Protein AF-0000000075743832 (afdb_homodimer)

Sequence (558 aa):
MLRVHLIQYASRLGDPEYNIDRLRNYAKANCRGDGNDVLITPELYIPGYMSRDLLLQIAEPLDGKSIGELTEIAREGKCTIITGIAERDKDTGVVYNSAVAIGENGLMALYRKRHLPSYGVFDESRYFGVGRGDAPVFSMNGTKAGLAICYDAFYPEVSRSLMLKGARVQVYISAAPDMSRPHFETFIRARAMENVSFVIYVNTIGQYDGLGFFGGSFIVDPLGEVVAKAKYYEEDTVVAEIDPGLVDNYRSIRPILKDYTWDDVRYLLKNYRSGYRVYMLRVHLIQYASRLGDPEYNIDRLRNYAKANCRGDGNDVLITPELYIPGYMSRDLLLQIAEPLDGKSIGELTEIAREGKCTIITGIAERDKDTGVVYNSAVAIGENGLMALYRKRHLPSYGVFDESRYFGVGRGDAPVFSMNGTKAGLAICYDAFYPEVSRSLMLKGARVQVYISAAPDMSRPHFETFIRARAMENVSFVIYVNTIGQYDGLGFFGGSFIVDPLGEVVAKAKYYEEDTVVAEIDPGLVDNYRSIRPILKDYTWDDVRYLLKNYRSGYRVY

Structure (mmCIF, N/CA/C/O backbone):
data_AF-0000000075743832-model_v1
#
loop_
_entity.id
_entity.type
_entity.pdbx_description
1 polymer 'Nitrilase/cyanide hydratase and apolipoprotein N-acyltransferase'
#
loop_
_atom_site.group_PDB
_atom_site.id
_atom_site.type_symbol
_atom_site.label_atom_id
_atom_site.label_alt_id
_atom_site.label_comp_id
_atom_site.label_asym_id
_atom_site.label_entity_id
_atom_site.label_seq_id
_atom_site.pdbx_PDB_ins_code
_atom_site.Cartn_x
_atom_site.Cartn_y
_atom_site.Cartn_z
_atom_site.occupancy
_atom_site.B_iso_or_equiv
_atom_site.auth_seq_id
_atom_site.auth_comp_id
_atom_site.auth_asym_id
_atom_site.auth_atom_id
_atom_site.pdbx_PDB_model_num
ATOM 1 N N . MET A 1 1 ? 20.484 -12.367 -14.125 1 94 1 MET A N 1
ATOM 2 C CA . MET A 1 1 ? 19.312 -11.906 -14.852 1 94 1 MET A CA 1
ATOM 3 C C . MET A 1 1 ? 18.234 -12.984 -14.891 1 94 1 MET A C 1
ATOM 5 O O . MET A 1 1 ? 18.547 -14.164 -15.07 1 94 1 MET A O 1
ATOM 9 N N . LEU A 1 2 ? 17.047 -12.602 -14.68 1 97.69 2 LEU A N 1
ATOM 10 C CA . LEU A 1 2 ? 15.906 -13.492 -14.828 1 97.69 2 LEU A CA 1
ATOM 11 C C . LEU A 1 2 ? 15.125 -13.156 -16.094 1 97.69 2 LEU A C 1
ATOM 13 O O . LEU A 1 2 ? 14.906 -11.984 -16.406 1 97.69 2 LEU A O 1
ATOM 17 N N . ARG A 1 3 ? 14.891 -14.125 -16.844 1 98.44 3 ARG A N 1
ATOM 18 C CA . ARG A 1 3 ? 13.984 -13.984 -17.984 1 98.44 3 ARG A CA 1
ATOM 19 C C . ARG A 1 3 ? 12.578 -14.453 -17.625 1 98.44 3 ARG A C 1
ATOM 21 O O . ARG A 1 3 ? 12.312 -15.656 -17.594 1 98.44 3 ARG A O 1
ATOM 28 N N . VAL A 1 4 ? 11.68 -13.539 -17.438 1 98.75 4 VAL A N 1
ATOM 29 C CA . VAL A 1 4 ? 10.352 -13.812 -16.906 1 98.75 4 VAL A CA 1
ATOM 30 C C . VAL A 1 4 ? 9.336 -13.883 -18.031 1 98.75 4 VAL A C 1
ATOM 32 O O . VAL A 1 4 ? 9.25 -12.969 -18.859 1 98.75 4 VAL A O 1
ATOM 35 N N . HIS A 1 5 ? 8.688 -14.984 -18.062 1 98.88 5 HIS A N 1
ATOM 36 C CA . HIS A 1 5 ? 7.602 -15.164 -19.031 1 98.88 5 HIS A CA 1
ATOM 37 C C . HIS A 1 5 ? 6.242 -14.961 -18.359 1 98.88 5 HIS A C 1
ATOM 39 O O . HIS A 1 5 ? 5.828 -15.766 -17.531 1 98.88 5 HIS A O 1
ATOM 45 N N . LEU A 1 6 ? 5.586 -13.852 -18.719 1 98.88 6 LEU A N 1
ATOM 46 C CA . LEU A 1 6 ? 4.195 -13.672 -18.328 1 98.88 6 LEU A CA 1
ATOM 47 C C . LEU A 1 6 ? 3.262 -14.453 -19.234 1 98.88 6 LEU A C 1
ATOM 49 O O . LEU A 1 6 ? 2.961 -14.016 -20.344 1 98.88 6 LEU A O 1
ATOM 53 N N . ILE A 1 7 ? 2.826 -15.562 -18.75 1 98.88 7 ILE A N 1
ATOM 54 C CA . ILE A 1 7 ? 1.963 -16.422 -19.547 1 98.88 7 ILE A CA 1
ATOM 55 C C . ILE A 1 7 ? 0.501 -16.156 -19.203 1 98.88 7 ILE A C 1
ATOM 57 O O . ILE A 1 7 ? -0.095 -16.891 -18.406 1 98.88 7 ILE A O 1
ATOM 61 N N . GLN A 1 8 ? -0.035 -15.133 -19.844 1 98.81 8 GLN A N 1
ATOM 62 C CA . GLN A 1 8 ? -1.424 -14.742 -19.625 1 98.81 8 GLN A CA 1
ATOM 63 C C . GLN A 1 8 ? -2.371 -15.594 -20.469 1 98.81 8 GLN A C 1
ATOM 65 O O . GLN A 1 8 ? -2.869 -15.156 -21.5 1 98.81 8 GLN A O 1
ATOM 70 N N . TYR A 1 9 ? -2.68 -16.828 -19.984 1 97.69 9 TYR A N 1
ATOM 71 C CA . TYR A 1 9 ? -3.516 -17.812 -20.672 1 97.69 9 TYR A CA 1
ATOM 72 C C . TYR A 1 9 ? -4.844 -18 -19.953 1 97.69 9 TYR A C 1
ATOM 74 O O . TYR A 1 9 ? -4.902 -17.922 -18.719 1 97.69 9 TYR A O 1
ATOM 82 N N . ALA A 1 10 ? -5.84 -18.219 -20.734 1 96.69 10 ALA A N 1
ATOM 83 C CA . ALA A 1 10 ? -7.07 -18.766 -20.172 1 96.69 10 ALA A CA 1
ATOM 84 C C . ALA A 1 10 ? -6.969 -20.281 -19.969 1 96.69 10 ALA A C 1
ATOM 86 O O . ALA A 1 10 ? -6.398 -20.984 -20.812 1 96.69 10 ALA A O 1
ATOM 87 N N . SER A 1 11 ? -7.457 -20.719 -18.906 1 96.31 11 SER A N 1
ATOM 88 C CA . SER A 1 11 ? -7.461 -22.156 -18.672 1 96.31 11 SER A CA 1
ATOM 89 C C . SER A 1 11 ? -8.688 -22.828 -19.297 1 96.31 11 SER A C 1
ATOM 91 O O . SER A 1 11 ? -9.742 -22.203 -19.422 1 96.31 11 SER A O 1
ATOM 93 N N . ARG A 1 12 ? -8.43 -24.062 -19.719 1 97.25 12 ARG A N 1
ATOM 94 C CA . ARG A 1 12 ? -9.586 -24.938 -19.906 1 97.25 12 ARG A CA 1
ATOM 95 C C . ARG A 1 12 ? -10.086 -25.469 -18.562 1 97.25 12 ARG A C 1
ATOM 97 O O . ARG A 1 12 ? -9.344 -26.109 -17.828 1 97.25 12 ARG A O 1
ATOM 104 N N . LEU A 1 13 ? -11.352 -25.219 -18.281 1 96.81 13 LEU A N 1
ATOM 105 C CA . LEU A 1 13 ? -11.906 -25.516 -16.969 1 96.81 13 LEU A CA 1
ATOM 106 C C . LEU A 1 13 ? -11.953 -27.016 -16.719 1 96.81 13 LEU A C 1
ATOM 108 O O . LEU A 1 13 ? -12.414 -27.766 -17.578 1 96.81 13 LEU A O 1
ATOM 112 N N . GLY A 1 14 ? -11.422 -27.375 -15.633 1 97.25 14 GLY A N 1
ATOM 113 C CA . GLY A 1 14 ? -11.516 -28.75 -15.188 1 97.25 14 GLY A CA 1
ATOM 114 C C . GLY A 1 14 ? -10.633 -29.703 -15.977 1 97.25 14 GLY A C 1
ATOM 115 O O . GLY A 1 14 ? -10.859 -30.906 -15.977 1 97.25 14 GLY A O 1
ATOM 116 N N . ASP A 1 15 ? -9.688 -29.156 -16.625 1 97.81 15 ASP A N 1
ATOM 117 C CA . ASP A 1 15 ? -8.859 -29.984 -17.5 1 97.81 15 ASP A CA 1
ATOM 118 C C . ASP A 1 15 ? -7.375 -29.719 -17.25 1 97.81 15 ASP A C 1
ATOM 120 O O . ASP A 1 15 ? -6.684 -29.188 -18.125 1 97.81 15 ASP A O 1
ATOM 124 N N . PRO A 1 16 ? -6.836 -30.188 -16.094 1 98.31 16 PRO A N 1
ATOM 125 C CA . PRO A 1 16 ? -5.43 -29.969 -15.758 1 98.31 16 PRO A CA 1
ATOM 126 C C . PRO A 1 16 ? -4.48 -30.484 -16.844 1 98.31 16 PRO A C 1
ATOM 128 O O . PRO A 1 16 ? -3.473 -29.828 -17.141 1 98.31 16 PRO A O 1
ATOM 131 N N . GLU A 1 17 ? -4.789 -31.594 -17.422 1 98.06 17 GLU A N 1
ATOM 132 C CA . GLU A 1 17 ? -3.918 -32.188 -18.438 1 98.06 17 GLU A CA 1
ATOM 133 C C . GLU A 1 17 ? -3.748 -31.25 -19.625 1 98.06 17 GLU A C 1
ATOM 135 O O . GLU A 1 17 ? -2.629 -31.031 -20.109 1 98.06 17 GLU A O 1
ATOM 140 N N . TYR A 1 18 ? -4.863 -30.734 -20.078 1 98.62 18 TYR A N 1
ATOM 141 C CA . TYR A 1 18 ? -4.816 -29.797 -21.203 1 98.62 18 TYR A CA 1
ATOM 142 C C . TYR A 1 18 ? -3.973 -28.578 -20.859 1 98.62 18 TYR A C 1
ATOM 144 O O . TYR A 1 18 ? -3.135 -28.156 -21.656 1 98.62 18 TYR A O 1
ATOM 152 N N . ASN A 1 19 ? -4.207 -27.984 -19.734 1 98.75 19 ASN A N 1
ATOM 153 C CA . ASN A 1 19 ? -3.516 -26.766 -19.344 1 98.75 19 ASN A CA 1
ATOM 154 C C . ASN A 1 19 ? -2.023 -27.016 -19.125 1 98.75 19 ASN A C 1
ATOM 156 O O . ASN A 1 19 ? -1.198 -26.172 -19.484 1 98.75 19 ASN A O 1
ATOM 160 N N . ILE A 1 20 ? -1.644 -28.172 -18.594 1 98.81 20 ILE A N 1
ATOM 161 C CA . ILE A 1 20 ? -0.244 -28.531 -18.406 1 98.81 20 ILE A CA 1
ATOM 162 C C . ILE A 1 20 ? 0.425 -28.75 -19.766 1 98.81 20 ILE A C 1
ATOM 164 O O . ILE A 1 20 ? 1.571 -28.328 -19.969 1 98.81 20 ILE A O 1
ATOM 168 N N . ASP A 1 21 ? -0.287 -29.359 -20.672 1 98.69 21 ASP A N 1
ATOM 169 C CA . ASP A 1 21 ? 0.27 -29.594 -22 1 98.69 21 ASP A CA 1
ATOM 170 C C . ASP A 1 21 ? 0.566 -28.281 -22.719 1 98.69 21 ASP A C 1
ATOM 172 O O . ASP A 1 21 ? 1.551 -28.188 -23.453 1 98.69 21 ASP A O 1
ATOM 176 N N . ARG A 1 22 ? -0.272 -27.328 -22.547 1 98.56 22 ARG A N 1
ATOM 177 C CA . ARG A 1 22 ? -0.006 -26.016 -23.125 1 98.56 22 ARG A CA 1
ATOM 178 C C . ARG A 1 22 ? 1.294 -25.438 -22.578 1 98.56 22 ARG A C 1
ATOM 180 O O . ARG A 1 22 ? 2.07 -24.828 -23.312 1 98.56 22 ARG A O 1
ATOM 187 N N . LEU A 1 23 ? 1.475 -25.609 -21.297 1 98.44 23 LEU A N 1
ATOM 188 C CA . LEU A 1 23 ? 2.699 -25.125 -20.672 1 98.44 23 LEU A CA 1
ATOM 189 C C . LEU A 1 23 ? 3.912 -25.906 -21.172 1 98.44 23 LEU A C 1
ATOM 191 O O . LEU A 1 23 ? 4.977 -25.328 -21.391 1 98.44 23 LEU A O 1
ATOM 195 N N . ARG A 1 24 ? 3.734 -27.188 -21.328 1 98.69 24 ARG A N 1
ATOM 196 C CA . ARG A 1 24 ? 4.793 -28.047 -21.875 1 98.69 24 ARG A CA 1
ATOM 197 C C . ARG A 1 24 ? 5.238 -27.562 -23.25 1 98.69 24 ARG A C 1
ATOM 199 O O . ARG A 1 24 ? 6.434 -27.391 -23.5 1 98.69 24 ARG A O 1
ATOM 206 N N . ASN A 1 25 ? 4.242 -27.391 -24.078 1 98.69 25 ASN A N 1
ATOM 207 C CA . ASN A 1 25 ? 4.539 -26.922 -25.438 1 98.69 25 ASN A CA 1
ATOM 208 C C . ASN A 1 25 ? 5.203 -25.547 -25.422 1 98.69 25 ASN A C 1
ATOM 210 O O . ASN A 1 25 ? 6.117 -25.297 -26.219 1 98.69 25 ASN A O 1
ATOM 214 N N . TYR A 1 26 ? 4.734 -24.672 -24.562 1 98.75 26 TYR A N 1
ATOM 215 C CA . TYR A 1 26 ? 5.324 -23.344 -24.469 1 98.75 26 TYR A CA 1
ATOM 216 C C . TYR A 1 26 ? 6.781 -23.422 -24.031 1 98.75 26 TYR A C 1
ATOM 218 O O . TYR A 1 26 ? 7.648 -22.766 -24.609 1 98.75 26 TYR A O 1
ATOM 226 N N . ALA A 1 27 ? 7.023 -24.156 -22.969 1 98.69 27 ALA A N 1
ATOM 227 C CA . ALA A 1 27 ? 8.375 -24.297 -22.438 1 98.69 27 ALA A CA 1
ATOM 228 C C . ALA A 1 27 ? 9.328 -24.828 -23.5 1 98.69 27 ALA A C 1
ATOM 230 O O . ALA A 1 27 ? 10.43 -24.297 -23.672 1 98.69 27 ALA A O 1
ATOM 231 N N . LYS A 1 28 ? 8.898 -25.844 -24.203 1 98.31 28 LYS A N 1
ATOM 232 C CA . LYS A 1 28 ? 9.711 -26.453 -25.25 1 98.31 28 LYS A CA 1
ATOM 233 C C . LYS A 1 28 ? 10.094 -25.438 -26.312 1 98.31 28 LYS A C 1
ATOM 235 O O . LYS A 1 28 ? 11.227 -25.438 -26.812 1 98.31 28 LYS A O 1
ATOM 240 N N . ALA A 1 29 ? 9.188 -24.609 -26.578 1 98.5 29 ALA A N 1
ATOM 241 C CA . ALA A 1 29 ? 9.367 -23.672 -27.688 1 98.5 29 ALA A CA 1
ATOM 242 C C . ALA A 1 29 ? 10.148 -22.438 -27.234 1 98.5 29 ALA A C 1
ATOM 244 O O . ALA A 1 29 ? 10.789 -21.781 -28.047 1 98.5 29 ALA A O 1
ATOM 245 N N . ASN A 1 30 ? 10.133 -22.094 -25.938 1 98.44 30 ASN A N 1
ATOM 246 C CA . ASN A 1 30 ? 10.547 -20.75 -25.594 1 98.44 30 ASN A CA 1
ATOM 247 C C . ASN A 1 30 ? 11.664 -20.75 -24.562 1 98.44 30 ASN A C 1
ATOM 249 O O . ASN A 1 30 ? 12.367 -19.75 -24.406 1 98.44 30 ASN A O 1
ATOM 253 N N . CYS A 1 31 ? 11.805 -21.797 -23.734 1 98.19 31 CYS A N 1
ATOM 254 C CA . CYS A 1 31 ? 12.875 -21.812 -22.734 1 98.19 31 CYS A CA 1
ATOM 255 C C . CYS A 1 31 ? 14.234 -21.953 -23.406 1 98.19 31 CYS A C 1
ATOM 257 O O . CYS A 1 31 ? 14.398 -22.719 -24.344 1 98.19 31 CYS A O 1
ATOM 259 N N . ARG A 1 32 ? 15.25 -21.281 -22.938 1 97.31 32 ARG A N 1
ATOM 260 C CA . ARG A 1 32 ? 16.578 -21.25 -23.562 1 97.31 32 ARG A CA 1
ATOM 261 C C . ARG A 1 32 ? 17.469 -22.359 -23.016 1 97.31 32 ARG A C 1
ATOM 263 O O . ARG A 1 32 ? 18.516 -22.656 -23.578 1 97.31 32 ARG A O 1
ATOM 270 N N . GLY A 1 33 ? 17.109 -22.875 -21.891 1 95.88 33 GLY A N 1
ATOM 271 C CA . GLY A 1 33 ? 17.844 -24.016 -21.359 1 95.88 33 GLY A CA 1
ATOM 272 C C . GLY A 1 33 ? 19.047 -23.594 -20.516 1 95.88 33 GLY A C 1
ATOM 273 O O . GLY A 1 33 ? 19.938 -24.406 -20.266 1 95.88 33 GLY A O 1
ATOM 274 N N . ASP A 1 34 ? 19.109 -22.328 -20.094 1 95.44 34 ASP A N 1
ATOM 275 C CA . ASP A 1 34 ? 20.25 -21.859 -19.312 1 95.44 34 ASP A CA 1
ATOM 276 C C . ASP A 1 34 ? 19.875 -21.656 -17.844 1 95.44 34 ASP A C 1
ATOM 278 O O . ASP A 1 34 ? 20.688 -21.172 -17.062 1 95.44 34 ASP A O 1
ATOM 282 N N . GLY A 1 35 ? 18.688 -21.984 -17.531 1 95.19 35 GLY A N 1
ATOM 283 C CA . GLY A 1 35 ? 18.25 -21.938 -16.141 1 95.19 35 GLY A CA 1
ATOM 284 C C . GLY A 1 35 ? 17.703 -20.594 -15.734 1 95.19 35 GLY A C 1
ATOM 285 O O . GLY A 1 35 ? 17.234 -20.422 -14.609 1 95.19 35 GLY A O 1
ATOM 286 N N . ASN A 1 36 ? 17.672 -19.641 -16.641 1 96.81 36 ASN A N 1
ATOM 287 C CA . ASN A 1 36 ? 17.312 -18.266 -16.281 1 96.81 36 ASN A CA 1
ATOM 288 C C . ASN A 1 36 ? 15.844 -17.969 -16.594 1 96.81 36 ASN A C 1
ATOM 290 O O . ASN A 1 36 ? 15.336 -16.906 -16.25 1 96.81 36 ASN A O 1
ATOM 294 N N . ASP A 1 37 ? 15.125 -18.922 -17.234 1 98.5 37 ASP A N 1
ATOM 295 C CA . ASP A 1 37 ? 13.734 -18.703 -17.625 1 98.5 37 ASP A CA 1
ATOM 296 C C . ASP A 1 37 ? 12.789 -19.016 -16.469 1 98.5 37 ASP A C 1
ATOM 298 O O . ASP A 1 37 ? 12.945 -20.047 -15.789 1 98.5 37 ASP A O 1
ATOM 302 N N . VAL A 1 38 ? 11.883 -18.109 -16.172 1 98.81 38 VAL A N 1
ATOM 303 C CA . VAL A 1 38 ? 10.82 -18.297 -15.18 1 98.81 38 VAL A CA 1
ATOM 304 C C . VAL A 1 38 ? 9.453 -18.156 -15.859 1 98.81 38 VAL A C 1
ATOM 306 O O . VAL A 1 38 ? 9.094 -17.062 -16.312 1 98.81 38 VAL A O 1
ATOM 309 N N . LEU A 1 39 ? 8.742 -19.234 -15.961 1 98.88 39 LEU A N 1
ATOM 310 C CA . LEU A 1 39 ? 7.41 -19.25 -16.547 1 98.88 39 LEU A CA 1
ATOM 311 C C . LEU A 1 39 ? 6.34 -19.078 -15.477 1 98.88 39 LEU A C 1
ATOM 313 O O . LEU A 1 39 ? 6.285 -19.828 -14.508 1 98.88 39 LEU A O 1
ATOM 317 N N . ILE A 1 40 ? 5.523 -18.078 -15.617 1 98.94 40 ILE A N 1
ATOM 318 C CA . ILE A 1 40 ? 4.527 -17.781 -14.594 1 98.94 40 ILE A CA 1
ATOM 319 C C . ILE A 1 40 ? 3.133 -17.766 -15.211 1 98.94 40 ILE A C 1
ATOM 321 O O . ILE A 1 40 ? 2.898 -17.094 -16.219 1 98.94 40 ILE A O 1
ATOM 325 N N . THR A 1 41 ? 2.24 -18.531 -14.68 1 98.94 41 THR A N 1
ATOM 326 C CA . THR A 1 41 ? 0.853 -18.562 -15.125 1 98.94 41 THR A CA 1
ATOM 327 C C . THR A 1 41 ? -0.07 -17.953 -14.086 1 98.94 41 THR A C 1
ATOM 329 O O . THR A 1 41 ? 0.366 -17.625 -12.977 1 98.94 41 THR A O 1
ATOM 332 N N . PRO A 1 42 ? -1.359 -17.766 -14.406 1 98.88 42 PRO A N 1
ATOM 333 C CA . PRO A 1 42 ? -2.314 -17.156 -13.484 1 98.88 42 PRO A CA 1
ATOM 334 C C . PRO A 1 42 ? -2.697 -18.078 -12.328 1 98.88 42 PRO A C 1
ATOM 336 O O . PRO A 1 42 ? -2.238 -19.219 -12.266 1 98.88 42 PRO A O 1
ATOM 339 N N . GLU A 1 43 ? -3.502 -17.469 -11.422 1 98.88 43 GLU A N 1
ATOM 340 C CA . GLU A 1 43 ? -4.09 -18.172 -10.289 1 98.88 43 GLU A CA 1
ATOM 341 C C . GLU A 1 43 ? -4.949 -19.344 -10.75 1 98.88 43 GLU A C 1
ATOM 343 O O . GLU A 1 43 ? -5.773 -19.203 -11.656 1 98.88 43 GLU A O 1
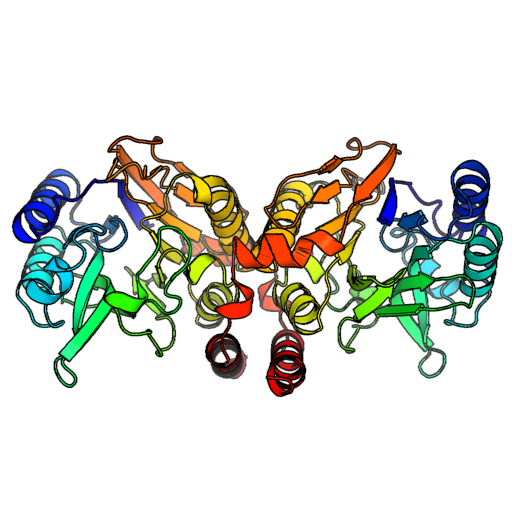ATOM 348 N N . LEU A 1 44 ? -4.66 -20.5 -10.156 1 98.62 44 LEU A N 1
ATOM 349 C CA . LEU A 1 44 ? -5.414 -21.719 -10.438 1 98.62 44 LEU A CA 1
ATOM 350 C C . LEU A 1 44 ? -5.441 -22 -11.938 1 98.62 44 LEU A C 1
ATOM 352 O O . LEU A 1 44 ? -6.457 -22.453 -12.469 1 98.62 44 LEU A O 1
ATOM 356 N N . TYR A 1 45 ? -4.387 -21.719 -12.539 1 98.75 45 TYR A N 1
ATOM 357 C CA . TYR A 1 45 ? -4.316 -21.969 -13.977 1 98.75 45 TYR A CA 1
ATOM 358 C C . TYR A 1 45 ? -4.5 -23.453 -14.281 1 98.75 45 TYR A C 1
ATOM 360 O O . TYR A 1 45 ? -5.223 -23.812 -15.219 1 98.75 45 TYR A O 1
ATOM 368 N N . ILE A 1 46 ? -3.906 -24.344 -13.555 1 98.75 46 ILE A N 1
ATOM 369 C CA . ILE A 1 46 ? -3.875 -25.781 -13.859 1 98.75 46 ILE A CA 1
ATOM 370 C C . ILE A 1 46 ? -5.289 -26.344 -13.812 1 98.75 46 ILE A C 1
ATOM 372 O O . ILE A 1 46 ? -5.746 -26.984 -14.766 1 98.75 46 ILE A O 1
ATOM 376 N N . PRO A 1 47 ? -6.059 -26.125 -12.758 1 98.19 47 PRO A N 1
ATOM 377 C CA . PRO A 1 47 ? -7.41 -26.688 -12.727 1 98.19 47 PRO A CA 1
ATOM 378 C C . PRO A 1 47 ? -8.438 -25.781 -13.414 1 98.19 47 PRO A C 1
ATOM 380 O O . PRO A 1 47 ? -9.555 -26.219 -13.688 1 98.19 47 PRO A O 1
ATOM 383 N N . GLY A 1 48 ? -8.078 -24.516 -13.625 1 97.38 48 GLY A N 1
ATOM 384 C CA . GLY A 1 48 ? -9.055 -23.531 -14.055 1 97.38 48 GLY A CA 1
ATOM 385 C C . GLY A 1 48 ? -9.75 -22.844 -12.898 1 97.38 48 GLY A C 1
ATOM 386 O O . GLY A 1 48 ? -10.508 -23.484 -12.156 1 97.38 48 GLY A O 1
ATOM 387 N N . TYR A 1 49 ? -9.641 -21.594 -12.773 1 95.75 49 TYR A N 1
ATOM 388 C CA . TYR A 1 49 ? -10.148 -20.828 -11.641 1 95.75 49 TYR A CA 1
ATOM 389 C C . TYR A 1 49 ? -11.656 -20.984 -11.508 1 95.75 49 TYR A C 1
ATOM 391 O O . TYR A 1 49 ? -12.18 -21.125 -10.406 1 95.75 49 TYR A O 1
ATOM 399 N N . MET A 1 50 ? -12.359 -21.031 -12.57 1 94 50 MET A N 1
ATOM 400 C CA . MET A 1 50 ? -13.82 -21.016 -12.555 1 94 50 MET A CA 1
ATOM 401 C C . MET A 1 50 ? -14.383 -22.438 -12.617 1 94 50 MET A C 1
ATOM 403 O O . MET A 1 50 ? -15.523 -22.625 -13.039 1 94 50 MET A O 1
ATOM 407 N N . SER A 1 51 ? -13.609 -23.375 -12.242 1 94.69 51 SER A N 1
ATOM 408 C CA . SER A 1 51 ? -14.062 -24.766 -12.289 1 94.69 51 SER A CA 1
ATOM 409 C C . SER A 1 51 ? -15.023 -25.078 -11.141 1 94.69 51 SER A C 1
ATOM 411 O O . SER A 1 51 ? -15.75 -26.062 -11.18 1 94.69 51 SER A O 1
ATOM 413 N N . ARG A 1 52 ? -15.016 -24.266 -10.117 1 92.25 52 ARG A N 1
ATOM 414 C CA . ARG A 1 52 ? -15.953 -24.344 -9 1 92.25 52 ARG A CA 1
ATOM 415 C C . ARG A 1 52 ? -15.93 -25.734 -8.367 1 92.25 52 ARG A C 1
ATOM 417 O O . ARG A 1 52 ? -14.875 -26.234 -7.977 1 92.25 52 ARG A O 1
ATOM 424 N N . ASP A 1 53 ? -17.047 -26.469 -8.367 1 92.62 53 ASP A N 1
ATOM 425 C CA . ASP A 1 53 ? -17.141 -27.734 -7.66 1 92.62 53 ASP A CA 1
ATOM 426 C C . ASP A 1 53 ? -16.188 -28.766 -8.25 1 92.62 53 ASP A C 1
ATOM 428 O O . ASP A 1 53 ? -15.727 -29.672 -7.539 1 92.62 53 ASP A O 1
ATOM 432 N N . LEU A 1 54 ? -15.852 -28.641 -9.445 1 94.44 54 LEU A N 1
ATOM 433 C CA . LEU A 1 54 ? -14.906 -29.562 -10.078 1 94.44 54 LEU A CA 1
ATOM 434 C C . LEU A 1 54 ? -13.555 -29.5 -9.383 1 94.44 54 LEU A C 1
ATOM 436 O O . LEU A 1 54 ? -12.789 -30.469 -9.43 1 94.44 54 LEU A O 1
ATOM 440 N N . LEU A 1 55 ? -13.242 -28.391 -8.75 1 95.38 55 LEU A N 1
ATOM 441 C CA . LEU A 1 55 ? -11.977 -28.234 -8.039 1 95.38 55 LEU A CA 1
ATOM 442 C C . LEU A 1 55 ? -11.828 -29.312 -6.957 1 95.38 55 LEU A C 1
ATOM 444 O O . LEU A 1 55 ? -10.734 -29.828 -6.734 1 95.38 55 LEU A O 1
ATOM 448 N N . LEU A 1 56 ? -12.945 -29.641 -6.344 1 94.38 56 LEU A N 1
ATOM 449 C CA . LEU A 1 56 ? -12.93 -30.609 -5.254 1 94.38 56 LEU A CA 1
ATOM 450 C C . LEU A 1 56 ? -12.609 -32 -5.777 1 94.38 56 LEU A C 1
ATOM 452 O O . LEU A 1 56 ? -12.062 -32.844 -5.047 1 94.38 56 LEU A O 1
ATOM 456 N N . GLN A 1 57 ? -12.914 -32.188 -7.051 1 95.19 57 GLN A N 1
ATOM 457 C CA . GLN A 1 57 ? -12.719 -33.5 -7.648 1 95.19 57 GLN A CA 1
ATOM 458 C C . GLN A 1 57 ? -11.32 -33.625 -8.25 1 95.19 57 GLN A C 1
ATOM 460 O O . GLN A 1 57 ? -10.734 -34.688 -8.25 1 95.19 57 GLN A O 1
ATOM 465 N N . ILE A 1 58 ? -10.758 -32.531 -8.664 1 96.5 58 ILE A N 1
ATOM 466 C CA . ILE A 1 58 ? -9.547 -32.656 -9.469 1 96.5 58 ILE A CA 1
ATOM 467 C C . ILE A 1 58 ? -8.336 -32.219 -8.656 1 96.5 58 ILE A C 1
ATOM 469 O O . ILE A 1 58 ? -7.195 -32.312 -9.117 1 96.5 58 ILE A O 1
ATOM 473 N N . ALA A 1 59 ? -8.57 -31.656 -7.461 1 98.19 59 ALA A N 1
ATOM 474 C CA . ALA A 1 59 ? -7.469 -31.266 -6.582 1 98.19 59 ALA A CA 1
ATOM 475 C C . ALA A 1 59 ? -6.535 -32.438 -6.316 1 98.19 59 ALA A C 1
ATOM 477 O O . ALA A 1 59 ? -6.984 -33.594 -6.184 1 98.19 59 ALA A O 1
ATOM 478 N N . GLU A 1 60 ? -5.254 -32.156 -6.258 1 98.19 60 GLU A N 1
ATOM 479 C CA . GLU A 1 60 ? -4.234 -33.188 -6.074 1 98.19 60 GLU A CA 1
ATOM 480 C C . GLU A 1 60 ? -3.307 -32.844 -4.914 1 98.19 60 GLU A C 1
ATOM 482 O O . GLU A 1 60 ? -3.109 -31.656 -4.598 1 98.19 60 GLU A O 1
ATOM 487 N N . PRO A 1 61 ? -2.775 -33.844 -4.27 1 98.19 61 PRO A N 1
ATOM 488 C CA . PRO A 1 61 ? -1.705 -33.562 -3.309 1 98.19 61 PRO A CA 1
ATOM 489 C C . PRO A 1 61 ? -0.413 -33.094 -3.98 1 98.19 61 PRO A C 1
ATOM 491 O O . PRO A 1 61 ? -0.287 -33.188 -5.207 1 98.19 61 PRO A O 1
ATOM 494 N N . LEU A 1 62 ? 0.535 -32.625 -3.213 1 97.88 62 LEU A N 1
ATOM 495 C CA . LEU A 1 62 ? 1.766 -32.031 -3.74 1 97.88 62 LEU A CA 1
ATOM 496 C C . LEU A 1 62 ? 2.643 -33.125 -4.379 1 97.88 62 LEU A C 1
ATOM 498 O O . LEU A 1 62 ? 3.576 -32.812 -5.121 1 97.88 62 LEU A O 1
ATOM 502 N N . ASP A 1 63 ? 2.402 -34.344 -4.105 1 97.12 63 ASP A N 1
ATOM 503 C CA . ASP A 1 63 ? 3.129 -35.438 -4.746 1 97.12 63 ASP A CA 1
ATOM 504 C C . ASP A 1 63 ? 2.291 -36.094 -5.848 1 97.12 63 ASP A C 1
ATOM 506 O O . ASP A 1 63 ? 2.535 -37.219 -6.23 1 97.12 63 ASP A O 1
ATOM 510 N N . GLY A 1 64 ? 1.331 -35.375 -6.266 1 97.38 64 GLY A N 1
ATOM 511 C CA . GLY A 1 64 ? 0.424 -35.906 -7.281 1 97.38 64 GLY A CA 1
ATOM 512 C C . GLY A 1 64 ? 0.954 -35.719 -8.695 1 97.38 64 GLY A C 1
ATOM 513 O O . GLY A 1 64 ? 2.104 -35.312 -8.891 1 97.38 64 GLY A O 1
ATOM 514 N N . LYS A 1 65 ? 0.105 -36.125 -9.656 1 97.62 65 LYS A N 1
ATOM 515 C CA . LYS A 1 65 ? 0.449 -36.188 -11.07 1 97.62 65 LYS A CA 1
ATOM 516 C C . LYS A 1 65 ? 0.821 -34.812 -11.617 1 97.62 65 LYS A C 1
ATOM 518 O O . LYS A 1 65 ? 1.778 -34.688 -12.383 1 97.62 65 LYS A O 1
ATOM 523 N N . SER A 1 66 ? 0.094 -33.781 -11.289 1 98.19 66 SER A N 1
ATOM 524 C CA . SER A 1 66 ? 0.318 -32.469 -11.828 1 98.19 66 SER A CA 1
ATOM 525 C C . SER A 1 66 ? 1.712 -31.953 -11.477 1 98.19 66 SER A C 1
ATOM 527 O O . SER A 1 66 ? 2.428 -31.438 -12.344 1 98.19 66 SER A O 1
ATOM 529 N N . ILE A 1 67 ? 2.09 -32.062 -10.188 1 98.5 67 ILE A N 1
ATOM 530 C CA . ILE A 1 67 ? 3.402 -31.594 -9.75 1 98.5 67 ILE A CA 1
ATOM 531 C C . ILE A 1 67 ? 4.492 -32.406 -10.461 1 98.5 67 ILE A C 1
ATOM 533 O O . ILE A 1 67 ? 5.523 -31.844 -10.852 1 98.5 67 ILE A O 1
ATOM 537 N N . GLY A 1 68 ? 4.258 -33.688 -10.562 1 98.56 68 GLY A N 1
ATOM 538 C CA . GLY A 1 68 ? 5.199 -34.5 -11.305 1 98.56 68 GLY A CA 1
ATOM 539 C C . GLY A 1 68 ? 5.402 -34.062 -12.734 1 98.56 68 GLY A C 1
ATOM 540 O O . GLY A 1 68 ? 6.535 -33.938 -13.195 1 98.56 68 GLY A O 1
ATOM 541 N N . GLU A 1 69 ? 4.332 -33.812 -13.445 1 98.75 69 GLU A N 1
ATOM 542 C CA . GLU A 1 69 ? 4.398 -33.375 -14.828 1 98.75 69 GLU A CA 1
ATOM 543 C C . GLU A 1 69 ? 5.066 -32 -14.93 1 98.75 69 GLU A C 1
ATOM 545 O O . GLU A 1 69 ? 5.875 -31.75 -15.828 1 98.75 69 GLU A O 1
ATOM 550 N N . LEU A 1 70 ? 4.738 -31.109 -14.062 1 98.81 70 LEU A N 1
ATOM 551 C CA . LEU A 1 70 ? 5.34 -29.781 -14.055 1 98.81 70 LEU A CA 1
ATOM 552 C C . LEU A 1 70 ? 6.844 -29.859 -13.797 1 98.81 70 LEU A C 1
ATOM 554 O O . LEU A 1 70 ? 7.621 -29.109 -14.375 1 98.81 70 LEU A O 1
ATOM 558 N N . THR A 1 71 ? 7.227 -30.766 -12.883 1 98.81 71 THR A N 1
ATOM 559 C CA . THR A 1 71 ? 8.641 -30.984 -12.609 1 98.81 71 THR A CA 1
ATOM 560 C C . THR A 1 71 ? 9.375 -31.438 -13.859 1 98.81 71 THR A C 1
ATOM 562 O O . THR A 1 71 ? 10.484 -30.984 -14.141 1 98.81 71 THR A O 1
ATOM 565 N N . GLU A 1 72 ? 8.742 -32.344 -14.57 1 98.75 72 GLU A N 1
ATOM 566 C CA . GLU A 1 72 ? 9.328 -32.812 -15.82 1 98.75 72 GLU A CA 1
ATOM 567 C C . GLU A 1 72 ? 9.508 -31.688 -16.812 1 98.75 72 GLU A C 1
ATOM 569 O O . GLU A 1 72 ? 10.547 -31.594 -17.484 1 98.75 72 GLU A O 1
ATOM 574 N N . ILE A 1 73 ? 8.531 -30.859 -16.969 1 98.75 73 ILE A N 1
ATOM 575 C CA . ILE A 1 73 ? 8.602 -29.703 -17.875 1 98.75 73 ILE A CA 1
ATOM 576 C C . ILE A 1 73 ? 9.75 -28.797 -17.453 1 98.75 73 ILE A C 1
ATOM 578 O O . ILE A 1 73 ? 10.539 -28.359 -18.281 1 98.75 73 ILE A O 1
ATOM 582 N N . ALA A 1 74 ? 9.82 -28.484 -16.141 1 98.75 74 ALA A N 1
ATOM 583 C CA . ALA A 1 74 ? 10.867 -27.609 -15.609 1 98.75 74 ALA A CA 1
ATOM 584 C C . ALA A 1 74 ? 12.258 -28.203 -15.875 1 98.75 74 ALA A C 1
ATOM 586 O O . ALA A 1 74 ? 13.188 -27.469 -16.219 1 98.75 74 ALA A O 1
ATOM 587 N N . ARG A 1 75 ? 12.352 -29.5 -15.672 1 98.44 75 ARG A N 1
ATOM 588 C CA . ARG A 1 75 ? 13.617 -30.203 -15.875 1 98.44 75 ARG A CA 1
ATOM 589 C C . ARG A 1 75 ? 14.039 -30.141 -17.328 1 98.44 75 ARG A C 1
ATOM 591 O O . ARG A 1 75 ? 15.188 -29.797 -17.641 1 98.44 75 ARG A O 1
ATOM 598 N N . GLU A 1 76 ? 13.141 -30.5 -18.203 1 98.19 76 GLU A N 1
ATOM 599 C CA . GLU A 1 76 ? 13.438 -30.531 -19.625 1 98.19 76 GLU A CA 1
ATOM 600 C C . GLU A 1 76 ? 13.789 -29.141 -20.141 1 98.19 76 GLU A C 1
ATOM 602 O O . GLU A 1 76 ? 14.695 -28.984 -20.969 1 98.19 76 GLU A O 1
ATOM 607 N N . GLY A 1 77 ? 13.086 -28.156 -19.719 1 97.94 77 GLY A N 1
ATOM 608 C CA . GLY A 1 77 ? 13.305 -26.781 -20.172 1 97.94 77 GLY A CA 1
ATOM 609 C C . GLY A 1 77 ? 14.391 -26.062 -19.391 1 97.94 77 GLY A C 1
ATOM 610 O O . GLY A 1 77 ? 14.789 -24.953 -19.75 1 97.94 77 GLY A O 1
ATOM 611 N N . LYS A 1 78 ? 14.859 -26.719 -18.312 1 97.88 78 LYS A N 1
ATOM 612 C CA . LYS A 1 78 ? 15.773 -26.078 -17.375 1 97.88 78 LYS A CA 1
ATOM 613 C C . LYS A 1 78 ? 15.258 -24.703 -16.953 1 97.88 78 LYS A C 1
ATOM 615 O O . LYS A 1 78 ? 15.961 -23.703 -17.094 1 97.88 78 LYS A O 1
ATOM 620 N N . CYS A 1 79 ? 14.133 -24.656 -16.406 1 98.25 79 CYS A N 1
ATOM 621 C CA . CYS A 1 79 ? 13.445 -23.422 -16.047 1 98.25 79 CYS A CA 1
ATOM 622 C C . CYS A 1 79 ? 12.695 -23.578 -14.734 1 98.25 79 CYS A C 1
ATOM 624 O O . CYS A 1 79 ? 12.711 -24.641 -14.125 1 98.25 79 CYS A O 1
ATOM 626 N N . THR A 1 80 ? 12.25 -22.469 -14.195 1 98.75 80 THR A N 1
ATOM 627 C CA . THR A 1 80 ? 11.336 -22.453 -13.055 1 98.75 80 THR A CA 1
ATOM 628 C C . THR A 1 80 ? 9.906 -22.172 -13.516 1 98.75 80 THR A C 1
ATOM 630 O O . THR A 1 80 ? 9.688 -21.312 -14.375 1 98.75 80 THR A O 1
ATOM 633 N N . ILE A 1 81 ? 8.969 -22.938 -12.992 1 98.88 81 ILE A N 1
ATOM 634 C CA . ILE A 1 81 ? 7.559 -22.719 -13.297 1 98.88 81 ILE A CA 1
ATOM 635 C C . ILE A 1 81 ? 6.828 -22.25 -12.039 1 98.88 81 ILE A C 1
ATOM 637 O O . ILE A 1 81 ? 6.906 -22.906 -10.992 1 98.88 81 ILE A O 1
ATOM 641 N N . ILE A 1 82 ? 6.211 -21.125 -12.078 1 98.94 82 ILE A N 1
ATOM 642 C CA . ILE A 1 82 ? 5.305 -20.656 -11.031 1 98.94 82 ILE A CA 1
ATOM 643 C C . ILE A 1 82 ? 3.867 -20.719 -11.539 1 98.94 82 ILE A C 1
ATOM 645 O O . ILE A 1 82 ? 3.529 -20.062 -12.539 1 98.94 82 ILE A O 1
ATOM 649 N N . THR A 1 83 ? 3.025 -21.484 -10.891 1 98.94 83 THR A N 1
ATOM 650 C CA . THR A 1 83 ? 1.664 -21.672 -11.375 1 98.94 83 THR A CA 1
ATOM 651 C C . THR A 1 83 ? 0.702 -21.891 -10.219 1 98.94 83 THR A C 1
ATOM 653 O O . THR A 1 83 ? 1.126 -22 -9.062 1 98.94 83 THR A O 1
ATOM 656 N N . GLY A 1 84 ? -0.569 -21.781 -10.523 1 98.88 84 GLY A N 1
ATOM 657 C CA . GLY A 1 84 ? -1.608 -22.016 -9.531 1 98.88 84 GLY A CA 1
ATOM 658 C C . GLY A 1 84 ? -2.217 -23.406 -9.641 1 98.88 84 GLY A C 1
ATOM 659 O O . GLY A 1 84 ? -2.49 -23.891 -10.742 1 98.88 84 GLY A O 1
ATOM 660 N N . ILE A 1 85 ? -2.43 -24.062 -8.477 1 98.75 85 ILE A N 1
ATOM 661 C CA . ILE A 1 85 ? -3.012 -25.406 -8.445 1 98.75 85 ILE A CA 1
ATOM 662 C C . ILE A 1 85 ? -4.094 -25.469 -7.371 1 98.75 85 ILE A C 1
ATOM 664 O O . ILE A 1 85 ? -4.16 -24.609 -6.496 1 98.75 85 ILE A O 1
ATOM 668 N N . ALA A 1 86 ? -4.988 -26.438 -7.523 1 98.56 86 ALA A N 1
ATOM 669 C CA . ALA A 1 86 ? -5.816 -26.891 -6.406 1 98.56 86 ALA A CA 1
ATOM 670 C C . ALA A 1 86 ? -5.125 -28 -5.625 1 98.56 86 ALA A C 1
ATOM 672 O O . ALA A 1 86 ? -4.992 -29.125 -6.117 1 98.56 86 ALA A O 1
ATOM 673 N N . GLU A 1 87 ? -4.699 -27.625 -4.465 1 98.69 87 GLU A N 1
ATOM 674 C CA . GLU A 1 87 ? -3.912 -28.547 -3.643 1 98.69 87 GLU A CA 1
ATOM 675 C C . GLU A 1 87 ? -4.793 -29.281 -2.639 1 98.69 87 GLU A C 1
ATOM 677 O O . GLU A 1 87 ? -5.535 -28.656 -1.876 1 98.69 87 GLU A O 1
ATOM 682 N N . ARG A 1 88 ? -4.738 -30.547 -2.654 1 98.25 88 ARG A N 1
ATOM 683 C CA . ARG A 1 88 ? -5.398 -31.328 -1.612 1 98.25 88 ARG A CA 1
ATOM 684 C C . ARG A 1 88 ? -4.402 -31.766 -0.543 1 98.25 88 ARG A C 1
ATOM 686 O O . ARG A 1 88 ? -3.459 -32.5 -0.832 1 98.25 88 ARG A O 1
ATOM 693 N N . ASP A 1 89 ? -4.652 -31.266 0.638 1 97.06 89 ASP A N 1
ATOM 694 C CA . ASP A 1 89 ? -3.809 -31.703 1.747 1 97.06 89 ASP A CA 1
ATOM 695 C C . ASP A 1 89 ? -3.975 -33.188 2.01 1 97.06 89 ASP A C 1
ATOM 697 O O . ASP A 1 89 ? -5.094 -33.688 2.197 1 97.06 89 ASP A O 1
ATOM 701 N N . LYS A 1 90 ? -2.912 -33.875 2.117 1 94.56 90 LYS A N 1
ATOM 702 C CA . LYS A 1 90 ? -2.957 -35.312 2.207 1 94.56 90 LYS A CA 1
ATOM 703 C C . LYS A 1 90 ? -3.484 -35.781 3.566 1 94.56 90 LYS A C 1
ATOM 705 O O . LYS A 1 90 ? -4.09 -36.844 3.68 1 94.56 90 LYS A O 1
ATOM 710 N N . ASP A 1 91 ? -3.174 -35 4.531 1 94.69 91 ASP A N 1
ATOM 711 C CA . ASP A 1 91 ? -3.52 -35.406 5.887 1 94.69 91 ASP A CA 1
ATOM 712 C C . ASP A 1 91 ? -4.969 -35.062 6.215 1 94.69 91 ASP A C 1
ATOM 714 O O . ASP A 1 91 ? -5.676 -35.844 6.84 1 94.69 91 ASP A O 1
ATOM 718 N N . THR A 1 92 ? -5.469 -33.938 5.773 1 95.19 92 THR A N 1
ATOM 719 C CA . THR A 1 92 ? -6.777 -33.438 6.203 1 95.19 92 THR A CA 1
ATOM 720 C C . THR A 1 92 ? -7.789 -33.531 5.066 1 95.19 92 THR A C 1
ATOM 722 O O . THR A 1 92 ? -9 -33.469 5.297 1 95.19 92 THR A O 1
ATOM 725 N N . GLY A 1 93 ? -7.266 -33.594 3.881 1 95.88 93 GLY A N 1
ATOM 726 C CA . GLY A 1 93 ? -8.148 -33.625 2.725 1 95.88 93 GLY A CA 1
ATOM 727 C C . GLY A 1 93 ? -8.617 -32.219 2.314 1 95.88 93 GLY A C 1
ATOM 728 O O . GLY A 1 93 ? -9.266 -32.062 1.277 1 95.88 93 GLY A O 1
ATOM 729 N N . VAL A 1 94 ? -8.289 -31.25 3.09 1 96.94 94 VAL A N 1
ATOM 730 C CA . VAL A 1 94 ? -8.68 -29.875 2.783 1 96.94 94 VAL A CA 1
ATOM 731 C C . VAL A 1 94 ? -8.055 -29.438 1.462 1 96.94 94 VAL A C 1
ATOM 733 O O . VAL A 1 94 ? -6.895 -29.766 1.182 1 96.94 94 VAL A O 1
ATOM 736 N N . VAL A 1 95 ? -8.867 -28.781 0.66 1 98.19 95 VAL A N 1
ATOM 737 C CA . VAL A 1 95 ? -8.391 -28.266 -0.616 1 98.19 95 VAL A CA 1
ATOM 738 C C . VAL A 1 95 ? -7.973 -26.797 -0.453 1 98.19 95 VAL A C 1
ATOM 740 O O . VAL A 1 95 ? -8.664 -26.016 0.198 1 98.19 95 VAL A O 1
ATOM 743 N N . TYR A 1 96 ? -6.832 -26.438 -1.014 1 98.38 96 TYR A N 1
ATOM 744 C CA . TYR A 1 96 ? -6.32 -25.078 -0.93 1 98.38 96 TYR A CA 1
ATOM 745 C C . TYR A 1 96 ? -6.113 -24.484 -2.32 1 98.38 96 TYR A C 1
ATOM 747 O O . TYR A 1 96 ? -5.793 -25.219 -3.268 1 98.38 96 TYR A O 1
ATOM 755 N N . ASN A 1 97 ? -6.426 -23.188 -2.465 1 98.5 97 ASN A N 1
ATOM 756 C CA . ASN A 1 97 ? -5.895 -22.391 -3.557 1 98.5 97 ASN A CA 1
ATOM 757 C C . ASN A 1 97 ? -4.41 -22.078 -3.359 1 98.5 97 ASN A C 1
ATOM 759 O O . ASN A 1 97 ? -4.051 -21.25 -2.527 1 98.5 97 ASN A O 1
ATOM 763 N N . SER A 1 98 ? -3.582 -22.75 -4.188 1 98.62 98 SER A N 1
ATOM 764 C CA . SER A 1 98 ? -2.154 -22.703 -3.893 1 98.62 98 SER A CA 1
ATOM 765 C C . SER A 1 98 ? -1.356 -22.234 -5.105 1 98.62 98 SER A C 1
ATOM 767 O O . SER A 1 98 ? -1.717 -22.531 -6.246 1 98.62 98 SER A O 1
ATOM 769 N N . ALA A 1 99 ? -0.349 -21.469 -4.848 1 98.75 99 ALA A N 1
ATOM 770 C CA . ALA A 1 99 ? 0.72 -21.172 -5.801 1 98.75 99 ALA A CA 1
ATOM 771 C C . ALA A 1 99 ? 1.956 -22.031 -5.512 1 98.75 99 ALA A C 1
ATOM 773 O O . ALA A 1 99 ? 2.354 -22.172 -4.355 1 98.75 99 ALA A O 1
ATOM 774 N N . VAL A 1 100 ? 2.555 -22.578 -6.559 1 98.75 100 VAL A N 1
ATOM 775 C CA . VAL A 1 100 ? 3.76 -23.375 -6.395 1 98.75 100 VAL A CA 1
ATOM 776 C C . VAL A 1 100 ? 4.863 -22.844 -7.309 1 98.75 100 VAL A C 1
ATOM 778 O O . VAL A 1 100 ? 4.582 -22.328 -8.391 1 98.75 100 VAL A O 1
ATOM 781 N N . ALA A 1 101 ? 6.062 -22.922 -6.848 1 98.81 101 ALA A N 1
ATOM 782 C CA . ALA A 1 101 ? 7.258 -22.797 -7.676 1 98.81 101 ALA A CA 1
ATOM 783 C C . ALA A 1 101 ? 7.934 -24.156 -7.867 1 98.81 101 ALA A C 1
ATOM 785 O O . ALA A 1 101 ? 8.242 -24.844 -6.895 1 98.81 101 ALA A O 1
ATOM 786 N N . ILE A 1 102 ? 8.109 -24.5 -9.125 1 98.62 102 ILE A N 1
ATOM 787 C CA . ILE A 1 102 ? 8.648 -25.812 -9.461 1 98.62 102 ILE A CA 1
ATOM 788 C C . ILE A 1 102 ? 9.93 -25.641 -10.273 1 98.62 102 ILE A C 1
ATOM 790 O O . ILE A 1 102 ? 9.969 -24.891 -11.25 1 98.62 102 ILE A O 1
ATOM 794 N N . GLY A 1 103 ? 10.969 -26.297 -9.844 1 98 103 GLY A N 1
ATOM 795 C CA . GLY A 1 103 ? 12.227 -26.344 -10.578 1 98 103 GLY A CA 1
ATOM 796 C C . GLY A 1 103 ? 12.57 -27.734 -11.078 1 98 103 GLY A C 1
ATOM 797 O O . GLY A 1 103 ? 11.719 -28.625 -11.109 1 98 103 GLY A O 1
ATOM 798 N N . GLU A 1 104 ? 13.805 -27.875 -11.477 1 96.56 104 GLU A N 1
ATOM 799 C CA . GLU A 1 104 ? 14.281 -29.125 -12.086 1 96.56 104 GLU A CA 1
ATOM 800 C C . GLU A 1 104 ? 14.203 -30.281 -11.094 1 96.56 104 GLU A C 1
ATOM 802 O O . GLU A 1 104 ? 14.031 -31.438 -11.5 1 96.56 104 GLU A O 1
ATOM 807 N N . ASN A 1 105 ? 14.297 -29.938 -9.82 1 96.44 105 ASN A N 1
ATOM 808 C CA . ASN A 1 105 ? 14.312 -30.984 -8.797 1 96.44 105 ASN A CA 1
ATOM 809 C C . ASN A 1 105 ? 12.977 -31.078 -8.062 1 96.44 105 ASN A C 1
ATOM 811 O O . ASN A 1 105 ? 12.875 -31.75 -7.039 1 96.44 105 ASN A O 1
ATOM 815 N N . GLY A 1 106 ? 12.047 -30.312 -8.57 1 97.81 106 GLY A N 1
ATOM 816 C CA . GLY A 1 106 ? 10.727 -30.422 -7.965 1 97.81 106 GLY A CA 1
ATOM 817 C C . GLY A 1 106 ? 10.289 -29.141 -7.277 1 97.81 106 GLY A C 1
ATOM 818 O O . GLY A 1 106 ? 10.625 -28.047 -7.723 1 97.81 106 GLY A O 1
ATOM 819 N N . LEU A 1 107 ? 9.484 -29.344 -6.262 1 98 107 LEU A N 1
ATOM 820 C CA . LEU A 1 107 ? 8.836 -28.234 -5.57 1 98 107 LEU A CA 1
ATOM 821 C C . LEU A 1 107 ? 9.859 -27.375 -4.844 1 98 107 LEU A C 1
ATOM 823 O O . LEU A 1 107 ? 10.641 -27.875 -4.035 1 98 107 LEU A O 1
ATOM 827 N N . MET A 1 108 ? 9.844 -26.094 -5.168 1 97.88 108 MET A N 1
ATOM 828 C CA . MET A 1 108 ? 10.75 -25.125 -4.543 1 97.88 108 MET A CA 1
ATOM 829 C C . MET A 1 108 ? 10.031 -24.344 -3.455 1 97.88 108 MET A C 1
ATOM 831 O O . MET A 1 108 ? 10.648 -23.922 -2.471 1 97.88 108 MET A O 1
ATOM 835 N N . ALA A 1 109 ? 8.773 -24.078 -3.645 1 98.12 109 ALA A N 1
ATOM 836 C CA . ALA A 1 109 ? 7.996 -23.281 -2.705 1 98.12 109 ALA A CA 1
ATOM 837 C C . ALA A 1 109 ? 6.5 -23.531 -2.867 1 98.12 109 ALA A C 1
ATOM 839 O O . ALA A 1 109 ? 6.043 -23.891 -3.955 1 98.12 109 ALA A O 1
ATOM 840 N N . LEU A 1 110 ? 5.84 -23.422 -1.84 1 98 110 LEU A N 1
ATOM 841 C CA . LEU A 1 110 ? 4.387 -23.516 -1.75 1 98 110 LEU A CA 1
ATOM 842 C C . LEU A 1 110 ? 3.805 -22.328 -0.991 1 98 110 LEU A C 1
ATOM 844 O O . LEU A 1 110 ? 4.316 -21.953 0.068 1 98 110 LEU A O 1
ATOM 848 N N . TYR A 1 111 ? 2.803 -21.75 -1.569 1 98.19 111 TYR A N 1
ATOM 849 C CA . TYR A 1 111 ? 2.014 -20.734 -0.883 1 98.19 111 TYR A CA 1
ATOM 850 C C . TYR A 1 111 ? 0.524 -21.047 -0.976 1 98.19 111 TYR A C 1
ATOM 852 O O . TYR A 1 111 ? -0.025 -21.156 -2.074 1 98.19 111 TYR A O 1
ATOM 860 N N . ARG A 1 112 ? -0.085 -21.25 0.162 1 98 112 ARG A N 1
ATOM 861 C CA . ARG A 1 112 ? -1.536 -21.375 0.239 1 98 112 ARG A CA 1
ATOM 862 C C . ARG A 1 112 ? -2.201 -20.031 0.462 1 98 112 ARG A C 1
ATOM 864 O O . ARG A 1 112 ? -1.829 -19.297 1.377 1 98 112 ARG A O 1
ATOM 871 N N . LYS A 1 113 ? -3.152 -19.75 -0.4 1 97.94 113 LYS A N 1
ATOM 872 C CA . LYS A 1 113 ? -3.807 -18.438 -0.348 1 97.94 113 LYS A CA 1
ATOM 873 C C . LYS A 1 113 ? -4.379 -18.172 1.04 1 97.94 113 LYS A C 1
ATOM 875 O O . LYS A 1 113 ? -5.074 -19.016 1.606 1 97.94 113 LYS A O 1
ATOM 880 N N . ARG A 1 114 ? -4.043 -16.969 1.474 1 95.75 114 ARG A N 1
ATOM 881 C CA . ARG A 1 114 ? -4.426 -16.609 2.836 1 95.75 114 ARG A CA 1
ATOM 882 C C . ARG A 1 114 ? -5.781 -15.906 2.855 1 95.75 114 ARG A C 1
ATOM 884 O O . ARG A 1 114 ? -6.617 -16.188 3.715 1 95.75 114 ARG A O 1
ATOM 891 N N . HIS A 1 115 ? -5.941 -14.945 2.043 1 96.62 115 HIS A N 1
ATOM 892 C CA . HIS A 1 115 ? -7.184 -14.188 1.979 1 96.62 115 HIS A CA 1
ATOM 893 C C . HIS A 1 115 ? -8.102 -14.727 0.886 1 96.62 115 HIS A C 1
ATOM 895 O O . HIS A 1 115 ? -7.812 -14.578 -0.303 1 96.62 115 HIS A O 1
ATOM 901 N N . LEU A 1 116 ? -9.219 -15.266 1.329 1 96.31 116 LEU A N 1
ATOM 902 C CA . LEU A 1 116 ? -10.188 -15.859 0.411 1 96.31 116 LEU A CA 1
ATOM 903 C C . LEU A 1 116 ? -11.375 -14.93 0.2 1 96.31 116 LEU A C 1
ATOM 905 O O . LEU A 1 116 ? -12.258 -14.836 1.056 1 96.31 116 LEU A O 1
ATOM 909 N N . PRO A 1 117 ? -11.445 -14.281 -0.878 1 92.56 117 PRO A N 1
ATOM 910 C CA . PRO A 1 117 ? -12.602 -13.406 -1.089 1 92.56 117 PRO A CA 1
ATOM 911 C C . PRO A 1 117 ? -13.922 -14.172 -1.111 1 92.56 117 PRO A C 1
ATOM 913 O O . PRO A 1 117 ? -14.055 -15.156 -1.842 1 92.56 117 PRO A O 1
ATOM 916 N N . SER A 1 118 ? -14.789 -13.758 -0.357 1 89.12 118 SER A N 1
ATOM 917 C CA . SER A 1 118 ? -16.125 -14.352 -0.247 1 89.12 118 SER A CA 1
ATOM 918 C C . SER A 1 118 ? -17.203 -13.281 -0.201 1 89.12 118 SER A C 1
ATOM 920 O O . SER A 1 118 ? -18.047 -13.281 0.695 1 89.12 118 SER A O 1
ATOM 922 N N . TYR A 1 119 ? -17.156 -12.414 -1.146 1 83.75 119 TYR A N 1
ATOM 923 C CA . TYR A 1 119 ? -18.094 -11.32 -1.319 1 83.75 119 TYR A CA 1
ATOM 924 C C . TYR A 1 119 ? -18.438 -11.117 -2.793 1 83.75 119 TYR A C 1
ATOM 926 O O . TYR A 1 119 ? -17.641 -11.461 -3.67 1 83.75 119 TYR A O 1
ATOM 934 N N . GLY A 1 120 ? -19.609 -10.547 -3.01 1 81.44 120 GLY A N 1
ATOM 935 C CA . GLY A 1 120 ? -20.031 -10.312 -4.383 1 81.44 120 GLY A CA 1
ATOM 936 C C . GLY A 1 120 ? -20.047 -11.578 -5.223 1 81.44 120 GLY A C 1
ATOM 937 O O . GLY A 1 120 ? -20.688 -12.562 -4.863 1 81.44 120 GLY A O 1
ATOM 938 N N . VAL A 1 121 ? -19.062 -11.578 -6.234 1 81.5 121 VAL A N 1
ATOM 939 C CA . VAL A 1 121 ? -19.047 -12.672 -7.199 1 81.5 121 VAL A CA 1
ATOM 940 C C . VAL A 1 121 ? -18.078 -13.758 -6.734 1 81.5 121 VAL A C 1
ATOM 942 O O . VAL A 1 121 ? -17.969 -14.812 -7.367 1 81.5 121 VAL A O 1
ATOM 945 N N . PHE A 1 122 ? -17.469 -13.5 -5.645 1 85.56 122 PHE A N 1
ATOM 946 C CA . PHE A 1 122 ? -16.422 -14.406 -5.18 1 85.56 122 PHE A CA 1
ATOM 947 C C . PHE A 1 122 ? -16.969 -15.352 -4.109 1 85.56 122 PHE A C 1
ATOM 949 O O . PHE A 1 122 ? -17.703 -14.93 -3.221 1 85.56 122 PHE A O 1
ATOM 956 N N . ASP A 1 123 ? -16.609 -16.641 -4.168 1 89.94 123 ASP A N 1
ATOM 957 C CA . ASP A 1 123 ? -17.047 -17.641 -3.199 1 89.94 123 ASP A CA 1
ATOM 958 C C . ASP A 1 123 ? -15.914 -18.609 -2.863 1 89.94 123 ASP A C 1
ATOM 960 O O . ASP A 1 123 ? -16.125 -19.828 -2.775 1 89.94 123 ASP A O 1
ATOM 964 N N . GLU A 1 124 ? -14.719 -18.094 -2.678 1 92.88 124 GLU A N 1
ATOM 965 C CA . GLU A 1 124 ? -13.555 -18.953 -2.543 1 92.88 124 GLU A CA 1
ATOM 966 C C . GLU A 1 124 ? -13.602 -19.75 -1.241 1 92.88 124 GLU A C 1
ATOM 968 O O . GLU A 1 124 ? -13.094 -20.875 -1.171 1 92.88 124 GLU A O 1
ATOM 973 N N . SER A 1 125 ? -14.266 -19.188 -0.237 1 92.12 125 SER A N 1
ATOM 974 C CA . SER A 1 125 ? -14.328 -19.875 1.045 1 92.12 125 SER A CA 1
ATOM 975 C C . SER A 1 125 ? -15.18 -21.141 0.947 1 92.12 125 SER A C 1
ATOM 977 O O . SER A 1 125 ? -15.141 -21.984 1.839 1 92.12 125 SER A O 1
ATOM 979 N N . ARG A 1 126 ? -15.922 -21.219 -0.106 1 91.31 126 ARG A N 1
ATOM 980 C CA . ARG A 1 126 ? -16.719 -22.422 -0.351 1 91.31 126 ARG A CA 1
ATOM 981 C C . ARG A 1 126 ? -15.844 -23.609 -0.723 1 91.31 126 ARG A C 1
ATOM 983 O O . ARG A 1 126 ? -16.172 -24.75 -0.406 1 91.31 126 ARG A O 1
ATOM 990 N N . TYR A 1 127 ? -14.672 -23.281 -1.318 1 93.88 127 TYR A N 1
ATOM 991 C CA . TYR A 1 127 ? -13.93 -24.359 -1.947 1 93.88 127 TYR A CA 1
ATOM 992 C C . TYR A 1 127 ? -12.594 -24.594 -1.246 1 93.88 127 TYR A C 1
ATOM 994 O O . TYR A 1 127 ? -12.031 -25.688 -1.313 1 93.88 127 TYR A O 1
ATOM 1002 N N . PHE A 1 128 ? -12.109 -23.531 -0.614 1 97.62 128 PHE A N 1
ATOM 1003 C CA . PHE A 1 128 ? -10.719 -23.609 -0.192 1 97.62 128 PHE A CA 1
ATOM 1004 C C . PHE A 1 128 ? -10.586 -23.312 1.298 1 97.62 128 PHE A C 1
ATOM 1006 O O . PHE A 1 128 ? -11.328 -22.5 1.843 1 97.62 128 PHE A O 1
ATOM 1013 N N . GLY A 1 129 ? -9.609 -24.016 1.904 1 96.38 129 GLY A N 1
ATOM 1014 C CA . GLY A 1 129 ? -9.172 -23.625 3.234 1 96.38 129 GLY A CA 1
ATOM 1015 C C . GLY A 1 129 ? -8.266 -22.406 3.229 1 96.38 129 GLY A C 1
ATOM 1016 O O . GLY A 1 129 ? -7.672 -22.062 2.203 1 96.38 129 GLY A O 1
ATOM 1017 N N . VAL A 1 130 ? -8.203 -21.75 4.383 1 96 130 VAL A N 1
ATOM 1018 C CA . VAL A 1 130 ? -7.363 -20.578 4.551 1 96 130 VAL A CA 1
ATOM 1019 C C . VAL A 1 130 ? -5.914 -21 4.77 1 96 130 VAL A C 1
ATOM 1021 O O . VAL A 1 130 ? -5.625 -21.812 5.645 1 96 130 VAL A O 1
ATOM 1024 N N . GLY A 1 131 ? -5.059 -20.5 3.898 1 95.19 131 GLY A N 1
ATOM 1025 C CA . GLY A 1 131 ? -3.645 -20.688 4.168 1 95.19 131 GLY A CA 1
ATOM 1026 C C . GLY A 1 131 ? -3.18 -19.984 5.434 1 95.19 131 GLY A C 1
ATOM 1027 O O . GLY A 1 131 ? -3.312 -18.766 5.555 1 95.19 131 GLY A O 1
ATOM 1028 N N . ARG A 1 132 ? -2.578 -20.688 6.332 1 89.94 132 ARG A N 1
ATOM 1029 C CA . ARG A 1 132 ? -2.197 -20.109 7.617 1 89.94 132 ARG A CA 1
ATOM 1030 C C . ARG A 1 132 ? -0.681 -20.078 7.777 1 89.94 132 ARG A C 1
ATOM 1032 O O . ARG A 1 132 ? -0.168 -19.656 8.82 1 89.94 132 ARG A O 1
ATOM 1039 N N . GLY A 1 133 ? -0.065 -20.531 6.797 1 85.44 133 GLY A N 1
ATOM 1040 C CA . GLY A 1 133 ? 1.388 -20.5 6.855 1 85.44 133 GLY A CA 1
ATOM 1041 C C . GLY A 1 133 ? 1.966 -19.156 6.457 1 85.44 133 GLY A C 1
ATOM 1042 O O . GLY A 1 133 ? 1.252 -18.297 5.938 1 85.44 133 GLY A O 1
ATOM 1043 N N . ASP A 1 134 ? 3.188 -18.922 6.75 1 86.44 134 ASP A N 1
ATOM 1044 C CA . ASP A 1 134 ? 3.902 -17.719 6.359 1 86.44 134 ASP A CA 1
ATOM 1045 C C . ASP A 1 134 ? 4.16 -17.688 4.855 1 86.44 134 ASP A C 1
ATOM 1047 O O . ASP A 1 134 ? 4.344 -18.734 4.234 1 86.44 134 ASP A O 1
ATOM 1051 N N . ALA A 1 135 ? 4.062 -16.516 4.238 1 88.38 135 ALA A N 1
ATOM 1052 C CA . ALA A 1 135 ? 4.398 -16.406 2.82 1 88.38 135 ALA A CA 1
ATOM 1053 C C . ALA A 1 135 ? 5.844 -16.812 2.568 1 88.38 135 ALA A C 1
ATOM 1055 O O . ALA A 1 135 ? 6.758 -16.344 3.244 1 88.38 135 ALA A O 1
ATOM 1056 N N . PRO A 1 136 ? 6.016 -17.641 1.64 1 91.56 136 PRO A N 1
ATOM 1057 C CA . PRO A 1 136 ? 7.348 -18.234 1.464 1 91.56 136 PRO A CA 1
ATOM 1058 C C . PRO A 1 136 ? 8.305 -17.297 0.734 1 91.56 136 PRO A C 1
ATOM 1060 O O . PRO A 1 136 ? 7.891 -16.531 -0.15 1 91.56 136 PRO A O 1
ATOM 1063 N N . VAL A 1 137 ? 9.539 -17.328 1.099 1 95.25 137 VAL A N 1
ATOM 1064 C CA . VAL A 1 137 ? 10.648 -16.812 0.302 1 95.25 137 VAL A CA 1
ATOM 1065 C C . VAL A 1 137 ? 11.625 -17.938 -0.028 1 95.25 137 VAL A C 1
ATOM 1067 O O . VAL A 1 137 ? 12.023 -18.703 0.855 1 95.25 137 VAL A O 1
ATOM 1070 N N . PHE A 1 138 ? 11.914 -18.109 -1.313 1 97 138 PHE A N 1
ATOM 1071 C CA . PHE A 1 138 ? 12.734 -19.219 -1.8 1 97 138 PHE A CA 1
ATOM 1072 C C . PHE A 1 138 ? 13.758 -18.719 -2.818 1 97 138 PHE A C 1
ATOM 1074 O O . PHE A 1 138 ? 13.664 -17.578 -3.289 1 97 138 PHE A O 1
ATOM 1081 N N . SER A 1 139 ? 14.711 -19.516 -3.098 1 96.38 139 SER A N 1
ATOM 1082 C CA . SER A 1 139 ? 15.742 -19.156 -4.074 1 96.38 139 SER A CA 1
ATOM 1083 C C . SER A 1 139 ? 15.312 -19.531 -5.488 1 96.38 139 SER A C 1
ATOM 1085 O O . SER A 1 139 ? 15.031 -20.703 -5.77 1 96.38 139 SER A O 1
ATOM 1087 N N . MET A 1 140 ? 15.141 -18.562 -6.309 1 94.88 140 MET A N 1
ATOM 1088 C CA . MET A 1 140 ? 14.867 -18.703 -7.738 1 94.88 140 MET A CA 1
ATOM 1089 C C . MET A 1 140 ? 16.062 -18.266 -8.57 1 94.88 140 MET A C 1
ATOM 1091 O O . MET A 1 140 ? 16.234 -17.094 -8.859 1 94.88 140 MET A O 1
ATOM 1095 N N . ASN A 1 141 ? 16.938 -19.266 -8.969 1 90.88 141 ASN A N 1
ATOM 1096 C CA . ASN A 1 141 ? 18.188 -18.969 -9.68 1 90.88 141 ASN A CA 1
ATOM 1097 C C . ASN A 1 141 ? 19.062 -18 -8.898 1 90.88 141 ASN A C 1
ATOM 1099 O O . ASN A 1 141 ? 19.484 -16.969 -9.438 1 90.88 141 ASN A O 1
ATOM 1103 N N . GLY A 1 142 ? 19.125 -18.203 -7.633 1 92.62 142 GLY A N 1
ATOM 1104 C CA . GLY A 1 142 ? 19.984 -17.391 -6.785 1 92.62 142 GLY A CA 1
ATOM 1105 C C . GLY A 1 142 ? 19.312 -16.125 -6.277 1 92.62 142 GLY A C 1
ATOM 1106 O O . GLY A 1 142 ? 19.906 -15.383 -5.492 1 92.62 142 GLY A O 1
ATOM 1107 N N . THR A 1 143 ? 18.156 -15.922 -6.73 1 96.06 143 THR A N 1
ATOM 1108 C CA . THR A 1 143 ? 17.391 -14.75 -6.32 1 96.06 143 THR A CA 1
ATOM 1109 C C . THR A 1 143 ? 16.328 -15.125 -5.293 1 96.06 143 THR A C 1
ATOM 1111 O O . THR A 1 143 ? 15.57 -16.078 -5.492 1 96.06 143 THR A O 1
ATOM 1114 N N . LYS A 1 144 ? 16.281 -14.43 -4.188 1 97.25 144 LYS A N 1
ATOM 1115 C CA . LYS A 1 144 ? 15.203 -14.641 -3.227 1 97.25 144 LYS A CA 1
ATOM 1116 C C . LYS A 1 144 ? 13.875 -14.109 -3.762 1 97.25 144 LYS A C 1
ATOM 1118 O O . LYS A 1 144 ? 13.742 -12.914 -4.035 1 97.25 144 LYS A O 1
ATOM 1123 N N . ALA A 1 145 ? 12.953 -15.008 -3.912 1 98.25 145 ALA A N 1
ATOM 1124 C CA . ALA A 1 145 ? 11.648 -14.664 -4.469 1 98.25 145 ALA A CA 1
ATOM 1125 C C . ALA A 1 145 ? 10.523 -15.094 -3.529 1 98.25 145 ALA A C 1
ATOM 1127 O O . ALA A 1 145 ? 10.664 -16.062 -2.787 1 98.25 145 ALA A O 1
ATOM 1128 N N . GLY A 1 146 ? 9.461 -14.289 -3.486 1 98.12 146 GLY A N 1
ATOM 1129 C CA . GLY A 1 146 ? 8.273 -14.625 -2.725 1 98.12 146 GLY A CA 1
ATOM 1130 C C . GLY A 1 146 ? 7.051 -14.852 -3.598 1 98.12 146 GLY A C 1
ATOM 1131 O O . GLY A 1 146 ? 7.02 -14.422 -4.754 1 98.12 146 GLY A O 1
ATOM 1132 N N . LEU A 1 147 ? 6.082 -15.57 -3.023 1 98.12 147 LEU A N 1
ATOM 1133 C CA . LEU A 1 147 ? 4.84 -15.883 -3.725 1 98.12 147 LEU A CA 1
ATOM 1134 C C . LEU A 1 147 ? 3.633 -15.383 -2.936 1 98.12 147 LEU A C 1
ATOM 1136 O O . LEU A 1 147 ? 3.604 -15.484 -1.708 1 98.12 147 LEU A O 1
ATOM 1140 N N . ALA A 1 148 ? 2.668 -14.844 -3.586 1 98.12 148 ALA A N 1
ATOM 1141 C CA . ALA A 1 148 ? 1.338 -14.562 -3.057 1 98.12 148 ALA A CA 1
ATOM 1142 C C . ALA A 1 148 ? 0.281 -14.648 -4.152 1 98.12 148 ALA A C 1
ATOM 1144 O O . ALA A 1 148 ? 0.609 -14.844 -5.324 1 98.12 148 ALA A O 1
ATOM 1145 N N . ILE A 1 149 ? -0.995 -14.617 -3.744 1 98.56 149 ILE A N 1
ATOM 1146 C CA . ILE A 1 149 ? -2.049 -14.891 -4.715 1 98.56 149 ILE A CA 1
ATOM 1147 C C . ILE A 1 149 ? -3.111 -13.797 -4.652 1 98.56 149 ILE A C 1
ATOM 1149 O O . ILE A 1 149 ? -3.742 -13.602 -3.611 1 98.56 149 ILE A O 1
ATOM 1153 N N . CYS A 1 150 ? -3.27 -13.086 -5.707 1 98.38 150 CYS A N 1
ATOM 1154 C CA . CYS A 1 150 ? -4.438 -12.281 -6.039 1 98.38 150 CYS A CA 1
ATOM 1155 C C . CYS A 1 150 ? -4.828 -11.375 -4.875 1 98.38 150 CYS A C 1
ATOM 1157 O O . CYS A 1 150 ? -4.07 -10.484 -4.496 1 98.38 150 CYS A O 1
ATOM 1159 N N . TYR A 1 151 ? -5.918 -11.688 -4.129 1 97.75 151 TYR A N 1
ATOM 1160 C CA . TYR A 1 151 ? -6.504 -10.906 -3.045 1 97.75 151 TYR A CA 1
ATOM 1161 C C . TYR A 1 151 ? -5.48 -10.656 -1.941 1 97.75 151 TYR A C 1
ATOM 1163 O O . TYR A 1 151 ? -5.574 -9.664 -1.217 1 97.75 151 TYR A O 1
ATOM 1171 N N . ASP A 1 152 ? -4.496 -11.43 -1.851 1 97.69 152 ASP A N 1
ATOM 1172 C CA . ASP A 1 152 ? -3.422 -11.234 -0.882 1 97.69 152 ASP A CA 1
ATOM 1173 C C . ASP A 1 152 ? -2.711 -9.906 -1.106 1 97.69 152 ASP A C 1
ATOM 1175 O O . ASP A 1 152 ? -2.156 -9.328 -0.171 1 97.69 152 ASP A O 1
ATOM 1179 N N . ALA A 1 153 ? -2.768 -9.391 -2.318 1 98.12 153 ALA A N 1
ATOM 1180 C CA . ALA A 1 153 ? -2.096 -8.141 -2.652 1 98.12 153 ALA A CA 1
ATOM 1181 C C . ALA A 1 153 ? -2.773 -6.953 -1.969 1 98.12 153 ALA A C 1
ATOM 1183 O O . ALA A 1 153 ? -2.197 -5.867 -1.885 1 98.12 153 ALA A O 1
ATOM 1184 N N . PHE A 1 154 ? -3.988 -7.113 -1.577 1 98 154 PHE A N 1
ATOM 1185 C CA . PHE A 1 154 ? -4.727 -6.039 -0.922 1 98 154 PHE A CA 1
ATOM 1186 C C . PHE A 1 154 ? -4.234 -5.836 0.506 1 98 154 PHE A C 1
ATOM 1188 O O . PHE A 1 154 ? -4.559 -4.832 1.144 1 98 154 PHE A O 1
ATOM 1195 N N . TYR A 1 155 ? -3.473 -6.703 1.003 1 97.31 155 TYR A N 1
ATOM 1196 C CA . TYR A 1 155 ? -2.938 -6.684 2.359 1 97.31 155 TYR A CA 1
ATOM 1197 C C . TYR A 1 155 ? -1.43 -6.465 2.35 1 97.31 155 TYR A C 1
ATOM 1199 O O . TYR A 1 155 ? -0.659 -7.418 2.215 1 97.31 155 TYR A O 1
ATOM 1207 N N . PRO A 1 156 ? -1.016 -5.195 2.564 1 97.44 156 PRO A N 1
ATOM 1208 C CA . PRO A 1 156 ? 0.408 -4.871 2.459 1 97.44 156 PRO A CA 1
ATOM 1209 C C . PRO A 1 156 ? 1.271 -5.684 3.424 1 97.44 156 PRO A C 1
ATOM 1211 O O . PRO A 1 156 ? 2.48 -5.809 3.217 1 97.44 156 PRO A O 1
ATOM 1214 N N . GLU A 1 157 ? 0.684 -6.266 4.488 1 95.5 157 GLU A N 1
ATOM 1215 C CA . GLU A 1 157 ? 1.403 -7.094 5.453 1 95.5 157 GLU A CA 1
ATOM 1216 C C . GLU A 1 157 ? 2.068 -8.281 4.77 1 95.5 157 GLU A C 1
ATOM 1218 O O . GLU A 1 157 ? 3.164 -8.695 5.156 1 95.5 157 GLU A O 1
ATOM 1223 N N . VAL A 1 158 ? 1.418 -8.812 3.746 1 96.31 158 VAL A N 1
ATOM 1224 C CA . VAL A 1 158 ? 1.958 -9.953 3.02 1 96.31 158 VAL A CA 1
ATOM 1225 C C . VAL A 1 158 ? 3.24 -9.547 2.295 1 96.31 158 VAL A C 1
ATOM 1227 O O . VAL A 1 158 ? 4.281 -10.188 2.463 1 96.31 158 VAL A O 1
ATOM 1230 N N . SER A 1 159 ? 3.162 -8.461 1.54 1 97 159 SER A N 1
ATOM 1231 C CA . SER A 1 159 ? 4.309 -7.988 0.77 1 97 159 SER A CA 1
ATOM 1232 C C . SER A 1 159 ? 5.457 -7.578 1.685 1 97 159 SER A C 1
ATOM 1234 O O . SER A 1 159 ? 6.621 -7.863 1.396 1 97 159 SER A O 1
ATOM 1236 N N . ARG A 1 160 ? 5.105 -6.836 2.738 1 96.5 160 ARG A N 1
ATOM 1237 C CA . ARG A 1 160 ? 6.121 -6.402 3.693 1 96.5 160 ARG A CA 1
ATOM 1238 C C . ARG A 1 160 ? 6.848 -7.598 4.301 1 96.5 160 ARG A C 1
ATOM 1240 O O . ARG A 1 160 ? 8.07 -7.582 4.445 1 96.5 160 ARG A O 1
ATOM 1247 N N . SER A 1 161 ? 6.082 -8.641 4.648 1 94.88 161 SER A N 1
ATOM 1248 C CA . SER A 1 161 ? 6.672 -9.852 5.207 1 94.88 161 SER A CA 1
ATOM 1249 C C . SER A 1 161 ? 7.672 -10.477 4.238 1 94.88 161 SER A C 1
ATOM 1251 O O . SER A 1 161 ? 8.742 -10.938 4.652 1 94.88 161 SER A O 1
ATOM 1253 N N . LEU A 1 162 ? 7.328 -10.516 2.992 1 96.44 162 LEU A N 1
ATOM 1254 C CA . LEU A 1 162 ? 8.227 -11.062 1.981 1 96.44 162 LEU A CA 1
ATOM 1255 C C . LEU A 1 162 ? 9.516 -10.258 1.906 1 96.44 162 LEU A C 1
ATOM 1257 O O . LEU A 1 162 ? 10.609 -10.836 1.84 1 96.44 162 LEU A O 1
ATOM 1261 N N . MET A 1 163 ? 9.398 -8.945 1.938 1 95 163 MET A N 1
ATOM 1262 C CA . MET A 1 163 ? 10.578 -8.086 1.905 1 95 163 MET A CA 1
ATOM 1263 C C . MET A 1 163 ? 11.461 -8.344 3.119 1 95 163 MET A C 1
ATOM 1265 O O . MET A 1 163 ? 12.688 -8.453 2.988 1 95 163 MET A O 1
ATOM 1269 N N . LEU A 1 164 ? 10.836 -8.414 4.301 1 93.88 164 LEU A N 1
ATOM 1270 C CA . LEU A 1 164 ? 11.578 -8.602 5.547 1 93.88 164 LEU A CA 1
ATOM 1271 C C . LEU A 1 164 ? 12.312 -9.938 5.547 1 93.88 164 LEU A C 1
ATOM 1273 O O . LEU A 1 164 ? 13.344 -10.078 6.203 1 93.88 164 LEU A O 1
ATOM 1277 N N . LYS A 1 165 ? 11.812 -10.875 4.75 1 94.12 165 LYS A N 1
ATOM 1278 C CA . LYS A 1 165 ? 12.461 -12.18 4.617 1 94.12 165 LYS A CA 1
ATOM 1279 C C . LYS A 1 165 ? 13.531 -12.148 3.527 1 94.12 165 LYS A C 1
ATOM 1281 O O . LYS A 1 165 ? 14.164 -13.172 3.244 1 94.12 165 LYS A O 1
ATOM 1286 N N . GLY A 1 166 ? 13.648 -11.016 2.848 1 94.31 166 GLY A N 1
ATOM 1287 C CA . GLY A 1 166 ? 14.758 -10.82 1.936 1 94.31 166 GLY A CA 1
ATOM 1288 C C . GLY A 1 166 ? 14.359 -10.922 0.475 1 94.31 166 GLY A C 1
ATOM 1289 O O . GLY A 1 166 ? 15.219 -10.891 -0.411 1 94.31 166 GLY A O 1
ATOM 1290 N N . ALA A 1 167 ? 13.102 -11.023 0.178 1 97.12 167 ALA A N 1
ATOM 1291 C CA . ALA A 1 167 ? 12.664 -11.18 -1.206 1 97.12 167 ALA A CA 1
ATOM 1292 C C . ALA A 1 167 ? 13.094 -9.984 -2.053 1 97.12 167 ALA A C 1
ATOM 1294 O O . ALA A 1 167 ? 12.938 -8.828 -1.638 1 97.12 167 ALA A O 1
ATOM 1295 N N . ARG A 1 168 ? 13.648 -10.281 -3.188 1 98.31 168 ARG A N 1
ATOM 1296 C CA . ARG A 1 168 ? 14.016 -9.273 -4.18 1 98.31 168 ARG A CA 1
ATOM 1297 C C . ARG A 1 168 ? 12.992 -9.227 -5.312 1 98.31 168 ARG A C 1
ATOM 1299 O O . ARG A 1 168 ? 12.922 -8.242 -6.055 1 98.31 168 ARG A O 1
ATOM 1306 N N . VAL A 1 169 ? 12.281 -10.281 -5.453 1 98.75 169 VAL A N 1
ATOM 1307 C CA . VAL A 1 169 ? 11.188 -10.422 -6.41 1 98.75 169 VAL A CA 1
ATOM 1308 C C . VAL A 1 169 ? 9.945 -10.977 -5.707 1 98.75 169 VAL A C 1
ATOM 1310 O O . VAL A 1 169 ? 10.039 -11.938 -4.945 1 98.75 169 VAL A O 1
ATOM 1313 N N . GLN A 1 170 ? 8.859 -10.328 -5.875 1 98.81 170 GLN A N 1
ATOM 1314 C CA . GLN A 1 170 ? 7.578 -10.844 -5.402 1 98.81 170 GLN A CA 1
ATOM 1315 C C . GLN A 1 170 ? 6.664 -11.195 -6.57 1 98.81 170 GLN A C 1
ATOM 1317 O O . GLN A 1 170 ? 6.488 -10.398 -7.492 1 98.81 170 GLN A O 1
ATOM 1322 N N . VAL A 1 171 ? 6.117 -12.367 -6.57 1 98.88 171 VAL A N 1
ATOM 1323 C CA . VAL A 1 171 ? 5.254 -12.828 -7.656 1 98.88 171 VAL A CA 1
ATOM 1324 C C . VAL A 1 171 ? 3.82 -12.969 -7.148 1 98.88 171 VAL A C 1
ATOM 1326 O O . VAL A 1 171 ? 3.574 -13.633 -6.137 1 98.88 171 VAL A O 1
ATOM 1329 N N . TYR A 1 172 ? 2.922 -12.32 -7.812 1 98.88 172 TYR A N 1
ATOM 1330 C CA . TYR A 1 172 ? 1.489 -12.453 -7.574 1 98.88 172 TYR A CA 1
ATOM 1331 C C . TYR A 1 172 ? 0.793 -13.094 -8.766 1 98.88 172 TYR A C 1
ATOM 1333 O O . TYR A 1 172 ? 0.766 -12.523 -9.859 1 98.88 172 TYR A O 1
ATOM 1341 N N . ILE A 1 173 ? 0.221 -14.242 -8.578 1 98.94 173 ILE A N 1
ATOM 1342 C CA . ILE A 1 173 ? -0.628 -14.82 -9.609 1 98.94 173 ILE A CA 1
ATOM 1343 C C . ILE A 1 173 ? -2.098 -14.57 -9.273 1 98.94 173 ILE A C 1
ATOM 1345 O O . ILE A 1 173 ? -2.479 -14.586 -8.102 1 98.94 173 ILE A O 1
ATOM 1349 N N . SER A 1 174 ? -2.895 -14.266 -10.32 1 98.75 174 SER A N 1
ATOM 1350 C CA . SER A 1 174 ? -4.227 -13.75 -10.016 1 98.75 174 SER A CA 1
ATOM 1351 C C . SER A 1 174 ? -5.258 -14.266 -11.016 1 98.75 174 SER A C 1
ATOM 1353 O O . SER A 1 174 ? -4.914 -14.625 -12.141 1 98.75 174 SER A O 1
ATOM 1355 N N . ALA A 1 175 ? -6.449 -14.391 -10.578 1 97.94 175 ALA A N 1
ATOM 1356 C CA . ALA A 1 175 ? -7.676 -14.422 -11.375 1 97.94 175 ALA A CA 1
ATOM 1357 C C . ALA A 1 175 ? -8.617 -13.289 -10.969 1 97.94 175 ALA A C 1
ATOM 1359 O O . ALA A 1 175 ? -9.656 -13.523 -10.359 1 97.94 175 ALA A O 1
ATOM 1360 N N . ALA A 1 176 ? -8.258 -12.133 -11.375 1 97.62 176 ALA A N 1
ATOM 1361 C CA . ALA A 1 176 ? -8.977 -10.922 -10.977 1 97.62 176 ALA A CA 1
ATOM 1362 C C . ALA A 1 176 ? -9.891 -10.43 -12.094 1 97.62 176 ALA A C 1
ATOM 1364 O O . ALA A 1 176 ? -9.453 -10.289 -13.242 1 97.62 176 ALA A O 1
ATOM 1365 N N . PRO A 1 177 ? -11.078 -10.188 -11.797 1 96.88 177 PRO A N 1
ATOM 1366 C CA . PRO A 1 177 ? -12.008 -9.688 -12.812 1 96.88 177 PRO A CA 1
ATOM 1367 C C . PRO A 1 177 ? -11.875 -8.188 -13.055 1 96.88 177 PRO A C 1
ATOM 1369 O O . PRO A 1 177 ? -11.125 -7.512 -12.352 1 96.88 177 PRO A O 1
ATOM 1372 N N . ASP A 1 178 ? -12.633 -7.672 -13.961 1 95.94 178 ASP A N 1
ATOM 1373 C CA . ASP A 1 178 ? -12.562 -6.305 -14.461 1 95.94 178 ASP A CA 1
ATOM 1374 C C . ASP A 1 178 ? -12.766 -5.293 -13.336 1 95.94 178 ASP A C 1
ATOM 1376 O O . ASP A 1 178 ? -12.078 -4.266 -13.289 1 95.94 178 ASP A O 1
ATOM 1380 N N . MET A 1 179 ? -13.68 -5.52 -12.523 1 92.81 179 MET A N 1
ATOM 1381 C CA . MET A 1 179 ? -14.039 -4.562 -11.484 1 92.81 179 MET A CA 1
ATOM 1382 C C . MET A 1 179 ? -12.875 -4.344 -10.516 1 92.81 179 MET A C 1
ATOM 1384 O O . MET A 1 179 ? -12.867 -3.381 -9.75 1 92.81 179 MET A O 1
ATOM 1388 N N . SER A 1 180 ? -11.852 -5.23 -10.602 1 95.75 180 SER A N 1
ATOM 1389 C CA . SER A 1 180 ? -10.727 -5.133 -9.68 1 95.75 180 SER A CA 1
ATOM 1390 C C . SER A 1 180 ? -9.492 -4.555 -10.375 1 95.75 180 SER A C 1
ATOM 1392 O O . SER A 1 180 ? -8.445 -4.387 -9.75 1 95.75 180 SER A O 1
ATOM 1394 N N . ARG A 1 181 ? -9.609 -4.207 -11.633 1 97.38 181 ARG A N 1
ATOM 1395 C CA . ARG A 1 181 ? -8.461 -3.773 -12.422 1 97.38 181 ARG A CA 1
ATOM 1396 C C . ARG A 1 181 ? -7.789 -2.559 -11.789 1 97.38 181 ARG A C 1
ATOM 1398 O O . ARG A 1 181 ? -6.578 -2.562 -11.562 1 97.38 181 ARG A O 1
ATOM 1405 N N . PRO A 1 182 ? -8.523 -1.475 -11.383 1 96.75 182 PRO A N 1
ATOM 1406 C CA . PRO A 1 182 ? -7.848 -0.327 -10.773 1 96.75 182 PRO A CA 1
ATOM 1407 C C . PRO A 1 182 ? -7.133 -0.686 -9.477 1 96.75 182 PRO A C 1
ATOM 1409 O O . PRO A 1 182 ? -6.09 -0.113 -9.156 1 96.75 182 PRO A O 1
ATOM 1412 N N . HIS A 1 183 ? -7.652 -1.603 -8.734 1 97.62 183 HIS A N 1
ATOM 1413 C CA . HIS A 1 183 ? -7.043 -2.035 -7.484 1 97.62 183 HIS A CA 1
ATOM 1414 C C . HIS A 1 183 ? -5.699 -2.709 -7.73 1 97.62 183 HIS A C 1
ATOM 1416 O O . HIS A 1 183 ? -4.684 -2.301 -7.164 1 97.62 183 HIS A O 1
ATOM 1422 N N . PHE A 1 184 ? -5.711 -3.652 -8.609 1 98.38 184 PHE A N 1
ATOM 1423 C CA . PHE A 1 184 ? -4.484 -4.414 -8.82 1 98.38 184 PHE A CA 1
ATOM 1424 C C . PHE A 1 184 ? -3.41 -3.547 -9.469 1 98.38 184 PHE A C 1
ATOM 1426 O O . PHE A 1 184 ? -2.234 -3.641 -9.109 1 98.38 184 PHE A O 1
ATOM 1433 N N . GLU A 1 185 ? -3.785 -2.713 -10.375 1 97.94 185 GLU A N 1
ATOM 1434 C CA . GLU A 1 185 ? -2.801 -1.836 -11 1 97.94 185 GLU A CA 1
ATOM 1435 C C . GLU A 1 185 ? -2.172 -0.893 -9.977 1 97.94 185 GLU A C 1
ATOM 1437 O O . GLU A 1 185 ? -0.983 -0.578 -10.062 1 97.94 185 GLU A O 1
ATOM 1442 N N . THR A 1 186 ? -2.93 -0.47 -9.039 1 98.56 186 THR A N 1
ATOM 1443 C CA . THR A 1 186 ? -2.426 0.408 -7.992 1 98.56 186 THR A CA 1
ATOM 1444 C C . THR A 1 186 ? -1.627 -0.384 -6.961 1 98.56 186 THR A C 1
ATOM 1446 O O . THR A 1 186 ? -0.5 -0.014 -6.625 1 98.56 186 THR A O 1
ATOM 1449 N N . PHE A 1 187 ? -2.148 -1.484 -6.5 1 98.81 187 PHE A N 1
ATOM 1450 C CA . PHE A 1 187 ? -1.55 -2.229 -5.398 1 98.81 187 PHE A CA 1
ATOM 1451 C C . PHE A 1 187 ? -0.221 -2.844 -5.82 1 98.81 187 PHE A C 1
ATOM 1453 O O . PHE A 1 187 ? 0.745 -2.834 -5.055 1 98.81 187 PHE A O 1
ATOM 1460 N N . ILE A 1 188 ? -0.15 -3.41 -6.988 1 98.81 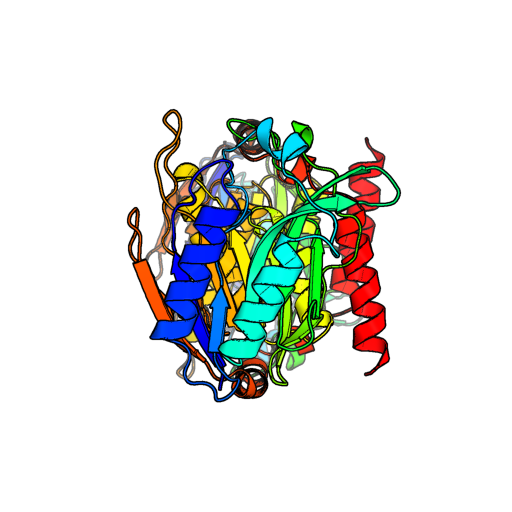188 ILE A N 1
ATOM 1461 C CA . ILE A 1 188 ? 1.084 -4.059 -7.422 1 98.81 188 ILE A CA 1
ATOM 1462 C C . ILE A 1 188 ? 2.209 -3.027 -7.492 1 98.81 188 ILE A C 1
ATOM 1464 O O . ILE A 1 188 ? 3.334 -3.299 -7.07 1 98.81 188 ILE A O 1
ATOM 1468 N N . ARG A 1 189 ? 1.888 -1.872 -8.023 1 98.75 189 ARG A N 1
ATOM 1469 C CA . ARG A 1 189 ? 2.879 -0.801 -8.055 1 98.75 189 ARG A CA 1
ATOM 1470 C C . ARG A 1 189 ? 3.262 -0.371 -6.645 1 98.75 189 ARG A C 1
ATOM 1472 O O . ARG A 1 189 ? 4.441 -0.165 -6.352 1 98.75 189 ARG A O 1
ATOM 1479 N N . ALA A 1 190 ? 2.287 -0.197 -5.809 1 98.81 190 ALA A N 1
ATOM 1480 C CA . ALA A 1 190 ? 2.543 0.192 -4.426 1 98.81 190 ALA A CA 1
ATOM 1481 C C . ALA A 1 190 ? 3.418 -0.839 -3.717 1 98.81 190 ALA A C 1
ATOM 1483 O O . ALA A 1 190 ? 4.355 -0.479 -3 1 98.81 190 ALA A O 1
ATOM 1484 N N . ARG A 1 191 ? 3.061 -2.16 -3.941 1 98.81 191 ARG A N 1
ATOM 1485 C CA . ARG A 1 191 ? 3.844 -3.223 -3.316 1 98.81 191 ARG A CA 1
ATOM 1486 C C . ARG A 1 191 ? 5.297 -3.17 -3.771 1 98.81 191 ARG A C 1
ATOM 1488 O O . ARG A 1 191 ? 6.211 -3.379 -2.973 1 98.81 191 ARG A O 1
ATOM 1495 N N . ALA A 1 192 ? 5.504 -2.885 -5.004 1 98.81 192 ALA A N 1
ATOM 1496 C CA . ALA A 1 192 ? 6.867 -2.783 -5.516 1 98.81 192 ALA A CA 1
ATOM 1497 C C . ALA A 1 192 ? 7.609 -1.618 -4.863 1 98.81 192 ALA A C 1
ATOM 1499 O O . ALA A 1 192 ? 8.719 -1.788 -4.355 1 98.81 192 ALA A O 1
ATOM 1500 N N . MET A 1 193 ? 6.988 -0.494 -4.824 1 98.56 193 MET A N 1
ATOM 1501 C CA . MET A 1 193 ? 7.633 0.743 -4.391 1 98.56 193 MET A CA 1
ATOM 1502 C C . MET A 1 193 ? 7.887 0.728 -2.889 1 98.56 193 MET A C 1
ATOM 1504 O O . MET A 1 193 ? 8.961 1.112 -2.432 1 98.56 193 MET A O 1
ATOM 1508 N N . GLU A 1 194 ? 6.918 0.272 -2.107 1 98 194 GLU A N 1
ATOM 1509 C CA . GLU A 1 194 ? 7.047 0.373 -0.656 1 98 194 GLU A CA 1
ATOM 1510 C C . GLU A 1 194 ? 7.969 -0.713 -0.109 1 98 194 GLU A C 1
ATOM 1512 O O . GLU A 1 194 ? 8.422 -0.633 1.035 1 98 194 GLU A O 1
ATOM 1517 N N . ASN A 1 195 ? 8.219 -1.732 -0.895 1 98 195 ASN A N 1
ATOM 1518 C CA . ASN A 1 195 ? 9.141 -2.785 -0.485 1 98 195 ASN A CA 1
ATOM 1519 C C . ASN A 1 195 ? 10.438 -2.734 -1.285 1 98 195 ASN A C 1
ATOM 1521 O O . ASN A 1 195 ? 11.352 -3.527 -1.047 1 98 195 ASN A O 1
ATOM 1525 N N . VAL A 1 196 ? 10.523 -1.836 -2.23 1 97.75 196 VAL A N 1
ATOM 1526 C CA . VAL A 1 196 ? 11.664 -1.658 -3.125 1 97.75 196 VAL A CA 1
ATOM 1527 C C . VAL A 1 196 ? 12.109 -3.014 -3.666 1 97.75 196 VAL A C 1
ATOM 1529 O O . VAL A 1 196 ? 13.266 -3.412 -3.484 1 97.75 196 VAL A O 1
ATOM 1532 N N . SER A 1 197 ? 11.266 -3.68 -4.359 1 98.44 197 SER A N 1
ATOM 1533 C CA . SER A 1 197 ? 11.484 -4.973 -4.996 1 98.44 197 SER A CA 1
ATOM 1534 C C . SER A 1 197 ? 10.766 -5.055 -6.34 1 98.44 197 SER A C 1
ATOM 1536 O O . SER A 1 197 ? 9.891 -4.238 -6.629 1 98.44 197 SER A O 1
ATOM 1538 N N . PHE A 1 198 ? 11.227 -5.934 -7.184 1 98.81 198 PHE A N 1
ATOM 1539 C CA . PHE A 1 198 ? 10.438 -6.238 -8.367 1 98.81 198 PHE A CA 1
ATOM 1540 C C . PHE A 1 198 ? 9.141 -6.945 -7.984 1 98.81 198 PHE A C 1
ATOM 1542 O O . PHE A 1 198 ? 9.125 -7.781 -7.078 1 98.81 198 PHE A O 1
ATOM 1549 N N . VAL A 1 199 ? 8.109 -6.59 -8.633 1 98.88 199 VAL A N 1
ATOM 1550 C CA . VAL A 1 199 ? 6.855 -7.305 -8.445 1 98.88 199 VAL A CA 1
ATOM 1551 C C . VAL A 1 199 ? 6.312 -7.754 -9.797 1 98.88 199 VAL A C 1
ATOM 1553 O O . VAL A 1 199 ? 6.238 -6.961 -10.742 1 98.88 199 VAL A O 1
ATOM 1556 N N . ILE A 1 200 ? 6.039 -9.016 -9.898 1 98.94 200 ILE A N 1
ATOM 1557 C CA . ILE A 1 200 ? 5.496 -9.633 -11.102 1 98.94 200 ILE A CA 1
ATOM 1558 C C . ILE A 1 200 ? 4.043 -10.039 -10.867 1 98.94 200 ILE A C 1
ATOM 1560 O O . ILE A 1 200 ? 3.73 -10.711 -9.891 1 98.94 200 ILE A O 1
ATOM 1564 N N . TYR A 1 201 ? 3.225 -9.547 -11.703 1 98.94 201 TYR A N 1
ATOM 1565 C CA . TYR A 1 201 ? 1.794 -9.812 -11.617 1 98.94 201 TYR A CA 1
ATOM 1566 C C . TYR A 1 201 ? 1.299 -10.539 -12.867 1 98.94 201 TYR A C 1
ATOM 1568 O O . TYR A 1 201 ? 1.442 -10.039 -13.984 1 98.94 201 TYR A O 1
ATOM 1576 N N . VAL A 1 202 ? 0.743 -11.719 -12.727 1 98.94 202 VAL A N 1
ATOM 1577 C CA . VAL A 1 202 ? 0.186 -12.461 -13.852 1 98.94 202 VAL A CA 1
ATOM 1578 C C . VAL A 1 202 ? -1.286 -12.766 -13.586 1 98.94 202 VAL A C 1
ATOM 1580 O O . VAL A 1 202 ? -1.619 -13.469 -12.633 1 98.94 202 VAL A O 1
ATOM 1583 N N . ASN A 1 203 ? -2.148 -12.258 -14.398 1 98.88 203 ASN A N 1
ATOM 1584 C CA . ASN A 1 203 ? -3.596 -12.383 -14.273 1 98.88 203 ASN A CA 1
ATOM 1585 C C . ASN A 1 203 ? -4.195 -13.188 -15.414 1 98.88 203 ASN A C 1
ATOM 1587 O O . ASN A 1 203 ? -3.635 -13.227 -16.516 1 98.88 203 ASN A O 1
ATOM 1591 N N . THR A 1 204 ? -5.289 -13.82 -15.133 1 98.44 204 THR A N 1
ATOM 1592 C CA . THR A 1 204 ? -5.945 -14.625 -16.156 1 98.44 204 THR A CA 1
ATOM 1593 C C . THR A 1 204 ? -6.793 -13.742 -17.078 1 98.44 204 THR A C 1
ATOM 1595 O O . THR A 1 204 ? -6.891 -12.531 -16.859 1 98.44 204 THR A O 1
ATOM 1598 N N . ILE A 1 205 ? -7.285 -14.336 -18.109 1 97.75 205 ILE A N 1
ATOM 1599 C CA . ILE A 1 205 ? -8.203 -13.695 -19.047 1 97.75 205 ILE A CA 1
ATOM 1600 C C . ILE A 1 205 ? -9.414 -14.602 -19.281 1 97.75 205 ILE A C 1
ATOM 1602 O O . ILE A 1 205 ? -9.445 -15.734 -18.797 1 97.75 205 ILE A O 1
ATOM 1606 N N . GLY A 1 206 ? -10.359 -13.977 -19.984 1 94.94 206 GLY A N 1
ATOM 1607 C CA . GLY A 1 206 ? -11.531 -14.766 -20.328 1 94.94 206 GLY A CA 1
ATOM 1608 C C . GLY A 1 206 ? -12.828 -14.18 -19.797 1 94.94 206 GLY A C 1
ATOM 1609 O O . GLY A 1 206 ? -12.805 -13.195 -19.047 1 94.94 206 GLY A O 1
ATOM 1610 N N . GLN A 1 207 ? -13.906 -14.766 -20.25 1 93.06 207 GLN A N 1
ATOM 1611 C CA . GLN A 1 207 ? -15.258 -14.422 -19.828 1 93.06 207 GLN A CA 1
ATOM 1612 C C . GLN A 1 207 ? -16.016 -15.656 -19.344 1 93.06 207 GLN A C 1
ATOM 1614 O O . GLN A 1 207 ? -16.125 -16.641 -20.078 1 93.06 207 GLN A O 1
ATOM 1619 N N . TYR A 1 208 ? -16.438 -15.562 -18.109 1 87.75 208 TYR A N 1
ATOM 1620 C CA . TYR A 1 208 ? -17.188 -16.672 -17.531 1 87.75 208 TYR A CA 1
ATOM 1621 C C . TYR A 1 208 ? -18.438 -16.172 -16.828 1 87.75 208 TYR A C 1
ATOM 1623 O O . TYR A 1 208 ? -18.359 -15.391 -15.883 1 87.75 208 TYR A O 1
ATOM 1631 N N . ASP A 1 209 ? -19.609 -16.641 -17.219 1 86.38 209 ASP A N 1
ATOM 1632 C CA . ASP A 1 209 ? -20.875 -16.312 -16.594 1 86.38 209 ASP A CA 1
ATOM 1633 C C . ASP A 1 209 ? -21.016 -14.805 -16.375 1 86.38 209 ASP A C 1
ATOM 1635 O O . ASP A 1 209 ? -21.297 -14.359 -15.258 1 86.38 209 ASP A O 1
ATOM 1639 N N . GLY A 1 210 ? -20.625 -14.023 -17.297 1 88 210 GLY A N 1
ATOM 1640 C CA . GLY A 1 210 ? -20.797 -12.578 -17.219 1 88 210 GLY A CA 1
ATOM 1641 C C . GLY A 1 210 ? -19.656 -11.883 -16.5 1 88 210 GLY A C 1
ATOM 1642 O O . GLY A 1 210 ? -19.641 -10.656 -16.391 1 88 210 GLY A O 1
ATOM 1643 N N . LEU A 1 211 ? -18.781 -12.68 -16.016 1 90.81 211 LEU A N 1
ATOM 1644 C CA . LEU A 1 211 ? -17.609 -12.141 -15.328 1 90.81 211 LEU A CA 1
ATOM 1645 C C . LEU A 1 211 ? -16.391 -12.156 -16.25 1 90.81 211 LEU A C 1
ATOM 1647 O O . LEU A 1 211 ? -16 -13.211 -16.75 1 90.81 211 LEU A O 1
ATOM 1651 N N . GLY A 1 212 ? -15.875 -10.961 -16.531 1 96 212 GLY A N 1
ATOM 1652 C CA . GLY A 1 212 ? -14.695 -10.859 -17.391 1 96 212 GLY A CA 1
ATOM 1653 C C . GLY A 1 212 ? -13.414 -10.648 -16.594 1 96 212 GLY A C 1
ATOM 1654 O O . GLY A 1 212 ? -13.398 -9.914 -15.609 1 96 212 GLY A O 1
ATOM 1655 N N . PHE A 1 213 ? -12.414 -11.352 -17.016 1 97.88 213 PHE A N 1
ATOM 1656 C CA . PHE A 1 213 ? -11.078 -11.203 -16.438 1 97.88 213 PHE A CA 1
ATOM 1657 C C . PHE A 1 213 ? -10.18 -10.383 -17.359 1 97.88 213 PHE A C 1
ATOM 1659 O O . PHE A 1 213 ? -10.102 -10.656 -18.562 1 97.88 213 PHE A O 1
ATOM 1666 N N . PHE A 1 214 ? -9.406 -9.422 -16.781 1 98.31 214 PHE A N 1
ATOM 1667 C CA . PHE A 1 214 ? -8.891 -8.344 -17.609 1 98.31 214 PHE A CA 1
ATOM 1668 C C . PHE A 1 214 ? -7.473 -8.656 -18.078 1 98.31 214 PHE A C 1
ATOM 1670 O O . PHE A 1 214 ? -6.945 -7.98 -18.969 1 98.31 214 PHE A O 1
ATOM 1677 N N . GLY A 1 215 ? -6.863 -9.766 -17.641 1 98.69 215 GLY A N 1
ATOM 1678 C CA . GLY A 1 215 ? -5.453 -9.945 -17.938 1 98.69 215 GLY A CA 1
ATOM 1679 C C . GLY A 1 215 ? -4.594 -8.766 -17.516 1 98.69 215 GLY A C 1
ATOM 1680 O O . GLY A 1 215 ? -4.641 -8.336 -16.359 1 98.69 215 GLY A O 1
ATOM 1681 N N . GLY A 1 216 ? -3.932 -8.234 -18.516 1 98.69 216 GLY A N 1
ATOM 1682 C CA . GLY A 1 216 ? -3.1 -7.082 -18.203 1 98.69 216 GLY A CA 1
ATOM 1683 C C . GLY A 1 216 ? -1.949 -7.41 -17.266 1 98.69 216 GLY A C 1
ATOM 1684 O O . GLY A 1 216 ? -1.605 -6.613 -16.391 1 98.69 216 GLY A O 1
ATOM 1685 N N . SER A 1 217 ? -1.353 -8.609 -17.359 1 98.94 217 SER A N 1
ATOM 1686 C CA . SER A 1 217 ? -0.192 -9.008 -16.578 1 98.94 217 SER A CA 1
ATOM 1687 C C . SER A 1 217 ? 0.969 -8.039 -16.766 1 98.94 217 SER A C 1
ATOM 1689 O O . SER A 1 217 ? 1.156 -7.5 -17.859 1 98.94 217 SER A O 1
ATOM 1691 N N . PHE A 1 218 ? 1.73 -7.781 -15.664 1 98.88 218 PHE A N 1
ATOM 1692 C CA . PHE A 1 218 ? 2.807 -6.816 -15.844 1 98.88 218 PHE A CA 1
ATOM 1693 C C . PHE A 1 218 ? 3.871 -6.984 -14.766 1 98.88 218 PHE A C 1
ATOM 1695 O O . PHE A 1 218 ? 3.67 -7.719 -13.797 1 98.88 218 PHE A O 1
ATOM 1702 N N . ILE A 1 219 ? 5.016 -6.402 -15.039 1 98.88 219 ILE A N 1
ATOM 1703 C CA . ILE A 1 219 ? 6.148 -6.363 -14.117 1 98.88 219 ILE A CA 1
ATOM 1704 C C . ILE A 1 219 ? 6.449 -4.918 -13.727 1 98.88 219 ILE A C 1
ATOM 1706 O O . ILE A 1 219 ? 6.461 -4.027 -14.586 1 98.88 219 ILE A O 1
ATOM 1710 N N . VAL A 1 220 ? 6.617 -4.703 -12.461 1 98.75 220 VAL A N 1
ATOM 1711 C CA . VAL A 1 220 ? 6.965 -3.385 -11.938 1 98.75 220 VAL A CA 1
ATOM 1712 C C . VAL A 1 220 ? 8.359 -3.422 -11.32 1 98.75 220 VAL A C 1
ATOM 1714 O O . VAL A 1 220 ? 8.703 -4.355 -10.594 1 98.75 220 VAL A O 1
ATOM 1717 N N . ASP A 1 221 ? 9.18 -2.439 -11.648 1 98.56 221 ASP A N 1
ATOM 1718 C CA . ASP A 1 221 ? 10.492 -2.377 -11.023 1 98.56 221 ASP A CA 1
ATOM 1719 C C . ASP A 1 221 ? 10.414 -1.742 -9.633 1 98.56 221 ASP A C 1
ATOM 1721 O O . ASP A 1 221 ? 9.344 -1.304 -9.211 1 98.56 221 ASP A O 1
ATOM 1725 N N . PRO A 1 222 ? 11.5 -1.725 -8.906 1 98.12 222 PRO A N 1
ATOM 1726 C CA . PRO A 1 222 ? 11.453 -1.315 -7.5 1 98.12 222 PRO A CA 1
ATOM 1727 C C . PRO A 1 222 ? 11.086 0.157 -7.328 1 98.12 222 PRO A C 1
ATOM 1729 O O . PRO A 1 222 ? 10.789 0.596 -6.215 1 98.12 222 PRO A O 1
ATOM 1732 N N . LEU A 1 223 ? 11.094 0.932 -8.359 1 96.75 223 LEU A N 1
ATOM 1733 C CA . LEU A 1 223 ? 10.742 2.344 -8.242 1 96.75 223 LEU A CA 1
ATOM 1734 C C . LEU A 1 223 ? 9.359 2.607 -8.828 1 96.75 223 LEU A C 1
ATOM 1736 O O . LEU A 1 223 ? 8.914 3.756 -8.891 1 96.75 223 LEU A O 1
ATOM 1740 N N . GLY A 1 224 ? 8.719 1.549 -9.297 1 97.38 224 GLY A N 1
ATOM 1741 C CA . GLY A 1 224 ? 7.32 1.687 -9.664 1 97.38 224 GLY A CA 1
ATOM 1742 C C . GLY A 1 224 ? 7.102 1.756 -11.164 1 97.38 224 GLY A C 1
ATOM 1743 O O . GLY A 1 224 ? 5.973 1.927 -11.633 1 97.38 224 GLY A O 1
ATOM 1744 N N . GLU A 1 225 ? 8.086 1.631 -11.922 1 97.31 225 GLU A N 1
ATOM 1745 C CA . GLU A 1 225 ? 7.949 1.674 -13.375 1 97.31 225 GLU A CA 1
ATOM 1746 C C . GLU A 1 225 ? 7.508 0.322 -13.922 1 97.31 225 GLU A C 1
ATOM 1748 O O . GLU A 1 225 ? 8.062 -0.716 -13.555 1 97.31 225 GLU A O 1
ATOM 1753 N N . VAL A 1 226 ? 6.484 0.335 -14.805 1 98.31 226 VAL A N 1
ATOM 1754 C CA . VAL A 1 226 ? 6.07 -0.881 -15.5 1 98.31 226 VAL A CA 1
ATOM 1755 C C . VAL A 1 226 ? 7.074 -1.217 -16.594 1 98.31 226 VAL A C 1
ATOM 1757 O O . VAL A 1 226 ? 7.23 -0.456 -17.562 1 98.31 226 VAL A O 1
ATOM 1760 N N . VAL A 1 227 ? 7.719 -2.318 -16.469 1 97.75 227 VAL A N 1
ATOM 1761 C CA . VAL A 1 227 ? 8.805 -2.592 -17.406 1 97.75 227 VAL A CA 1
ATOM 1762 C C . VAL A 1 227 ? 8.336 -3.572 -18.469 1 97.75 227 VAL A C 1
ATOM 1764 O O . VAL A 1 227 ? 8.992 -3.742 -19.5 1 97.75 227 VAL A O 1
ATOM 1767 N N . ALA A 1 228 ? 7.262 -4.27 -18.328 1 98.56 228 ALA A N 1
ATOM 1768 C CA . ALA A 1 228 ? 6.598 -5.152 -19.281 1 98.56 228 ALA A CA 1
ATOM 1769 C C . ALA A 1 228 ? 5.113 -5.285 -18.969 1 98.56 228 ALA A C 1
ATOM 1771 O O . ALA A 1 228 ? 4.715 -5.305 -17.812 1 98.56 228 ALA A O 1
ATOM 1772 N N . LYS A 1 229 ? 4.305 -5.359 -19.953 1 98.69 229 LYS A N 1
ATOM 1773 C CA . LYS A 1 229 ? 2.863 -5.465 -19.766 1 98.69 229 LYS A CA 1
ATOM 1774 C C . LYS A 1 229 ? 2.207 -6.246 -20.891 1 98.69 229 LYS A C 1
ATOM 1776 O O . LYS A 1 229 ? 2.473 -5.988 -22.062 1 98.69 229 LYS A O 1
ATOM 1781 N N . ALA A 1 230 ? 1.409 -7.184 -20.516 1 98.88 230 ALA A N 1
ATOM 1782 C CA . ALA A 1 230 ? 0.606 -7.934 -21.469 1 98.88 230 ALA A CA 1
ATOM 1783 C C . ALA A 1 230 ? -0.664 -7.172 -21.844 1 98.88 230 ALA A C 1
ATOM 1785 O O . ALA A 1 230 ? -1.072 -6.254 -21.125 1 98.88 230 ALA A O 1
ATOM 1786 N N . LYS A 1 231 ? -1.27 -7.531 -22.969 1 98.56 231 LYS A N 1
ATOM 1787 C CA . LYS A 1 231 ? -2.494 -6.895 -23.453 1 98.56 231 LYS A CA 1
ATOM 1788 C C . LYS A 1 231 ? -3.676 -7.223 -22.547 1 98.56 231 LYS A C 1
ATOM 1790 O O . LYS A 1 231 ? -3.691 -8.266 -21.891 1 98.56 231 LYS A O 1
ATOM 1795 N N . TYR A 1 232 ? -4.621 -6.301 -22.594 1 98.31 232 TYR A N 1
ATOM 1796 C CA . TYR A 1 232 ? -5.859 -6.578 -21.875 1 98.31 232 TYR A CA 1
ATOM 1797 C C . TYR A 1 232 ? -6.762 -7.508 -22.672 1 98.31 232 TYR A C 1
ATOM 1799 O O . TYR A 1 232 ? -6.781 -7.445 -23.906 1 98.31 232 TYR A O 1
ATOM 1807 N N . TYR A 1 233 ? -7.43 -8.438 -22.016 1 96.88 233 TYR A N 1
ATOM 1808 C CA . TYR A 1 233 ? -8.625 -9.156 -22.438 1 96.88 233 TYR A CA 1
ATOM 1809 C C . TYR A 1 233 ? -8.297 -10.172 -23.531 1 96.88 233 TYR A C 1
ATOM 1811 O O . TYR A 1 233 ? -9.195 -10.648 -24.234 1 96.88 233 TYR A O 1
ATOM 1819 N N . GLU A 1 234 ? -7.059 -10.461 -23.719 1 97.12 234 GLU A N 1
ATOM 1820 C CA . GLU A 1 234 ? -6.691 -11.508 -24.672 1 97.12 234 GLU A CA 1
ATOM 1821 C C . GLU A 1 234 ? -5.492 -12.312 -24.172 1 97.12 234 GLU A C 1
ATOM 1823 O O . GLU A 1 234 ? -4.719 -11.828 -23.344 1 97.12 234 GLU A O 1
ATOM 1828 N N . GLU A 1 235 ? -5.387 -13.508 -24.641 1 98.12 235 GLU A N 1
ATOM 1829 C CA . GLU A 1 235 ? -4.176 -14.266 -24.344 1 98.12 235 GLU A CA 1
ATOM 1830 C C . GLU A 1 235 ? -2.936 -13.562 -24.875 1 98.12 235 GLU A C 1
ATOM 1832 O O . GLU A 1 235 ? -2.967 -12.984 -25.969 1 98.12 235 GLU A O 1
ATOM 1837 N N . ASP A 1 236 ? -2.035 -13.484 -24.125 1 98.5 236 ASP A N 1
ATOM 1838 C CA . ASP A 1 236 ? -0.777 -12.828 -24.469 1 98.5 236 ASP A CA 1
ATOM 1839 C C . ASP A 1 236 ? 0.382 -13.406 -23.656 1 98.5 236 ASP A C 1
ATOM 1841 O O . ASP A 1 236 ? 0.18 -13.922 -22.547 1 98.5 236 ASP A O 1
ATOM 1845 N N . THR A 1 237 ? 1.557 -13.57 -24.25 1 98.56 237 THR A N 1
ATOM 1846 C CA . THR A 1 237 ? 2.791 -13.922 -23.547 1 98.56 237 THR A CA 1
ATOM 1847 C C . THR A 1 237 ? 3.836 -12.82 -23.719 1 98.56 237 THR A C 1
ATOM 1849 O O . THR A 1 237 ? 4.129 -12.398 -24.844 1 98.56 237 THR A O 1
ATOM 1852 N N . VAL A 1 238 ? 4.309 -12.273 -22.672 1 98.56 238 VAL A N 1
ATOM 1853 C CA . VAL A 1 238 ? 5.324 -11.234 -22.672 1 98.56 238 VAL A CA 1
ATOM 1854 C C . VAL A 1 238 ? 6.574 -11.727 -21.953 1 98.56 238 VAL A C 1
ATOM 1856 O O . VAL A 1 238 ? 6.484 -12.297 -20.859 1 98.56 238 VAL A O 1
ATOM 1859 N N . VAL A 1 239 ? 7.711 -11.578 -22.578 1 98.5 239 VAL A N 1
ATOM 1860 C CA . VAL A 1 239 ? 8.984 -11.961 -21.984 1 98.5 239 VAL A CA 1
ATOM 1861 C C . VAL A 1 239 ? 9.789 -10.711 -21.641 1 98.5 239 VAL A C 1
ATOM 1863 O O . VAL A 1 239 ? 9.914 -9.797 -22.453 1 98.5 239 VAL A O 1
ATOM 1866 N N . ALA A 1 240 ? 10.266 -10.633 -20.438 1 98.25 240 ALA A N 1
ATOM 1867 C CA . ALA A 1 240 ? 11.086 -9.508 -19.984 1 98.25 240 ALA A CA 1
ATOM 1868 C C . ALA A 1 240 ? 12.281 -9.984 -19.172 1 98.25 240 ALA A C 1
ATOM 1870 O O . ALA A 1 240 ? 12.188 -10.977 -18.438 1 98.25 240 ALA A O 1
ATOM 1871 N N . GLU A 1 241 ? 13.344 -9.289 -19.312 1 98 241 GLU A N 1
ATOM 1872 C CA . GLU A 1 241 ? 14.516 -9.547 -18.484 1 98 241 GLU A CA 1
ATOM 1873 C C . GLU A 1 241 ? 14.609 -8.562 -17.328 1 98 241 GLU A C 1
ATOM 1875 O O . GLU A 1 241 ? 14.461 -7.352 -17.531 1 98 241 GLU A O 1
ATOM 1880 N N . ILE A 1 242 ? 14.742 -9.125 -16.125 1 97.81 242 ILE A N 1
ATOM 1881 C CA . ILE A 1 242 ? 14.953 -8.25 -14.977 1 97.81 242 ILE A CA 1
ATOM 1882 C C . ILE A 1 242 ? 16.234 -8.641 -14.258 1 97.81 242 ILE A C 1
ATOM 1884 O O . ILE A 1 242 ? 16.672 -9.797 -14.336 1 97.81 242 ILE A O 1
ATOM 1888 N N . ASP A 1 243 ? 16.859 -7.672 -13.586 1 97.75 243 ASP A N 1
ATOM 1889 C CA . ASP A 1 243 ? 18.078 -7.891 -12.82 1 97.75 243 ASP A CA 1
ATOM 1890 C C . ASP A 1 243 ? 17.844 -7.652 -11.336 1 97.75 243 ASP A C 1
ATOM 1892 O O . ASP A 1 243 ? 18.094 -6.555 -10.828 1 97.75 243 ASP A O 1
ATOM 1896 N N . PRO A 1 244 ? 17.516 -8.773 -10.656 1 96.62 244 PRO A N 1
ATOM 1897 C CA . PRO A 1 244 ? 17.266 -8.625 -9.219 1 96.62 244 PRO A CA 1
ATOM 1898 C C . PRO A 1 244 ? 18.5 -8.156 -8.453 1 96.62 244 PRO A C 1
ATOM 1900 O O . PRO A 1 244 ? 18.391 -7.703 -7.309 1 96.62 244 PRO A O 1
ATOM 1903 N N . GLY A 1 245 ? 19.625 -8.25 -9.031 1 94.81 245 GLY A N 1
ATOM 1904 C CA . GLY A 1 245 ? 20.844 -7.77 -8.406 1 94.81 245 GLY A CA 1
ATOM 1905 C C . GLY A 1 245 ? 20.859 -6.262 -8.227 1 94.81 245 GLY A C 1
ATOM 1906 O O . GLY A 1 245 ? 21.641 -5.742 -7.426 1 94.81 245 GLY A O 1
ATOM 1907 N N . LEU A 1 246 ? 20 -5.59 -8.891 1 95.31 246 LEU A N 1
ATOM 1908 C CA . LEU A 1 246 ? 19.969 -4.133 -8.836 1 95.31 246 LEU A CA 1
ATOM 1909 C C . LEU A 1 246 ? 19.141 -3.65 -7.648 1 95.31 246 LEU A C 1
ATOM 1911 O O . LEU A 1 246 ? 19.125 -2.457 -7.34 1 95.31 246 LEU A O 1
ATOM 1915 N N . VAL A 1 247 ? 18.516 -4.535 -6.945 1 97.19 247 VAL A N 1
ATOM 1916 C CA . VAL A 1 247 ? 17.625 -4.164 -5.859 1 97.19 247 VAL A CA 1
ATOM 1917 C C . VAL A 1 247 ? 18.406 -3.41 -4.781 1 97.19 247 VAL A C 1
ATOM 1919 O O . VAL A 1 247 ? 17.891 -2.459 -4.188 1 97.19 247 VAL A O 1
ATOM 1922 N N . ASP A 1 248 ? 19.656 -3.795 -4.52 1 95.62 248 ASP A N 1
ATOM 1923 C CA . ASP A 1 248 ? 20.469 -3.088 -3.535 1 95.62 248 ASP A CA 1
ATOM 1924 C C . ASP A 1 248 ? 20.641 -1.62 -3.918 1 95.62 248 ASP A C 1
ATOM 1926 O O . ASP A 1 248 ? 20.594 -0.738 -3.059 1 95.62 248 ASP A O 1
ATOM 1930 N N . ASN A 1 249 ? 20.859 -1.438 -5.188 1 96.06 249 ASN A N 1
ATOM 1931 C CA . ASN A 1 249 ? 20.984 -0.07 -5.68 1 96.06 249 ASN A CA 1
ATOM 1932 C C . ASN A 1 249 ? 19.688 0.715 -5.484 1 96.06 249 ASN A C 1
ATOM 1934 O O . ASN A 1 249 ? 19.719 1.866 -5.043 1 96.06 249 ASN A O 1
ATOM 1938 N N . TYR A 1 250 ? 18.609 0.105 -5.789 1 95.19 250 TYR A N 1
ATOM 1939 C CA . TYR A 1 250 ? 17.328 0.755 -5.621 1 95.19 250 TYR A CA 1
ATOM 1940 C C . TYR A 1 250 ? 17.062 1.089 -4.156 1 95.19 250 TYR A C 1
ATOM 1942 O O . TYR A 1 250 ? 16.547 2.162 -3.838 1 95.19 250 TYR A O 1
ATOM 1950 N N . ARG A 1 251 ? 17.438 0.151 -3.266 1 94.5 251 ARG A N 1
ATOM 1951 C CA . ARG A 1 251 ? 17.203 0.329 -1.836 1 94.5 251 ARG A CA 1
ATOM 1952 C C . ARG A 1 251 ? 18.094 1.432 -1.269 1 94.5 251 ARG A C 1
ATOM 1954 O O . ARG A 1 251 ? 17.781 2.01 -0.225 1 94.5 251 ARG A O 1
ATOM 1961 N N . SER A 1 252 ? 19.172 1.749 -1.951 1 92.38 252 SER A N 1
ATOM 1962 C CA . SER A 1 252 ? 20 2.881 -1.555 1 92.38 252 SER A CA 1
ATOM 1963 C C . SER A 1 252 ? 19.359 4.203 -1.954 1 92.38 252 SER A C 1
ATOM 1965 O O . SER A 1 252 ? 19.562 5.227 -1.299 1 92.38 252 SER A O 1
ATOM 1967 N N . ILE A 1 253 ? 18.594 4.137 -3.012 1 90.81 253 ILE A N 1
ATOM 1968 C CA . ILE A 1 253 ? 17.906 5.32 -3.508 1 90.81 253 ILE A CA 1
ATOM 1969 C C . ILE A 1 253 ? 16.688 5.609 -2.633 1 90.81 253 ILE A C 1
ATOM 1971 O O . ILE A 1 253 ? 16.438 6.762 -2.262 1 90.81 253 ILE A O 1
ATOM 1975 N N . ARG A 1 254 ? 15.945 4.645 -2.346 1 92.75 254 ARG A N 1
ATOM 1976 C CA . ARG A 1 254 ? 14.781 4.707 -1.464 1 92.75 254 ARG A CA 1
ATOM 1977 C C . ARG A 1 254 ? 14.93 3.734 -0.298 1 92.75 254 ARG A C 1
ATOM 1979 O O . ARG A 1 254 ? 14.383 2.629 -0.333 1 92.75 254 ARG A O 1
ATOM 1986 N N . PRO A 1 255 ? 15.5 4.258 0.808 1 93.94 255 PRO A N 1
ATOM 1987 C CA . PRO A 1 255 ? 15.875 3.334 1.879 1 93.94 255 PRO A CA 1
ATOM 1988 C C . PRO A 1 255 ? 14.727 3.041 2.842 1 93.94 255 PRO A C 1
ATOM 1990 O O . PRO A 1 255 ? 14.891 3.174 4.059 1 93.94 255 PRO A O 1
ATOM 1993 N N . ILE A 1 256 ? 13.672 2.557 2.348 1 93.62 256 ILE A N 1
ATOM 1994 C CA . ILE A 1 256 ? 12.453 2.291 3.111 1 93.62 256 ILE A CA 1
ATOM 1995 C C . ILE A 1 256 ? 12.719 1.197 4.145 1 93.62 256 ILE A C 1
ATOM 1997 O O . ILE A 1 256 ? 12.328 1.323 5.305 1 93.62 256 ILE A O 1
ATOM 2001 N N . LEU A 1 257 ? 13.414 0.154 3.68 1 91.38 257 LEU A N 1
ATOM 2002 C CA . LEU A 1 257 ? 13.734 -0.94 4.594 1 91.38 257 LEU A CA 1
ATOM 2003 C C . LEU A 1 257 ? 14.594 -0.45 5.75 1 91.38 257 LEU A C 1
ATOM 2005 O O . LEU A 1 257 ? 14.367 -0.828 6.902 1 91.38 257 LEU A O 1
ATOM 2009 N N . LYS A 1 258 ? 15.57 0.378 5.453 1 89.56 258 LYS A N 1
ATOM 2010 C CA . LYS A 1 258 ? 16.469 0.929 6.473 1 89.56 258 LYS A CA 1
ATOM 2011 C C . LYS A 1 258 ? 15.68 1.738 7.504 1 89.56 258 LYS A C 1
ATOM 2013 O O . LYS A 1 258 ? 16.016 1.732 8.688 1 89.56 258 LYS A O 1
ATOM 2018 N N . ASP A 1 259 ? 14.656 2.406 7.078 1 92.12 259 ASP A N 1
ATOM 2019 C CA . ASP A 1 259 ? 13.914 3.332 7.93 1 92.12 259 ASP A CA 1
ATOM 2020 C C . ASP A 1 259 ? 12.734 2.637 8.602 1 92.12 259 ASP A C 1
ATOM 2022 O O . ASP A 1 259 ? 12.008 3.252 9.383 1 92.12 259 ASP A O 1
ATOM 2026 N N . TYR A 1 260 ? 12.508 1.362 8.227 1 91.75 260 TYR A N 1
ATOM 2027 C CA . TYR A 1 260 ? 11.477 0.562 8.867 1 91.75 260 TYR A CA 1
ATOM 2028 C C . TYR A 1 260 ? 11.891 0.157 10.273 1 91.75 260 TYR A C 1
ATOM 2030 O O . TYR A 1 260 ? 13.031 -0.263 10.5 1 91.75 260 TYR A O 1
ATOM 2038 N N . THR A 1 261 ? 10.969 0.349 11.25 1 87.94 261 THR A N 1
ATOM 2039 C CA . THR A 1 261 ? 11.359 0.111 12.641 1 87.94 261 THR A CA 1
ATOM 2040 C C . THR A 1 261 ? 10.367 -0.831 13.32 1 87.94 261 THR A C 1
ATOM 2042 O O . THR A 1 261 ? 9.281 -1.085 12.797 1 87.94 261 THR A O 1
ATOM 2045 N N . TRP A 1 262 ? 10.766 -1.268 14.438 1 86.94 262 TRP A N 1
ATOM 2046 C CA . TRP A 1 262 ? 9.945 -2.133 15.281 1 86.94 262 TRP A CA 1
ATOM 2047 C C . TRP A 1 262 ? 8.625 -1.45 15.641 1 86.94 262 TRP A C 1
ATOM 2049 O O . TRP A 1 262 ? 7.594 -2.111 15.773 1 86.94 262 TRP A O 1
ATOM 2059 N N . ASP A 1 263 ? 8.648 -0.2 15.773 1 88.38 263 ASP A N 1
ATOM 2060 C CA . ASP A 1 263 ? 7.465 0.556 16.172 1 88.38 263 ASP A CA 1
ATOM 2061 C C . ASP A 1 263 ? 6.363 0.444 15.117 1 88.38 263 ASP A C 1
ATOM 2063 O O . ASP A 1 263 ? 5.176 0.478 15.445 1 88.38 263 ASP A O 1
ATOM 2067 N N . ASP A 1 264 ? 6.746 0.266 13.891 1 90.19 264 ASP A N 1
ATOM 2068 C CA . ASP A 1 264 ? 5.766 0.098 12.82 1 90.19 264 ASP A CA 1
ATOM 2069 C C . ASP A 1 264 ? 4.918 -1.151 13.047 1 90.19 264 ASP A C 1
ATOM 2071 O O . ASP A 1 264 ? 3.691 -1.108 12.914 1 90.19 264 ASP A O 1
ATOM 2075 N N . VAL A 1 265 ? 5.52 -2.23 13.508 1 89.25 265 VAL A N 1
ATOM 2076 C CA . VAL A 1 265 ? 4.828 -3.496 13.734 1 89.25 265 VAL A CA 1
ATOM 2077 C C . VAL A 1 265 ? 4.129 -3.463 15.094 1 89.25 265 VAL A C 1
ATOM 2079 O O . VAL A 1 265 ? 3 -3.941 15.227 1 89.25 265 VAL A O 1
ATOM 2082 N N . ARG A 1 266 ? 4.82 -2.885 16.016 1 86.69 266 ARG A N 1
ATOM 2083 C CA . ARG A 1 266 ? 4.297 -2.828 17.375 1 86.69 266 ARG A CA 1
ATOM 2084 C C . ARG A 1 266 ? 2.969 -2.082 17.422 1 86.69 266 ARG A C 1
ATOM 2086 O O . ARG A 1 266 ? 2.02 -2.533 18.062 1 86.69 266 ARG A O 1
ATOM 2093 N N . TYR A 1 267 ? 2.908 -1.029 16.75 1 86.38 267 TYR A N 1
ATOM 2094 C CA . TYR A 1 267 ? 1.688 -0.23 16.781 1 86.38 267 TYR A CA 1
ATOM 2095 C C . TYR A 1 267 ? 0.567 -0.917 16 1 86.38 267 TYR A C 1
ATOM 2097 O O . TYR A 1 267 ? -0.605 -0.809 16.375 1 86.38 267 TYR A O 1
ATOM 2105 N N . LEU A 1 268 ? 0.933 -1.544 14.969 1 88.31 268 LEU A N 1
ATOM 2106 C CA . LEU A 1 268 ? -0.064 -2.32 14.242 1 88.31 268 LEU A CA 1
ATOM 2107 C C . LEU A 1 268 ? -0.649 -3.418 15.125 1 88.31 268 LEU A C 1
ATOM 2109 O O . LEU A 1 268 ? -1.866 -3.611 15.156 1 88.31 268 LEU A O 1
ATOM 2113 N N . LEU A 1 269 ? 0.213 -4.082 15.852 1 86.81 269 LEU A N 1
ATOM 2114 C CA . LEU A 1 269 ? -0.212 -5.133 16.766 1 86.81 269 LEU A CA 1
ATOM 2115 C C . LEU A 1 269 ? -1.104 -4.566 17.875 1 86.81 269 LEU A C 1
ATOM 2117 O O . LEU A 1 269 ? -2.152 -5.141 18.172 1 86.81 269 LEU A O 1
ATOM 2121 N N . LYS A 1 270 ? -0.688 -3.471 18.406 1 84.38 270 LYS A N 1
ATOM 2122 C CA . LYS A 1 270 ? -1.449 -2.812 19.469 1 84.38 270 LYS A CA 1
ATOM 2123 C C . LYS A 1 270 ? -2.846 -2.434 18.984 1 84.38 270 LYS A C 1
ATOM 2125 O O . LYS A 1 270 ? -3.836 -2.682 19.672 1 84.38 270 LYS A O 1
ATOM 2130 N N . ASN A 1 271 ? -2.943 -1.924 17.922 1 85.88 271 ASN A N 1
ATOM 2131 C CA . ASN A 1 271 ? -4.215 -1.41 17.422 1 85.88 271 ASN A CA 1
ATOM 2132 C C . ASN A 1 271 ? -5.121 -2.537 16.938 1 85.88 271 ASN A C 1
ATOM 2134 O O . ASN A 1 271 ? -6.348 -2.408 16.953 1 85.88 271 ASN A O 1
ATOM 2138 N N . TYR A 1 272 ? -4.516 -3.582 16.406 1 82.75 272 TYR A N 1
ATOM 2139 C CA . TYR A 1 272 ? -5.332 -4.75 16.094 1 82.75 272 TYR A CA 1
ATOM 2140 C C . TYR A 1 272 ? -6.008 -5.293 17.344 1 82.75 272 TYR A C 1
ATOM 2142 O O . TYR A 1 272 ? -7.199 -5.609 17.328 1 82.75 272 TYR A O 1
ATOM 2150 N N . ARG A 1 273 ? -5.234 -5.379 18.375 1 79.69 273 ARG A N 1
ATOM 2151 C CA . ARG A 1 273 ? -5.738 -5.945 19.625 1 79.69 273 ARG A CA 1
ATOM 2152 C C . ARG A 1 273 ? -6.805 -5.047 20.234 1 79.69 273 ARG A C 1
ATOM 2154 O O . ARG A 1 273 ? -7.785 -5.535 20.797 1 79.69 273 ARG A O 1
ATOM 2161 N N . SER A 1 274 ? -6.594 -3.715 20.109 1 70.25 274 SER A N 1
ATOM 2162 C CA . SER A 1 274 ? -7.527 -2.762 20.703 1 70.25 274 SER A CA 1
ATOM 2163 C C . SER A 1 274 ? -8.812 -2.678 19.891 1 70.25 274 SER A C 1
ATOM 2165 O O . SER A 1 274 ? -9.891 -2.447 20.453 1 70.25 274 SER A O 1
ATOM 2167 N N . GLY A 1 275 ? -8.68 -2.625 18.594 1 61.25 275 GLY A N 1
ATOM 2168 C CA . GLY A 1 275 ? -9.852 -2.58 17.734 1 61.25 275 GLY A CA 1
ATOM 2169 C C . GLY A 1 275 ? -10.688 -3.844 17.797 1 61.25 275 GLY A C 1
ATOM 2170 O O . GLY A 1 275 ? -11.922 -3.781 17.766 1 61.25 275 GLY A O 1
ATOM 2171 N N . TYR A 1 276 ? -10.086 -5.082 17.516 1 55.22 276 TYR A N 1
ATOM 2172 C CA . TYR A 1 276 ? -10.82 -6.34 17.516 1 55.22 276 TYR A CA 1
ATOM 2173 C C . TYR A 1 276 ? -11.203 -6.75 18.938 1 55.22 276 TYR A C 1
ATOM 2175 O O . TYR A 1 276 ? -11.953 -7.707 19.125 1 55.22 276 TYR A O 1
ATOM 2183 N N . ARG A 1 277 ? -10.562 -6.23 20.016 1 45.31 277 ARG A N 1
ATOM 2184 C CA . ARG A 1 277 ? -11.195 -6.555 21.281 1 45.31 277 ARG A CA 1
ATOM 2185 C C . ARG A 1 277 ? -12.664 -6.125 21.297 1 45.31 277 ARG A C 1
ATOM 2187 O O . ARG A 1 277 ? -13.414 -6.473 22.219 1 45.31 277 ARG A O 1
ATOM 2194 N N . VAL A 1 278 ? -13.039 -5.23 20.484 1 33.56 278 VAL A N 1
ATOM 2195 C CA . VAL A 1 278 ? -14.477 -4.973 20.594 1 33.56 278 VAL A CA 1
ATOM 2196 C C . VAL A 1 278 ? -15.242 -6.078 19.875 1 33.56 278 VAL A C 1
ATOM 2198 O O . VAL A 1 278 ? -16.484 -6.121 19.922 1 33.56 278 VAL A O 1
ATOM 2201 N N . TYR A 1 279 ? -14.664 -6.75 18.703 1 29.12 279 TYR A N 1
ATOM 2202 C CA . TYR A 1 279 ? -15.602 -7.738 18.172 1 29.12 279 TYR A CA 1
ATOM 2203 C C . TYR A 1 279 ? -15.375 -9.102 18.812 1 29.12 279 TYR A C 1
ATOM 2205 O O . TYR A 1 279 ? -14.234 -9.484 19.094 1 29.12 279 TYR A O 1
ATOM 2213 N N . MET B 1 1 ? -21.484 15.68 6.074 1 94 1 MET B N 1
ATOM 2214 C CA . MET B 1 1 ? -20.625 16.078 4.957 1 94 1 MET B CA 1
ATOM 2215 C C . MET B 1 1 ? -19.484 16.953 5.438 1 94 1 MET B C 1
ATOM 2217 O O . MET B 1 1 ? -19.672 17.812 6.293 1 94 1 MET B O 1
ATOM 2221 N N . LEU B 1 2 ? -18.328 16.703 4.965 1 97.69 2 LEU B N 1
ATOM 2222 C CA . LEU B 1 2 ? -17.172 17.562 5.219 1 97.69 2 LEU B CA 1
ATOM 2223 C C . LEU B 1 2 ? -16.828 18.375 3.986 1 97.69 2 LEU B C 1
ATOM 2225 O O . LEU B 1 2 ? -16.859 17.875 2.865 1 97.69 2 LEU B O 1
ATOM 2229 N N . ARG B 1 3 ? -16.688 19.594 4.184 1 98.44 3 ARG B N 1
ATOM 2230 C CA . ARG B 1 3 ? -16.156 20.469 3.139 1 98.44 3 ARG B CA 1
ATOM 2231 C C . ARG B 1 3 ? -14.664 20.688 3.312 1 98.44 3 ARG B C 1
ATOM 2233 O O . ARG B 1 3 ? -14.242 21.469 4.156 1 98.44 3 ARG B O 1
ATOM 2240 N N . VAL B 1 4 ? -13.875 20.062 2.492 1 98.75 4 VAL B N 1
ATOM 2241 C CA . VAL B 1 4 ? -12.422 20 2.656 1 98.75 4 VAL B CA 1
ATOM 2242 C C . VAL B 1 4 ? -11.758 21.016 1.734 1 98.75 4 VAL B C 1
ATOM 2244 O O . VAL B 1 4 ? -12.016 21.031 0.529 1 98.75 4 VAL B O 1
ATOM 2247 N N . HIS B 1 5 ? -11.008 21.859 2.357 1 98.88 5 HIS B N 1
ATOM 2248 C CA . HIS B 1 5 ? -10.219 22.828 1.605 1 98.88 5 HIS B CA 1
ATOM 2249 C C . HIS B 1 5 ? -8.766 22.375 1.478 1 98.88 5 HIS B C 1
ATOM 2251 O O . HIS B 1 5 ? -8.039 22.344 2.469 1 98.88 5 HIS B O 1
ATOM 2257 N N . LEU B 1 6 ? -8.383 22 0.254 1 98.88 6 LEU B N 1
ATOM 2258 C CA . LEU B 1 6 ? -6.973 21.766 -0.026 1 98.88 6 LEU B CA 1
ATOM 2259 C C . LEU B 1 6 ? -6.238 23.078 -0.26 1 98.88 6 LEU B C 1
ATOM 2261 O O . LEU B 1 6 ? -6.316 23.656 -1.35 1 98.88 6 LEU B O 1
ATOM 2265 N N . ILE B 1 7 ? -5.547 23.5 0.756 1 98.88 7 ILE B N 1
ATOM 2266 C CA . ILE B 1 7 ? -4.844 24.766 0.658 1 98.88 7 ILE B CA 1
ATOM 2267 C C . ILE B 1 7 ? -3.385 24.516 0.272 1 98.88 7 ILE B C 1
ATOM 2269 O O . ILE B 1 7 ? -2.502 24.5 1.134 1 98.88 7 ILE B O 1
ATOM 2273 N N . GLN B 1 8 ? -3.188 24.391 -1.028 1 98.81 8 GLN B N 1
ATOM 2274 C CA . GLN B 1 8 ? -1.857 24.156 -1.581 1 98.81 8 GLN B CA 1
ATOM 2275 C C . GLN B 1 8 ? -1.077 25.453 -1.712 1 98.81 8 GLN B C 1
ATOM 2277 O O . GLN B 1 8 ? -0.947 26 -2.811 1 98.81 8 GLN B O 1
ATOM 2282 N N . TYR B 1 9 ? -0.498 25.953 -0.583 1 97.69 9 TYR B N 1
ATOM 2283 C CA . TYR B 1 9 ? 0.232 27.219 -0.507 1 97.69 9 TYR B CA 1
ATOM 2284 C C . TYR B 1 9 ? 1.722 26.969 -0.299 1 97.69 9 TYR B C 1
ATOM 2286 O O . TYR B 1 9 ? 2.113 26.016 0.369 1 97.69 9 TYR B O 1
ATOM 2294 N N . ALA B 1 10 ? 2.492 27.828 -0.89 1 96.75 10 ALA B N 1
ATOM 2295 C CA . ALA B 1 10 ? 3.893 27.922 -0.481 1 96.75 10 ALA B CA 1
ATOM 2296 C C . ALA B 1 10 ? 4.039 28.75 0.788 1 96.75 10 ALA B C 1
ATOM 2298 O O . ALA B 1 10 ? 3.35 29.766 0.958 1 96.75 10 ALA B O 1
ATOM 2299 N N . SER B 1 11 ? 4.863 28.328 1.615 1 96.44 11 SER B N 1
ATOM 2300 C CA . SER B 1 11 ? 5.121 29.094 2.832 1 96.44 11 SER B CA 1
ATOM 2301 C C . SER B 1 11 ? 6.191 30.156 2.607 1 96.44 11 SER B C 1
ATOM 2303 O O . SER B 1 11 ? 7.078 29.984 1.768 1 96.44 11 SER B O 1
ATOM 2305 N N . ARG B 1 12 ? 5.992 31.25 3.34 1 97.25 12 ARG B N 1
ATOM 2306 C CA . ARG B 1 12 ? 7.156 32.094 3.555 1 97.25 12 ARG B CA 1
ATOM 2307 C C . ARG B 1 12 ? 8.07 31.516 4.625 1 97.25 12 ARG B C 1
ATOM 2309 O O . ARG B 1 12 ? 7.652 31.297 5.762 1 97.25 12 ARG B O 1
ATOM 2316 N N . LEU B 1 13 ? 9.312 31.312 4.262 1 96.88 13 LEU B N 1
ATOM 2317 C CA . LEU B 1 13 ? 10.25 30.609 5.125 1 96.88 13 LEU B CA 1
ATOM 2318 C C . LEU B 1 13 ? 10.555 31.406 6.383 1 96.88 13 LEU B C 1
ATOM 2320 O O . LEU B 1 13 ? 10.859 32.594 6.297 1 96.88 13 LEU B O 1
ATOM 2324 N N . GLY B 1 14 ? 10.398 30.781 7.465 1 97.25 14 GLY B N 1
ATOM 2325 C CA . GLY B 1 14 ? 10.789 31.359 8.742 1 97.25 14 GLY B CA 1
ATOM 2326 C C . GLY B 1 14 ? 9.852 32.438 9.211 1 97.25 14 GLY B C 1
ATOM 2327 O O . GLY B 1 14 ? 10.219 33.281 10.047 1 97.25 14 GLY B O 1
ATOM 2328 N N . ASP B 1 15 ? 8.703 32.469 8.664 1 97.81 15 ASP B N 1
ATOM 2329 C CA . ASP B 1 15 ? 7.773 33.562 8.992 1 97.81 15 ASP B CA 1
ATOM 2330 C C . ASP B 1 15 ? 6.395 33 9.344 1 97.81 15 ASP B C 1
ATOM 2332 O O . ASP B 1 15 ? 5.426 33.219 8.617 1 97.81 15 ASP B O 1
ATOM 2336 N N . PRO B 1 16 ? 6.27 32.375 10.547 1 98.31 16 PRO B N 1
ATOM 2337 C CA . PRO B 1 16 ? 4.992 31.797 10.977 1 98.31 16 PRO B CA 1
ATOM 2338 C C . PRO B 1 16 ? 3.852 32.812 10.961 1 98.31 16 PRO B C 1
ATOM 2340 O O . PRO B 1 16 ? 2.727 32.469 10.578 1 98.31 16 PRO B O 1
ATOM 2343 N N . GLU B 1 17 ? 4.129 34.031 11.352 1 98.06 17 GLU B N 1
ATOM 2344 C CA . GLU B 1 17 ? 3.092 35.031 11.414 1 98.06 17 GLU B CA 1
ATOM 2345 C C . GLU B 1 17 ? 2.477 35.281 10.039 1 98.06 17 GLU B C 1
ATOM 2347 O O . GLU B 1 17 ? 1.253 35.375 9.906 1 98.06 17 GLU B O 1
ATOM 2352 N N . TYR B 1 18 ? 3.35 35.438 9.07 1 98.56 18 TYR B N 1
ATOM 2353 C CA . TYR B 1 18 ? 2.875 35.656 7.707 1 98.56 18 TYR B CA 1
ATOM 2354 C C . TYR B 1 18 ? 2.01 34.5 7.246 1 98.56 18 TYR B C 1
ATOM 2356 O O . TYR B 1 18 ? 0.936 34.688 6.672 1 98.56 18 TYR B O 1
ATOM 2364 N N . ASN B 1 19 ? 2.463 33.281 7.418 1 98.75 19 ASN B N 1
ATOM 2365 C CA . ASN B 1 19 ? 1.76 32.094 6.949 1 98.75 19 ASN B CA 1
ATOM 2366 C C . ASN B 1 19 ? 0.427 31.922 7.672 1 98.75 19 ASN B C 1
ATOM 2368 O O . ASN B 1 19 ? -0.564 31.516 7.059 1 98.75 19 ASN B O 1
ATOM 2372 N N . ILE B 1 20 ? 0.366 32.219 8.961 1 98.81 20 ILE B N 1
ATOM 2373 C CA . ILE B 1 20 ? -0.867 32.156 9.734 1 98.81 20 ILE B CA 1
ATOM 2374 C C . ILE B 1 20 ? -1.853 33.219 9.25 1 98.81 20 ILE B C 1
ATOM 2376 O O . ILE B 1 20 ? -3.053 32.938 9.141 1 98.81 20 ILE B O 1
ATOM 2380 N N . ASP B 1 21 ? -1.35 34.375 8.961 1 98.69 21 ASP B N 1
ATOM 2381 C CA . ASP B 1 21 ? -2.217 35.469 8.492 1 98.69 21 ASP B CA 1
ATOM 2382 C C . ASP B 1 21 ? -2.867 35.094 7.156 1 98.69 21 ASP B C 1
ATOM 2384 O O . ASP B 1 21 ? -4.023 35.438 6.91 1 98.69 21 ASP B O 1
ATOM 2388 N N . ARG B 1 22 ? -2.143 34.469 6.316 1 98.56 22 ARG B N 1
ATOM 2389 C CA . ARG B 1 22 ? -2.721 33.969 5.062 1 98.56 22 ARG B CA 1
ATOM 2390 C C . ARG B 1 22 ? -3.877 33.031 5.324 1 98.56 22 ARG B C 1
ATOM 2392 O O . ARG B 1 22 ? -4.898 33.062 4.637 1 98.56 22 ARG B O 1
ATOM 2399 N N . LEU B 1 23 ? -3.668 32.156 6.285 1 98.5 23 LEU B N 1
ATOM 2400 C CA . LEU B 1 23 ? -4.719 31.219 6.641 1 98.5 23 LEU B CA 1
ATOM 2401 C C . LEU B 1 23 ? -5.918 31.953 7.246 1 98.5 23 LEU B C 1
ATOM 2403 O O . LEU B 1 23 ? -7.066 31.594 6.98 1 98.5 23 LEU B O 1
ATOM 2407 N N . ARG B 1 24 ? -5.629 32.938 8.07 1 98.69 24 ARG B N 1
ATOM 2408 C CA . ARG B 1 24 ? -6.68 33.75 8.672 1 98.69 24 ARG B CA 1
ATOM 2409 C C . ARG B 1 24 ? -7.547 34.406 7.598 1 98.69 24 ARG B C 1
ATOM 2411 O O . ARG B 1 24 ? -8.773 34.312 7.652 1 98.69 24 ARG B O 1
ATOM 2418 N N . ASN B 1 25 ? -6.863 35.031 6.684 1 98.69 25 ASN B N 1
ATOM 2419 C CA . ASN B 1 25 ? -7.578 35.719 5.605 1 98.69 25 ASN B CA 1
ATOM 2420 C C . ASN B 1 25 ? -8.383 34.719 4.766 1 98.69 25 ASN B C 1
ATOM 2422 O O . ASN B 1 25 ? -9.508 35 4.352 1 98.69 25 ASN B O 1
ATOM 2426 N N . TYR B 1 26 ? -7.809 33.562 4.516 1 98.75 26 TYR B N 1
ATOM 2427 C CA . TYR B 1 26 ? -8.516 32.531 3.742 1 98.75 26 TYR B CA 1
ATOM 2428 C C . TYR B 1 26 ? -9.766 32.062 4.473 1 98.75 26 TYR B C 1
ATOM 2430 O O . TYR B 1 26 ? -10.836 31.953 3.873 1 98.75 26 TYR B O 1
ATOM 2438 N N . ALA B 1 27 ? -9.609 31.734 5.734 1 98.69 27 ALA B N 1
ATOM 2439 C CA . ALA B 1 27 ? -10.734 31.25 6.527 1 98.69 27 ALA B CA 1
ATOM 2440 C C . ALA B 1 27 ? -11.867 32.281 6.543 1 98.69 27 ALA B C 1
ATOM 2442 O O . ALA B 1 27 ? -13.031 31.906 6.352 1 98.69 27 ALA B O 1
ATOM 2443 N N . LYS B 1 28 ? -11.516 33.531 6.754 1 98.25 28 LYS B N 1
ATOM 2444 C CA . LYS B 1 28 ? -12.508 34.594 6.797 1 98.25 28 LYS B CA 1
ATOM 2445 C C . LYS B 1 28 ? -13.297 34.656 5.496 1 98.25 28 LYS B C 1
ATOM 2447 O O . LYS B 1 28 ? -14.516 34.906 5.512 1 98.25 28 LYS B O 1
ATOM 2452 N N . ALA B 1 29 ? -12.609 34.438 4.465 1 98.5 29 ALA B N 1
ATOM 2453 C CA . ALA B 1 29 ? -13.211 34.625 3.145 1 98.5 29 ALA B CA 1
ATOM 2454 C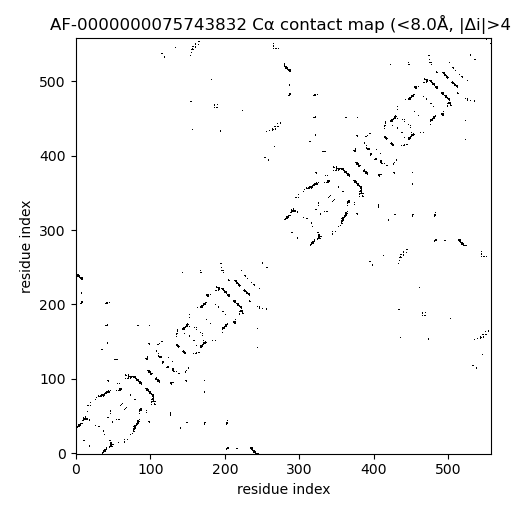 C . ALA B 1 29 ? -13.984 33.375 2.717 1 98.5 29 ALA B C 1
ATOM 2456 O O . ALA B 1 29 ? -14.914 33.469 1.91 1 98.5 29 ALA B O 1
ATOM 2457 N N . ASN B 1 30 ? -13.656 32.188 3.246 1 98.44 30 ASN B N 1
ATOM 2458 C CA . ASN B 1 30 ? -14.125 30.984 2.561 1 98.44 30 ASN B CA 1
ATOM 2459 C C . ASN B 1 30 ? -14.898 30.062 3.5 1 98.44 30 ASN B C 1
ATOM 2461 O O . ASN B 1 30 ? -15.656 29.203 3.049 1 98.44 30 ASN B O 1
ATOM 2465 N N . CYS B 1 31 ? -14.68 30.141 4.82 1 98.19 31 CYS B N 1
ATOM 2466 C CA . CYS B 1 31 ? -15.422 29.281 5.738 1 98.19 31 CYS B CA 1
ATOM 2467 C C . CYS B 1 31 ? -16.891 29.688 5.812 1 98.19 31 CYS B C 1
ATOM 2469 O O . CYS B 1 31 ? -17.203 30.875 5.855 1 98.19 31 CYS B O 1
ATOM 2471 N N . ARG B 1 32 ? -17.797 28.781 5.891 1 97.31 32 ARG B N 1
ATOM 2472 C CA . ARG B 1 32 ? -19.234 29.047 5.855 1 97.31 32 ARG B CA 1
ATOM 2473 C C . ARG B 1 32 ? -19.781 29.266 7.262 1 97.31 32 ARG B C 1
ATOM 2475 O O . ARG B 1 32 ? -20.906 29.766 7.43 1 97.31 32 ARG B O 1
ATOM 2482 N N . GLY B 1 33 ? -19.078 28.812 8.234 1 95.88 33 GLY B N 1
ATOM 2483 C CA . GLY B 1 33 ? -19.484 29.062 9.609 1 95.88 33 GLY B CA 1
ATOM 2484 C C . GLY B 1 33 ? -20.438 28.016 10.148 1 95.88 33 GLY B C 1
ATOM 2485 O O . GLY B 1 33 ? -21.109 28.25 11.156 1 95.88 33 GLY B O 1
ATOM 2486 N N . ASP B 1 34 ? -20.547 26.859 9.492 1 95.44 34 ASP B N 1
ATOM 2487 C CA . ASP B 1 34 ? -21.484 25.828 9.93 1 95.44 34 ASP B CA 1
ATOM 2488 C C . ASP B 1 34 ? -20.734 24.656 10.57 1 95.44 34 ASP B C 1
ATOM 2490 O O . ASP B 1 34 ? -21.344 23.641 10.906 1 95.44 34 ASP B O 1
ATOM 2494 N N . GLY B 1 35 ? -19.469 24.781 10.672 1 95.19 35 GLY B N 1
ATOM 2495 C CA . GLY B 1 35 ? -18.672 23.781 11.359 1 95.19 35 GLY B CA 1
ATOM 2496 C C . GLY B 1 35 ? -18.219 22.656 10.445 1 95.19 35 GLY B C 1
ATOM 2497 O O . GLY B 1 35 ? -17.469 21.766 10.867 1 95.19 35 GLY B O 1
ATOM 2498 N N . ASN B 1 36 ? -18.562 22.703 9.18 1 96.75 36 ASN B N 1
ATOM 2499 C CA . ASN B 1 36 ? -18.297 21.594 8.281 1 96.75 36 ASN B CA 1
ATOM 2500 C C . ASN B 1 36 ? -17.031 21.812 7.461 1 96.75 36 ASN B C 1
ATOM 2502 O O . ASN B 1 36 ? -16.594 20.922 6.738 1 96.75 36 ASN B O 1
ATOM 2506 N N . ASP B 1 37 ? -16.406 23 7.57 1 98.5 37 ASP B N 1
ATOM 2507 C CA . ASP B 1 37 ? -15.211 23.328 6.793 1 98.5 37 ASP B CA 1
ATOM 2508 C C . ASP B 1 37 ? -13.953 22.781 7.469 1 98.5 37 ASP B C 1
ATOM 2510 O O . ASP B 1 37 ? -13.781 22.938 8.68 1 98.5 37 ASP B O 1
ATOM 2514 N N . VAL B 1 38 ? -13.125 22.078 6.727 1 98.81 38 VAL B N 1
ATOM 2515 C CA . VAL B 1 38 ? -11.812 21.609 7.164 1 98.81 38 VAL B CA 1
ATOM 2516 C C . VAL B 1 38 ? -10.727 22.188 6.27 1 98.81 38 VAL B C 1
ATOM 2518 O O . VAL B 1 38 ? -10.648 21.859 5.082 1 98.81 38 VAL B O 1
ATOM 2521 N N . LEU B 1 39 ? -9.938 23.078 6.82 1 98.88 39 LEU B N 1
ATOM 2522 C CA . LEU B 1 39 ? -8.828 23.688 6.105 1 98.88 39 LEU B CA 1
ATOM 2523 C C . LEU B 1 39 ? -7.531 22.922 6.324 1 98.88 39 LEU B C 1
ATOM 2525 O O . LEU B 1 39 ? -7.117 22.703 7.465 1 98.88 39 LEU B O 1
ATOM 2529 N N . ILE B 1 40 ? -6.922 22.469 5.266 1 98.94 40 ILE B N 1
ATOM 2530 C CA . ILE B 1 40 ? -5.73 21.641 5.395 1 98.94 40 ILE B CA 1
ATOM 2531 C C . ILE B 1 40 ? -4.574 22.281 4.621 1 98.94 40 ILE B C 1
ATOM 2533 O O . ILE B 1 40 ? -4.719 22.609 3.443 1 98.94 40 ILE B O 1
ATOM 2537 N N . THR B 1 41 ? -3.48 22.5 5.262 1 98.94 41 THR B N 1
ATOM 2538 C CA . THR B 1 41 ? -2.279 23.047 4.633 1 98.94 41 THR B CA 1
ATOM 2539 C C . THR B 1 41 ? -1.191 21.984 4.547 1 98.94 41 THR B C 1
ATOM 2541 O O . THR B 1 41 ? -1.342 20.875 5.094 1 98.94 41 THR B O 1
ATOM 2544 N N . PRO B 1 42 ? -0.081 22.266 3.867 1 98.88 42 PRO B N 1
ATOM 2545 C CA . PRO B 1 42 ? 1.006 21.297 3.701 1 98.88 42 PRO B CA 1
ATOM 2546 C C . PRO B 1 42 ? 1.808 21.094 4.984 1 98.88 42 PRO B C 1
ATOM 2548 O O . PRO B 1 42 ? 1.535 21.734 6 1 98.88 42 PRO B O 1
ATOM 2551 N N . GLU B 1 43 ? 2.744 20.109 4.859 1 98.88 43 GLU B N 1
ATOM 2552 C CA . GLU B 1 43 ? 3.711 19.812 5.91 1 98.88 43 GLU B CA 1
ATOM 2553 C C . GLU B 1 43 ? 4.551 21.031 6.262 1 98.88 43 GLU B C 1
ATOM 2555 O O . GLU B 1 43 ? 5.062 21.719 5.371 1 98.88 43 GLU B O 1
ATOM 2560 N N . LEU B 1 44 ? 4.59 21.328 7.566 1 98.62 44 LEU B N 1
ATOM 2561 C CA . LEU B 1 44 ? 5.383 22.422 8.086 1 98.62 44 LEU B CA 1
ATOM 2562 C C . LEU B 1 44 ? 5.027 23.734 7.371 1 98.62 44 LEU B C 1
ATOM 2564 O O . LEU B 1 44 ? 5.906 24.547 7.102 1 98.62 44 LEU B O 1
ATOM 2568 N N . TYR B 1 45 ? 3.828 23.859 7.094 1 98.75 45 TYR B N 1
ATOM 2569 C CA . TYR B 1 45 ? 3.391 25.078 6.426 1 98.75 45 TYR B CA 1
ATOM 2570 C C . TYR B 1 45 ? 3.676 26.297 7.289 1 98.75 45 TYR B C 1
ATOM 2572 O O . TYR B 1 45 ? 4.145 27.328 6.789 1 98.75 45 TYR B O 1
ATOM 2580 N N . ILE B 1 46 ? 3.43 26.266 8.57 1 98.75 46 ILE B N 1
ATOM 2581 C CA . ILE B 1 46 ? 3.5 27.422 9.453 1 98.75 46 ILE B CA 1
ATOM 2582 C C . ILE B 1 46 ? 4.934 27.938 9.516 1 98.75 46 ILE B C 1
ATOM 2584 O O . ILE B 1 46 ? 5.184 29.125 9.281 1 98.75 46 ILE B O 1
ATOM 2588 N N . PRO B 1 47 ? 5.926 27.109 9.781 1 98.19 47 PRO B N 1
ATOM 2589 C CA . PRO B 1 47 ? 7.293 27.641 9.844 1 98.19 47 PRO B CA 1
ATOM 2590 C C . PRO B 1 47 ? 7.969 27.672 8.477 1 98.19 47 PRO B C 1
ATOM 2592 O O . PRO B 1 47 ? 9.016 28.312 8.32 1 98.19 47 PRO B O 1
ATOM 2595 N N . GLY B 1 48 ? 7.406 26.984 7.504 1 97.44 48 GLY B N 1
ATOM 2596 C CA . GLY B 1 48 ? 8.086 26.766 6.234 1 97.44 48 GLY B CA 1
ATOM 2597 C C . GLY B 1 48 ? 8.984 25.547 6.234 1 97.44 48 GLY B C 1
ATOM 2598 O O . GLY B 1 48 ? 9.992 25.516 6.945 1 97.44 48 GLY B O 1
ATOM 2599 N N . TYR B 1 49 ? 8.75 24.609 5.398 1 95.81 49 TYR B N 1
ATOM 2600 C CA . TYR B 1 49 ? 9.453 23.328 5.375 1 95.81 49 TYR B CA 1
ATOM 2601 C C . TYR B 1 49 ? 10.945 23.531 5.145 1 95.81 49 TYR B C 1
ATOM 2603 O O . TYR B 1 49 ? 11.766 22.859 5.777 1 95.81 49 TYR B O 1
ATOM 2611 N N . MET B 1 50 ? 11.32 24.438 4.355 1 94.06 50 MET B N 1
ATOM 2612 C CA . MET B 1 50 ? 12.719 24.609 3.945 1 94.06 50 MET B CA 1
ATOM 2613 C C . MET B 1 50 ? 13.414 25.656 4.805 1 94.06 50 MET B C 1
ATOM 2615 O O . MET B 1 50 ? 14.406 26.25 4.379 1 94.06 50 MET B O 1
ATOM 2619 N N . SER B 1 51 ? 12.898 25.906 5.961 1 94.81 51 SER B N 1
ATOM 2620 C CA . SER B 1 51 ? 13.5 26.906 6.832 1 94.81 51 SER B CA 1
ATOM 2621 C C . SER B 1 51 ? 14.766 26.375 7.492 1 94.81 51 SER B C 1
ATOM 2623 O O . SER B 1 51 ? 15.578 27.141 8.008 1 94.81 51 SER B O 1
ATOM 2625 N N . ARG B 1 52 ? 14.953 25.078 7.5 1 92.19 52 ARG B N 1
ATOM 2626 C CA . ARG B 1 52 ? 16.172 24.438 7.969 1 92.19 52 ARG B CA 1
ATOM 2627 C C . ARG B 1 52 ? 16.5 24.859 9.398 1 9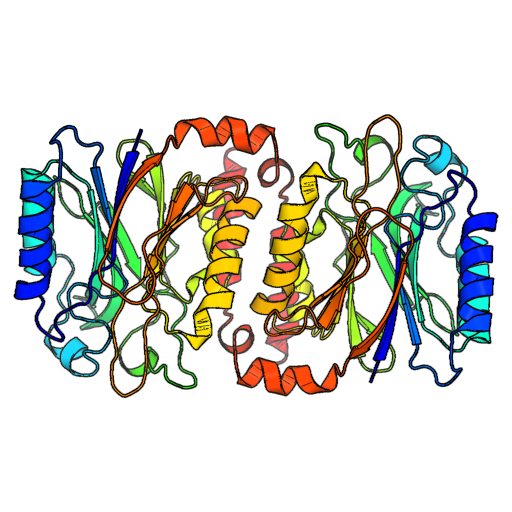2.19 52 ARG B C 1
ATOM 2629 O O . ARG B 1 52 ? 15.664 24.75 10.297 1 92.19 52 ARG B O 1
ATOM 2636 N N . ASP B 1 53 ? 17.656 25.484 9.641 1 92.62 53 ASP B N 1
ATOM 2637 C CA . ASP B 1 53 ? 18.109 25.797 10.984 1 92.62 53 ASP B CA 1
ATOM 2638 C C . ASP B 1 53 ? 17.172 26.781 11.672 1 92.62 53 ASP B C 1
ATOM 2640 O O . ASP B 1 53 ? 17.047 26.797 12.898 1 92.62 53 ASP B O 1
ATOM 2644 N N . LEU B 1 54 ? 16.5 27.547 10.945 1 94.44 54 LEU B N 1
ATOM 2645 C CA . LEU B 1 54 ? 15.547 28.5 11.516 1 94.44 54 LEU B CA 1
ATOM 2646 C C . LEU B 1 54 ? 14.438 27.781 12.273 1 94.44 54 LEU B C 1
ATOM 2648 O O . LEU B 1 54 ? 13.828 28.344 13.18 1 94.44 54 LEU B O 1
ATOM 2652 N N . LEU B 1 55 ? 14.18 26.531 11.906 1 95.44 55 LEU B N 1
ATOM 2653 C CA . LEU B 1 55 ? 13.156 25.75 12.578 1 95.44 55 LEU B CA 1
ATOM 2654 C C . LEU B 1 55 ? 13.453 25.625 14.07 1 95.44 55 LEU B C 1
ATOM 2656 O O . LEU B 1 55 ? 12.539 25.656 14.898 1 95.44 55 LEU B O 1
ATOM 2660 N N . LEU B 1 56 ? 14.727 25.516 14.383 1 94.44 56 LEU B N 1
ATOM 2661 C CA . LEU B 1 56 ? 15.141 25.344 15.773 1 94.44 56 LEU B CA 1
ATOM 2662 C C . LEU B 1 56 ? 14.875 26.609 16.578 1 94.44 56 LEU B C 1
ATOM 2664 O O . LEU B 1 56 ? 14.664 26.547 17.797 1 94.44 56 LEU B O 1
ATOM 2668 N N . GLN B 1 57 ? 14.836 27.703 15.844 1 95.19 57 GLN B N 1
ATOM 2669 C CA . GLN B 1 57 ? 14.648 28.984 16.516 1 95.19 57 GLN B CA 1
ATOM 2670 C C . GLN B 1 57 ? 13.164 29.344 16.625 1 95.19 57 GLN B C 1
ATOM 2672 O O . GLN B 1 57 ? 12.75 29.984 17.594 1 95.19 57 GLN B O 1
ATOM 2677 N N . ILE B 1 58 ? 12.375 28.891 15.734 1 96.5 58 ILE B N 1
ATOM 2678 C CA . ILE B 1 58 ? 11.016 29.422 15.68 1 96.5 58 ILE B CA 1
ATOM 2679 C C . ILE B 1 58 ? 10.031 28.359 16.156 1 96.5 58 ILE B C 1
ATOM 2681 O O . ILE B 1 58 ? 8.828 28.625 16.266 1 96.5 58 ILE B O 1
ATOM 2685 N N . ALA B 1 59 ? 10.516 27.125 16.406 1 98.19 59 ALA B N 1
ATOM 2686 C CA . ALA B 1 59 ? 9.656 26.078 16.953 1 98.19 59 ALA B CA 1
ATOM 2687 C C . ALA B 1 59 ? 8.984 26.547 18.25 1 98.19 59 ALA B C 1
ATOM 2689 O O . ALA B 1 59 ? 9.602 27.25 19.062 1 98.19 59 ALA B O 1
ATOM 2690 N N . GLU B 1 60 ? 7.75 26.141 18.422 1 98.19 60 GLU B N 1
ATOM 2691 C CA . GLU B 1 60 ? 6.961 26.547 19.594 1 98.19 60 GLU B CA 1
ATOM 2692 C C . GLU B 1 60 ? 6.352 25.344 20.297 1 98.19 60 GLU B C 1
ATOM 2694 O O . GLU B 1 60 ? 6.105 24.312 19.672 1 98.19 60 GLU B O 1
ATOM 2699 N N . PRO B 1 61 ? 6.148 25.469 21.578 1 98.19 61 PRO B N 1
ATOM 2700 C CA . PRO B 1 61 ? 5.363 24.438 22.25 1 98.19 61 PRO B CA 1
ATOM 2701 C C . PRO B 1 61 ? 3.887 24.469 21.859 1 98.19 61 PRO B C 1
ATOM 2703 O O . PRO B 1 61 ? 3.438 25.406 21.203 1 98.19 61 PRO B O 1
ATOM 2706 N N . LEU B 1 62 ? 3.143 23.438 22.234 1 97.88 62 LEU B N 1
ATOM 2707 C CA . LEU B 1 62 ? 1.751 23.297 21.828 1 97.88 62 LEU B CA 1
ATOM 2708 C C . LEU B 1 62 ? 0.875 24.359 22.484 1 97.88 62 LEU B C 1
ATOM 2710 O O . LEU B 1 62 ? -0.26 24.578 22.047 1 97.88 62 LEU B O 1
ATOM 2714 N N . ASP B 1 63 ? 1.339 25 23.484 1 97 63 ASP B N 1
ATOM 2715 C CA . ASP B 1 63 ? 0.61 26.109 24.109 1 97 63 ASP B CA 1
ATOM 2716 C C . ASP B 1 63 ? 1.188 27.453 23.688 1 97 63 ASP B C 1
ATOM 2718 O O . ASP B 1 63 ? 0.999 28.453 24.375 1 97 63 ASP B O 1
ATOM 2722 N N . GLY B 1 64 ? 1.904 27.438 22.641 1 97.31 64 GLY B N 1
ATOM 2723 C CA . GLY B 1 64 ? 2.549 28.641 22.156 1 97.31 64 GLY B CA 1
ATOM 2724 C C . GLY B 1 64 ? 1.629 29.516 21.312 1 97.31 64 GLY B C 1
ATOM 2725 O O . GLY B 1 64 ? 0.431 29.234 21.219 1 97.31 64 GLY B O 1
ATOM 2726 N N . LYS B 1 65 ? 2.213 30.594 20.781 1 97.56 65 LYS B N 1
ATOM 2727 C CA . LYS B 1 65 ? 1.497 31.641 20.078 1 97.56 65 LYS B CA 1
ATOM 2728 C C . LYS B 1 65 ? 0.811 31.094 18.828 1 97.56 65 LYS B C 1
ATOM 2730 O O . LYS B 1 65 ? -0.331 31.453 18.531 1 97.56 65 LYS B O 1
ATOM 2735 N N . SER B 1 66 ? 1.462 30.281 18.062 1 98.12 66 SER B N 1
ATOM 2736 C CA . SER B 1 66 ? 0.926 29.766 16.797 1 98.12 66 SER B CA 1
ATOM 2737 C C . SER B 1 66 ? -0.368 28.984 17.031 1 98.12 66 SER B C 1
ATOM 2739 O O . SER B 1 66 ? -1.356 29.203 16.328 1 98.12 66 SER B O 1
ATOM 2741 N N . ILE B 1 67 ? -0.356 28.062 18.016 1 98.44 67 ILE B N 1
ATOM 2742 C CA . ILE B 1 67 ? -1.544 27.266 18.297 1 98.44 67 ILE B CA 1
ATOM 2743 C C . ILE B 1 67 ? -2.68 28.172 18.75 1 98.44 67 ILE B C 1
ATOM 2745 O O . ILE B 1 67 ? -3.838 27.969 18.391 1 98.44 67 ILE B O 1
ATOM 2749 N N . GLY B 1 68 ? -2.307 29.141 19.594 1 98.5 68 GLY B N 1
ATOM 2750 C CA . GLY B 1 68 ? -3.309 30.109 20.016 1 98.5 68 GLY B CA 1
ATOM 2751 C C . GLY B 1 68 ? -3.957 30.828 18.859 1 98.5 68 GLY B C 1
ATOM 2752 O O . GLY B 1 68 ? -5.184 30.953 18.797 1 98.5 68 GLY B O 1
ATOM 2753 N N . GLU B 1 69 ? -3.164 31.344 17.953 1 98.75 69 GLU B N 1
ATOM 2754 C CA . GLU B 1 69 ? -3.67 32.062 16.797 1 98.75 69 GLU B CA 1
ATOM 2755 C C . GLU B 1 69 ? -4.512 31.156 15.898 1 98.75 69 GLU B C 1
ATOM 2757 O O . GLU B 1 69 ? -5.562 31.562 15.406 1 98.75 69 GLU B O 1
ATOM 2762 N N . LEU B 1 70 ? -4.074 29.969 15.68 1 98.81 70 LEU B N 1
ATOM 2763 C CA . LEU B 1 70 ? -4.816 29.016 14.859 1 98.81 70 LEU B CA 1
ATOM 2764 C C . LEU B 1 70 ? -6.164 28.688 15.5 1 98.81 70 LEU B C 1
ATOM 2766 O O . LEU B 1 70 ? -7.16 28.516 14.797 1 98.81 70 LEU B O 1
ATOM 2770 N N . THR B 1 71 ? -6.156 28.547 16.828 1 98.81 71 THR B N 1
ATOM 2771 C CA . THR B 1 71 ? -7.398 28.297 17.562 1 98.81 71 THR B CA 1
ATOM 2772 C C . THR B 1 71 ? -8.391 29.438 17.344 1 98.81 71 THR B C 1
ATOM 2774 O O . THR B 1 71 ? -9.578 29.203 17.125 1 98.81 71 THR B O 1
ATOM 2777 N N . GLU B 1 72 ? -7.867 30.656 17.391 1 98.69 72 GLU B N 1
ATOM 2778 C CA . GLU B 1 72 ? -8.711 31.812 17.156 1 98.69 72 GLU B CA 1
ATOM 2779 C C . GLU B 1 72 ? -9.305 31.781 15.75 1 98.69 72 GLU B C 1
ATOM 2781 O O . GLU B 1 72 ? -10.484 32.094 15.562 1 98.69 72 GLU B O 1
ATOM 2786 N N . ILE B 1 73 ? -8.516 31.484 14.766 1 98.75 73 ILE B N 1
ATOM 2787 C CA . ILE B 1 73 ? -8.977 31.391 13.383 1 98.75 73 ILE B CA 1
ATOM 2788 C C . ILE B 1 73 ? -10.07 30.328 13.281 1 98.75 73 ILE B C 1
ATOM 2790 O O . ILE B 1 73 ? -11.117 30.562 12.672 1 98.75 73 ILE B O 1
ATOM 2794 N N . ALA B 1 74 ? -9.82 29.141 13.875 1 98.75 74 ALA B N 1
ATOM 2795 C CA . ALA B 1 74 ? -10.781 28.031 13.836 1 98.75 74 ALA B CA 1
ATOM 2796 C C . ALA B 1 74 ? -12.102 28.438 14.5 1 98.75 74 ALA B C 1
ATOM 2798 O O . ALA B 1 74 ? -13.18 28.094 14.008 1 98.75 74 ALA B O 1
ATOM 2799 N N . ARG B 1 75 ? -11.969 29.125 15.609 1 98.38 75 ARG B N 1
ATOM 2800 C CA . ARG B 1 75 ? -13.141 29.578 16.359 1 98.38 75 ARG B CA 1
ATOM 2801 C C . ARG B 1 75 ? -13.961 30.578 15.547 1 98.38 75 ARG B C 1
ATOM 2803 O O . ARG B 1 75 ? -15.172 30.438 15.422 1 98.38 75 ARG B O 1
ATOM 2810 N N . GLU B 1 76 ? -13.297 31.578 15.031 1 98.19 76 GLU B N 1
ATOM 2811 C CA . GLU B 1 76 ? -13.961 32.625 14.266 1 98.19 76 GLU B CA 1
ATOM 2812 C C . GLU B 1 76 ? -14.625 32.062 13.016 1 98.19 76 GLU B C 1
ATOM 2814 O O . GLU B 1 76 ? -15.734 32.469 12.656 1 98.19 76 GLU B O 1
ATOM 2819 N N . GLY B 1 77 ? -13.961 31.172 12.352 1 97.94 77 GLY B N 1
ATOM 2820 C CA . GLY B 1 77 ? -14.477 30.578 11.117 1 97.94 77 GLY B CA 1
ATOM 2821 C C . GLY B 1 77 ? -15.383 29.391 11.359 1 97.94 77 GLY B C 1
ATOM 2822 O O . GLY B 1 77 ? -16 28.875 10.422 1 97.94 77 GLY B O 1
ATOM 2823 N N . LYS B 1 78 ? -15.445 28.953 12.625 1 97.88 78 LYS B N 1
ATOM 2824 C CA . LYS B 1 78 ? -16.141 27.719 12.977 1 97.88 78 LYS B CA 1
ATOM 2825 C C . LYS B 1 78 ? -15.711 26.578 12.07 1 97.88 78 LYS B C 1
ATOM 2827 O O . LYS B 1 78 ? -16.547 25.938 11.43 1 97.88 78 LYS B O 1
ATOM 2832 N N . CYS B 1 79 ? -14.492 26.281 12.062 1 98.31 79 CYS B N 1
ATOM 2833 C CA . CYS B 1 79 ? -13.906 25.281 11.164 1 98.31 79 CYS B CA 1
ATOM 2834 C C . CYS B 1 79 ? -12.805 24.516 11.875 1 98.31 79 CYS B C 1
ATOM 2836 O O . CYS B 1 79 ? -12.508 24.766 13.039 1 98.31 79 CYS B O 1
ATOM 2838 N N . THR B 1 80 ? -12.367 23.438 11.273 1 98.75 80 THR B N 1
ATOM 2839 C CA . THR B 1 80 ? -11.188 22.688 11.695 1 98.75 80 THR B CA 1
ATOM 2840 C C . THR B 1 80 ? -9.992 23.031 10.812 1 98.75 80 THR B C 1
ATOM 2842 O O . THR B 1 80 ? -10.133 23.141 9.586 1 98.75 80 THR B O 1
ATOM 2845 N N . ILE B 1 81 ? -8.859 23.266 11.422 1 98.88 81 ILE B N 1
ATOM 2846 C CA . ILE B 1 81 ? -7.621 23.531 10.695 1 98.88 81 ILE B CA 1
ATOM 2847 C C . ILE B 1 81 ? -6.637 22.391 10.914 1 98.88 81 ILE B C 1
ATOM 2849 O O . ILE B 1 81 ? -6.336 22.031 12.055 1 98.88 81 ILE B O 1
ATOM 2853 N N . ILE B 1 82 ? -6.207 21.75 9.883 1 98.94 82 ILE B N 1
ATOM 2854 C CA . ILE B 1 82 ? -5.113 20.781 9.914 1 98.94 82 ILE B CA 1
ATOM 2855 C C . ILE B 1 82 ? -3.879 21.375 9.242 1 98.94 82 ILE B C 1
ATOM 2857 O O . ILE B 1 82 ? -3.914 21.734 8.062 1 98.94 82 ILE B O 1
ATOM 2861 N N . THR B 1 83 ? -2.795 21.516 9.984 1 98.94 83 THR B N 1
ATOM 2862 C CA . THR B 1 83 ? -1.608 22.188 9.461 1 98.94 83 THR B CA 1
ATOM 2863 C C . THR B 1 83 ? -0.341 21.594 10.07 1 98.94 83 THR B C 1
ATOM 2865 O O . THR B 1 83 ? -0.411 20.75 10.961 1 98.94 83 THR B O 1
ATOM 2868 N N . GLY B 1 84 ? 0.771 21.891 9.438 1 98.88 84 GLY B N 1
ATOM 2869 C CA . GLY B 1 84 ? 2.066 21.453 9.93 1 98.88 84 GLY B CA 1
ATOM 2870 C C . GLY B 1 84 ? 2.791 22.531 10.727 1 98.88 84 GLY B C 1
ATOM 2871 O O . GLY B 1 84 ? 2.799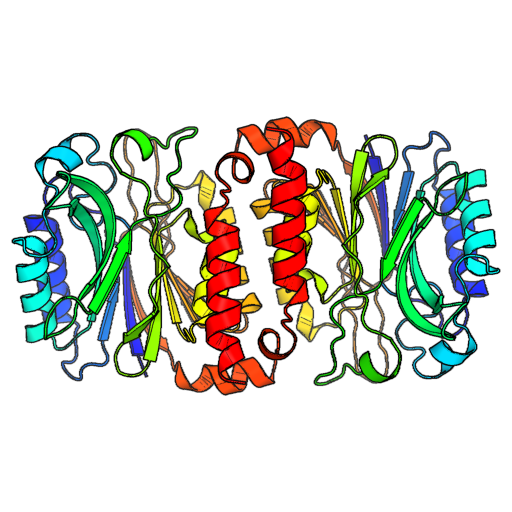 23.703 10.344 1 98.88 84 GLY B O 1
ATOM 2872 N N . ILE B 1 85 ? 3.4 22.125 11.859 1 98.75 85 ILE B N 1
ATOM 2873 C CA . ILE B 1 85 ? 4.137 23.062 12.711 1 98.75 85 ILE B CA 1
ATOM 2874 C C . ILE B 1 85 ? 5.473 22.438 13.109 1 98.75 85 ILE B C 1
ATOM 2876 O O . ILE B 1 85 ? 5.672 21.234 12.977 1 98.75 85 ILE B O 1
ATOM 2880 N N . ALA B 1 86 ? 6.402 23.297 13.484 1 98.56 86 ALA B N 1
ATOM 2881 C CA . ALA B 1 86 ? 7.559 22.859 14.266 1 98.56 86 ALA B CA 1
ATOM 2882 C C . ALA B 1 86 ? 7.262 22.922 15.766 1 98.56 86 ALA B C 1
ATOM 2884 O O . ALA B 1 86 ? 7.145 24.016 16.344 1 98.56 86 ALA B O 1
ATOM 2885 N N . GLU B 1 87 ? 7.137 21.766 16.312 1 98.69 87 GLU B N 1
ATOM 2886 C CA . GLU B 1 87 ? 6.734 21.656 17.719 1 98.69 87 GLU B CA 1
ATOM 2887 C C . GLU B 1 87 ? 7.945 21.5 18.625 1 98.69 87 GLU B C 1
ATOM 2889 O O . GLU B 1 87 ? 8.781 20.625 18.422 1 98.69 87 GLU B O 1
ATOM 2894 N N . ARG B 1 88 ? 8.047 22.328 19.578 1 98.25 88 ARG B N 1
ATOM 2895 C CA . ARG B 1 88 ? 9.062 22.156 20.609 1 98.25 88 ARG B CA 1
ATOM 2896 C C . ARG B 1 88 ? 8.469 21.531 21.859 1 98.25 88 ARG B C 1
ATOM 2898 O O . ARG B 1 88 ? 7.586 22.109 22.5 1 98.25 88 ARG B O 1
ATOM 2905 N N . ASP B 1 89 ? 8.969 20.344 22.125 1 97 89 ASP B N 1
ATOM 2906 C CA . ASP B 1 89 ? 8.531 19.703 23.359 1 97 89 ASP B CA 1
ATOM 2907 C C . ASP B 1 89 ? 8.953 20.516 24.594 1 97 89 ASP B C 1
ATOM 2909 O O . ASP B 1 89 ? 10.133 20.828 24.75 1 97 89 ASP B O 1
ATOM 2913 N N . LYS B 1 90 ? 8.055 20.734 25.453 1 94.62 90 LYS B N 1
ATOM 2914 C CA . LYS B 1 90 ? 8.312 21.625 26.578 1 94.62 90 LYS B CA 1
ATOM 2915 C C . LYS B 1 90 ? 9.25 20.969 27.594 1 94.62 90 LYS B C 1
ATOM 2917 O O . LYS B 1 90 ? 9.992 21.672 28.297 1 94.62 90 LYS B O 1
ATOM 2922 N N . ASP B 1 91 ? 9.117 19.703 27.688 1 94.69 91 ASP B N 1
ATOM 2923 C CA . ASP B 1 91 ? 9.875 19.016 28.719 1 94.69 91 ASP B CA 1
ATOM 2924 C C . ASP B 1 91 ? 11.305 18.734 28.266 1 94.69 91 ASP B C 1
ATOM 2926 O O . ASP B 1 91 ? 12.258 18.875 29.031 1 94.69 91 ASP B O 1
ATOM 2930 N N . THR B 1 92 ? 11.508 18.375 27.016 1 95.06 92 THR B N 1
ATOM 2931 C CA . THR B 1 92 ? 12.805 17.906 26.562 1 95.06 92 THR B CA 1
ATOM 2932 C C . THR B 1 92 ? 13.469 18.953 25.656 1 95.06 92 THR B C 1
ATOM 2934 O O . THR B 1 92 ? 14.68 18.891 25.422 1 95.06 92 THR B O 1
ATOM 2937 N N . GLY B 1 93 ? 12.648 19.797 25.141 1 95.88 93 GLY B N 1
ATOM 2938 C CA . GLY B 1 93 ? 13.172 20.797 24.203 1 95.88 93 GLY B CA 1
ATOM 2939 C C . GLY B 1 93 ? 13.336 20.25 22.797 1 95.88 93 GLY B C 1
ATOM 2940 O O . GLY B 1 93 ? 13.641 21 21.859 1 95.88 93 GLY B O 1
ATOM 2941 N N . VAL B 1 94 ? 13.102 19 22.625 1 96.88 94 VAL B N 1
ATOM 2942 C CA . VAL B 1 94 ? 13.227 18.375 21.297 1 96.88 94 VAL B CA 1
ATOM 2943 C C . VAL B 1 94 ? 12.203 18.984 20.344 1 96.88 94 VAL B C 1
ATOM 2945 O O . VAL B 1 94 ? 11.062 19.266 20.734 1 96.88 94 VAL B O 1
ATOM 2948 N N . VAL B 1 95 ? 12.672 19.25 19.141 1 98.19 95 VAL B N 1
ATOM 2949 C CA . VAL B 1 95 ? 11.797 19.797 18.109 1 98.19 95 VAL B CA 1
ATOM 2950 C C . VAL B 1 95 ? 11.258 18.656 17.25 1 98.19 95 VAL B C 1
ATOM 2952 O O . VAL B 1 95 ? 12 17.75 16.875 1 98.19 95 VAL B O 1
ATOM 2955 N N . TYR B 1 96 ? 9.969 18.703 16.953 1 98.38 96 TYR B N 1
ATOM 2956 C CA . TYR B 1 96 ? 9.336 17.672 16.125 1 98.38 96 TYR B CA 1
ATOM 2957 C C . TYR B 1 96 ? 8.672 18.297 14.898 1 98.38 96 TYR B C 1
ATOM 2959 O O . TYR B 1 96 ? 8.195 19.422 14.953 1 98.38 96 TYR B O 1
ATOM 2967 N N . ASN B 1 97 ? 8.773 17.594 13.758 1 98.5 97 ASN B N 1
ATOM 2968 C CA . ASN B 1 97 ? 7.855 17.797 12.641 1 98.5 97 ASN B CA 1
ATOM 2969 C C . ASN B 1 97 ? 6.461 17.266 12.945 1 98.5 97 ASN B C 1
ATOM 2971 O O . ASN B 1 97 ? 6.242 16.047 12.938 1 98.5 97 ASN B O 1
ATOM 2975 N N . SER B 1 98 ? 5.523 18.219 13.172 1 98.62 98 SER B N 1
ATOM 2976 C CA . SER B 1 98 ? 4.238 17.781 13.711 1 98.62 98 SER B CA 1
ATOM 2977 C C . SER B 1 98 ? 3.082 18.281 12.852 1 98.62 98 SER B C 1
ATOM 2979 O O . SER B 1 98 ? 3.15 19.359 12.273 1 98.62 98 SER B O 1
ATOM 2981 N N . ALA B 1 99 ? 2.092 17.438 12.719 1 98.75 99 ALA B N 1
ATOM 2982 C CA . ALA B 1 99 ? 0.773 17.828 12.219 1 98.75 99 ALA B CA 1
ATOM 2983 C C . ALA B 1 99 ? -0.215 18 13.367 1 98.75 99 ALA B C 1
ATOM 2985 O O . ALA B 1 99 ? -0.247 17.203 14.297 1 98.75 99 ALA B O 1
ATOM 2986 N N . VAL B 1 100 ? -1 19.078 13.305 1 98.75 100 VAL B N 1
ATOM 2987 C CA . VAL B 1 100 ? -2 19.328 14.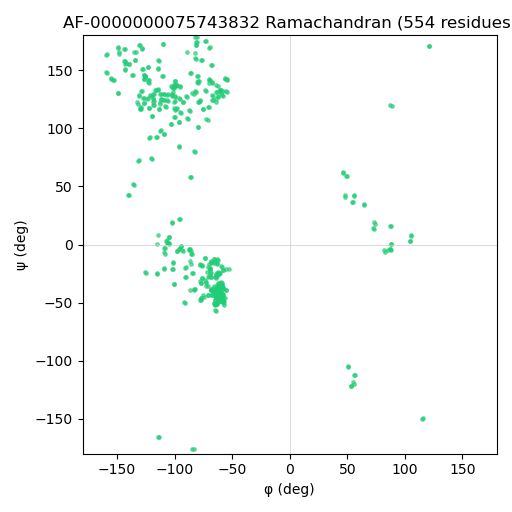336 1 98.75 100 VAL B CA 1
ATOM 2988 C C . VAL B 1 100 ? -3.371 19.516 13.688 1 98.75 100 VAL B C 1
ATOM 2990 O O . VAL B 1 100 ? -3.473 20.016 12.57 1 98.75 100 VAL B O 1
ATOM 2993 N N . ALA B 1 101 ? -4.383 19.062 14.352 1 98.81 101 ALA B N 1
ATOM 2994 C CA . ALA B 1 101 ? -5.77 19.438 14.094 1 98.81 101 ALA B CA 1
ATOM 2995 C C . ALA B 1 101 ? -6.289 20.391 15.172 1 98.81 101 ALA B C 1
ATOM 2997 O O . ALA B 1 101 ? -6.215 20.078 16.359 1 98.81 101 ALA B O 1
ATOM 2998 N N . ILE B 1 102 ? -6.75 21.531 14.711 1 98.69 102 ILE B N 1
ATOM 2999 C CA . ILE B 1 102 ? -7.191 22.578 15.633 1 98.69 102 ILE B CA 1
ATOM 3000 C C . ILE B 1 102 ? -8.664 22.906 15.375 1 98.69 102 ILE B C 1
ATOM 3002 O O . ILE B 1 102 ? -9.062 23.125 14.227 1 98.69 102 ILE B O 1
ATOM 3006 N N . GLY B 1 103 ? -9.453 22.875 16.406 1 98 103 GLY B N 1
ATOM 3007 C CA . GLY B 1 103 ? -10.844 23.297 16.344 1 98 103 GLY B CA 1
ATOM 3008 C C . GLY B 1 103 ? -11.141 24.531 17.156 1 98 103 GLY B C 1
ATOM 3009 O O . GLY B 1 103 ? -10.227 25.25 17.562 1 98 103 GLY B O 1
ATOM 3010 N N . GLU B 1 104 ? -12.406 24.766 17.359 1 96.5 104 GLU B N 1
ATOM 3011 C CA . GLU B 1 104 ? -12.859 25.984 18.047 1 96.5 104 GLU B CA 1
ATOM 3012 C C . GLU B 1 104 ? -12.367 26.016 19.484 1 96.5 104 GLU B C 1
ATOM 3014 O O . GLU B 1 104 ? -12.172 27.094 20.047 1 96.5 104 GLU B O 1
ATOM 3019 N N . ASN B 1 105 ? -12.148 24.844 20.031 1 96.38 105 ASN B N 1
ATOM 3020 C CA . ASN B 1 105 ? -11.75 24.766 21.438 1 96.38 105 ASN B CA 1
ATOM 3021 C C . ASN B 1 105 ? -10.266 24.453 21.594 1 96.38 105 ASN B C 1
ATOM 3023 O O . ASN B 1 105 ? -9.797 24.141 22.688 1 96.38 105 ASN B O 1
ATOM 3027 N N . GLY B 1 106 ? -9.609 24.438 20.469 1 97.81 106 GLY B N 1
ATOM 3028 C CA . GLY B 1 106 ? -8.172 24.234 20.547 1 97.81 106 GLY B CA 1
ATOM 3029 C C . GLY B 1 106 ? -7.723 22.938 19.891 1 97.81 106 GLY B C 1
ATOM 3030 O O . GLY B 1 106 ? -8.305 22.5 18.891 1 97.81 106 GLY B O 1
ATOM 3031 N N . LEU B 1 107 ? -6.656 22.406 20.438 1 98 107 LEU B N 1
ATOM 3032 C CA . LEU B 1 107 ? -5.984 21.25 19.844 1 98 107 LEU B CA 1
ATOM 3033 C C . LEU B 1 107 ? -6.871 20.016 19.922 1 98 107 LEU B C 1
ATOM 3035 O O . LEU B 1 107 ? -7.316 19.641 21.016 1 98 107 LEU B O 1
ATOM 3039 N N . MET B 1 108 ? -7.109 19.422 18.781 1 97.94 108 MET B N 1
ATOM 3040 C CA . MET B 1 108 ? -7.914 18.203 18.703 1 97.94 108 MET B CA 1
ATOM 3041 C C . MET B 1 108 ? -7.031 16.969 18.578 1 97.94 108 MET B C 1
ATOM 3043 O O . MET B 1 108 ? -7.395 15.891 19.031 1 97.94 108 MET B O 1
ATOM 3047 N N . ALA B 1 109 ? -5.926 17.094 17.922 1 98.12 109 ALA B N 1
ATOM 3048 C CA . ALA B 1 109 ? -5.023 15.969 17.672 1 98.12 109 ALA B CA 1
ATOM 3049 C C . ALA B 1 109 ? -3.611 16.453 17.359 1 98.12 109 ALA B C 1
ATOM 3051 O O . ALA B 1 109 ? -3.434 17.562 16.828 1 98.12 109 ALA B O 1
ATOM 3052 N N . LEU B 1 110 ? -2.699 15.711 17.734 1 98 110 LEU B N 1
ATOM 3053 C CA . LEU B 1 110 ? -1.279 15.898 17.453 1 98 110 LEU B CA 1
ATOM 3054 C C . LEU B 1 110 ? -0.668 14.625 16.875 1 98 110 LEU B C 1
ATOM 3056 O O . LEU B 1 110 ? -0.914 13.531 17.375 1 98 110 LEU B O 1
ATOM 3060 N N . TYR B 1 111 ? 0.051 14.797 15.812 1 98.25 111 TYR B N 1
ATOM 3061 C CA . TYR B 1 111 ? 0.859 13.719 15.258 1 98.25 111 TYR B CA 1
ATOM 3062 C C . TYR B 1 111 ? 2.291 14.18 15.008 1 98.25 111 TYR B C 1
ATOM 3064 O O . TYR B 1 111 ? 2.521 15.133 14.266 1 98.25 111 TYR B O 1
ATOM 3072 N N . ARG B 1 112 ? 3.217 13.555 15.695 1 98.12 112 ARG B N 1
ATOM 3073 C CA . ARG B 1 112 ? 4.637 13.773 15.438 1 98.12 112 ARG B CA 1
ATOM 3074 C C . ARG B 1 112 ? 5.152 12.812 14.375 1 98.12 112 ARG B C 1
ATOM 3076 O O . ARG B 1 112 ? 4.953 11.594 14.477 1 98.12 112 ARG B O 1
ATOM 3083 N N . LYS B 1 113 ? 5.781 13.383 13.367 1 98 113 LYS B N 1
ATOM 3084 C CA . LYS B 1 113 ? 6.25 12.57 12.25 1 98 113 LYS B CA 1
ATOM 3085 C C . LYS B 1 113 ? 7.145 11.43 12.734 1 98 113 LYS B C 1
ATOM 3087 O O . LYS B 1 113 ? 8.078 11.656 13.508 1 98 113 LYS B O 1
ATOM 3092 N N . ARG B 1 114 ? 6.777 10.289 12.203 1 95.81 114 ARG B N 1
ATOM 3093 C CA . ARG B 1 114 ? 7.477 9.086 12.656 1 95.81 114 ARG B CA 1
ATOM 3094 C C . ARG B 1 114 ? 8.68 8.789 11.773 1 95.81 114 ARG B C 1
ATOM 3096 O O 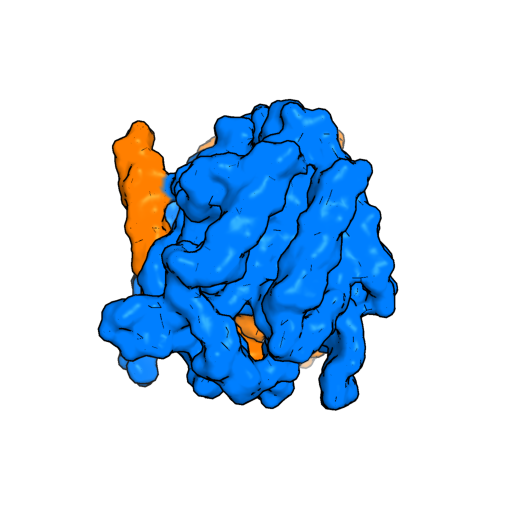. ARG B 1 114 ? 9.758 8.445 12.273 1 95.81 114 ARG B O 1
ATOM 3103 N N . HIS B 1 115 ? 8.484 8.766 10.516 1 96.62 115 HIS B N 1
ATOM 3104 C CA . HIS B 1 115 ? 9.547 8.469 9.562 1 96.62 115 HIS B CA 1
ATOM 3105 C C . HIS B 1 115 ? 10.195 9.742 9.047 1 96.62 115 HIS B C 1
ATOM 3107 O O . HIS B 1 115 ? 9.578 10.492 8.281 1 96.62 115 HIS B O 1
ATOM 3113 N N . LEU B 1 116 ? 11.453 9.914 9.414 1 96.31 116 LEU B N 1
ATOM 3114 C CA . LEU B 1 116 ? 12.195 11.109 9.031 1 96.31 116 LEU B CA 1
ATOM 3115 C C . LEU B 1 116 ? 13.156 10.805 7.883 1 96.31 116 LEU B C 1
ATOM 3117 O O . LEU B 1 116 ? 14.227 10.234 8.094 1 96.31 116 LEU B O 1
ATOM 3121 N N . PRO B 1 117 ? 12.836 11.195 6.715 1 92.56 117 PRO B N 1
ATOM 3122 C CA . PRO B 1 117 ? 13.766 10.922 5.617 1 92.56 117 PRO B CA 1
ATOM 3123 C C . PRO B 1 117 ? 15.117 11.609 5.805 1 92.56 117 PRO B C 1
ATOM 3125 O O . PRO B 1 117 ? 15.172 12.812 6.062 1 92.56 117 PRO B O 1
ATOM 3128 N N . SER B 1 118 ? 16.094 10.891 5.723 1 89.31 118 SER B N 1
ATOM 3129 C CA . SER B 1 118 ? 17.469 11.367 5.859 1 89.31 118 SER B CA 1
ATOM 3130 C C . SER B 1 118 ? 18.375 10.773 4.785 1 89.31 118 SER B C 1
ATOM 3132 O O . SER B 1 118 ? 19.438 10.219 5.09 1 89.31 118 SER B O 1
ATOM 3134 N N . TYR B 1 119 ? 17.938 10.898 3.586 1 83.94 119 TYR B N 1
ATOM 3135 C CA . TYR B 1 119 ? 18.656 10.43 2.402 1 83.94 119 TYR B CA 1
ATOM 3136 C C . TYR B 1 119 ? 18.531 11.43 1.261 1 83.94 119 TYR B C 1
ATOM 3138 O O . TYR B 1 119 ? 17.562 12.195 1.198 1 83.94 119 TYR B O 1
ATOM 3146 N N . GLY B 1 120 ? 19.516 11.367 0.376 1 81.94 120 GLY B N 1
ATOM 3147 C CA . GLY B 1 120 ? 19.5 12.289 -0.75 1 81.94 120 GLY B CA 1
ATOM 3148 C C . GLY B 1 120 ? 19.438 13.742 -0.331 1 81.94 120 GLY B C 1
ATOM 3149 O O . GLY B 1 120 ? 20.281 14.211 0.434 1 81.94 120 GLY B O 1
ATOM 3150 N N . VAL B 1 121 ? 18.219 14.367 -0.664 1 81.62 121 VAL B N 1
ATOM 3151 C CA . VAL B 1 121 ? 18.078 15.797 -0.439 1 81.62 121 VAL B CA 1
ATOM 3152 C C . VAL B 1 121 ? 17.422 16.047 0.92 1 81.62 121 VAL B C 1
ATOM 3154 O O . VAL B 1 121 ? 17.266 17.188 1.341 1 81.62 121 VAL B O 1
ATOM 3157 N N . PHE B 1 122 ? 17.109 14.984 1.562 1 85.75 122 PHE B N 1
ATOM 3158 C CA . PHE B 1 122 ? 16.359 15.102 2.809 1 85.75 122 PHE B CA 1
ATOM 3159 C C . PHE B 1 122 ? 17.297 15 4.008 1 85.75 122 PHE B C 1
ATOM 3161 O O . PHE B 1 122 ? 18.203 14.156 4.035 1 85.75 122 PHE B O 1
ATOM 3168 N N . ASP B 1 123 ? 17.109 15.867 5.027 1 89.81 123 ASP B N 1
ATOM 3169 C CA . ASP B 1 123 ? 17.938 15.867 6.234 1 89.81 123 ASP B CA 1
ATOM 3170 C C . ASP B 1 123 ? 17.078 16.109 7.477 1 89.81 123 ASP B C 1
ATOM 3172 O O . ASP B 1 123 ? 17.469 16.859 8.375 1 89.81 123 ASP B O 1
ATOM 3176 N N . GLU B 1 124 ? 15.922 15.469 7.531 1 92.81 124 GLU B N 1
ATOM 3177 C CA . GLU B 1 124 ? 14.961 15.789 8.586 1 92.81 124 GLU B CA 1
ATOM 3178 C C . GLU B 1 124 ? 15.477 15.352 9.953 1 92.81 124 GLU B C 1
ATOM 3180 O O . GLU B 1 124 ? 15.156 15.969 10.969 1 92.81 124 GLU B O 1
ATOM 3185 N N . SER B 1 125 ? 16.312 14.32 9.945 1 91.94 125 SER B N 1
ATOM 3186 C CA . SER B 1 125 ? 16.828 13.836 11.219 1 91.94 125 SER B CA 1
ATOM 3187 C C . SER B 1 125 ? 17.781 14.844 11.859 1 91.94 125 SER B C 1
ATOM 3189 O O . SER B 1 125 ? 18.109 14.734 13.047 1 91.94 125 SER B O 1
ATOM 3191 N N . ARG B 1 126 ? 18.203 15.781 11.086 1 91.31 126 ARG B N 1
ATOM 3192 C CA . ARG B 1 126 ? 19.047 16.844 11.602 1 91.31 126 ARG B CA 1
ATOM 3193 C C . ARG B 1 126 ? 18.266 17.781 12.508 1 91.31 126 ARG B C 1
ATOM 3195 O O . ARG B 1 126 ? 18.812 18.344 13.469 1 91.31 126 ARG B O 1
ATOM 3202 N N . TYR B 1 127 ? 16.938 17.875 12.234 1 93.81 127 TYR B N 1
ATOM 3203 C CA . TYR B 1 127 ? 16.203 18.953 12.875 1 93.81 127 TYR B CA 1
ATOM 3204 C C . TYR B 1 127 ? 15.148 18.406 13.836 1 93.81 127 TYR B C 1
ATOM 3206 O O . TYR B 1 127 ? 14.727 19.094 14.766 1 93.81 127 TYR B O 1
ATOM 3214 N N . PHE B 1 128 ? 14.727 17.172 13.562 1 97.56 128 PHE B N 1
ATOM 3215 C CA . PHE B 1 128 ? 13.523 16.719 14.258 1 97.56 128 PHE B CA 1
ATOM 3216 C C . PHE B 1 128 ? 13.773 15.406 14.977 1 97.56 128 PHE B C 1
ATOM 3218 O O . PHE B 1 128 ? 14.531 14.562 14.492 1 97.56 128 PHE B O 1
ATOM 3225 N N . GLY B 1 129 ? 13.117 15.297 16.141 1 96.31 129 GLY B N 1
ATOM 3226 C CA . GLY B 1 129 ? 13.023 13.992 16.781 1 96.31 129 GLY B CA 1
ATOM 3227 C C . GLY B 1 129 ? 12 13.078 16.125 1 96.31 129 GLY B C 1
ATOM 3228 O O . GLY B 1 129 ? 11.102 13.547 15.422 1 96.31 129 GLY B O 1
ATOM 3229 N N . VAL B 1 130 ? 12.188 11.766 16.359 1 96 130 VAL B N 1
ATOM 3230 C CA . VAL B 1 130 ? 11.281 10.766 15.82 1 96 130 VAL B CA 1
ATOM 3231 C C . VAL B 1 130 ? 10.008 10.695 16.672 1 96 130 VAL B C 1
ATOM 3233 O O . VAL B 1 130 ? 10.086 10.547 17.891 1 96 130 VAL B O 1
ATOM 3236 N N . GLY B 1 131 ? 8.891 10.906 16 1 95.25 131 GLY B N 1
ATOM 3237 C CA . GLY B 1 131 ? 7.641 10.648 16.703 1 95.25 131 GLY B CA 1
ATOM 3238 C C . GLY B 1 131 ? 7.453 9.195 17.078 1 95.25 131 GLY B C 1
ATOM 3239 O O . GLY B 1 131 ? 7.434 8.32 16.219 1 95.25 131 GLY B O 1
ATOM 3240 N N . ARG B 1 132 ? 7.27 8.898 18.328 1 89.94 132 ARG B N 1
ATOM 3241 C CA . ARG B 1 132 ? 7.18 7.516 18.781 1 89.94 132 ARG B CA 1
ATOM 3242 C C . ARG B 1 132 ? 5.789 7.203 19.328 1 89.94 132 ARG B C 1
ATOM 3244 O O . ARG B 1 132 ? 5.559 6.129 19.875 1 89.94 132 ARG B O 1
ATOM 3251 N N . GLY B 1 133 ? 4.969 8.086 19.156 1 85.69 133 GLY B N 1
ATOM 3252 C CA . GLY B 1 133 ? 3.604 7.836 19.594 1 85.69 133 GLY B CA 1
ATOM 3253 C C . GLY B 1 133 ? 2.75 7.18 18.516 1 85.69 133 GLY B C 1
ATOM 3254 O O . GLY B 1 133 ? 3.164 7.078 17.359 1 85.69 133 GLY B O 1
ATOM 3255 N N . ASP B 1 134 ? 1.651 6.68 18.906 1 86.44 134 ASP B N 1
ATOM 3256 C CA . ASP B 1 134 ? 0.685 6.086 17.984 1 86.44 134 ASP B CA 1
ATOM 3257 C C . ASP B 1 134 ? 0.012 7.152 17.125 1 86.44 134 ASP B C 1
ATOM 3259 O O . ASP B 1 134 ? -0.227 8.273 17.594 1 86.44 134 ASP B O 1
ATOM 3263 N N . ALA B 1 135 ? -0.182 6.863 15.82 1 88.44 135 ALA B N 1
ATOM 3264 C CA . ALA B 1 135 ? -0.904 7.805 14.977 1 88.44 135 ALA B CA 1
ATOM 3265 C C . ALA B 1 135 ? -2.305 8.07 15.516 1 88.44 135 A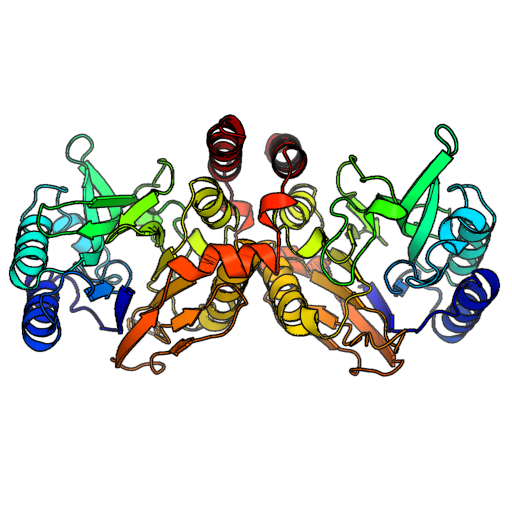LA B C 1
ATOM 3267 O O . ALA B 1 135 ? -3.039 7.137 15.844 1 88.44 135 ALA B O 1
ATOM 3268 N N . PRO B 1 136 ? -2.643 9.297 15.586 1 91.88 136 PRO B N 1
ATOM 3269 C CA . PRO B 1 136 ? -3.887 9.641 16.281 1 91.88 136 PRO B CA 1
ATOM 3270 C C . PRO B 1 136 ? -5.121 9.438 15.406 1 91.88 136 PRO B C 1
ATOM 3272 O O . PRO B 1 136 ? -5.066 9.656 14.195 1 91.88 136 PRO B O 1
ATOM 3275 N N . VAL B 1 137 ? -6.191 9.023 15.992 1 95.5 137 VAL B N 1
ATOM 3276 C CA . VAL B 1 137 ? -7.531 9.125 15.438 1 95.5 137 VAL B CA 1
ATOM 3277 C C . VAL B 1 137 ? -8.406 9.992 16.344 1 95.5 137 VAL B C 1
ATOM 3279 O O . VAL B 1 137 ? -8.445 9.781 17.562 1 95.5 137 VAL B O 1
ATOM 3282 N N . PHE B 1 138 ? -9.008 11.039 15.773 1 97.06 138 PHE B N 1
ATOM 3283 C CA . PHE B 1 138 ? -9.789 12.016 16.516 1 97.06 138 PHE B CA 1
ATOM 3284 C C . PHE B 1 138 ? -11.109 12.312 15.82 1 97.06 138 PHE B C 1
ATOM 3286 O O . PHE B 1 138 ? -11.297 11.938 14.664 1 97.06 138 PHE B O 1
ATOM 3293 N N . SER B 1 139 ? -12 12.922 16.5 1 96.44 139 SER B N 1
ATOM 3294 C CA . SER B 1 139 ? -13.289 13.281 15.93 1 96.44 139 SER B CA 1
ATOM 3295 C C . SER B 1 139 ? -13.227 14.633 15.227 1 96.44 139 SER B C 1
ATOM 3297 O O . SER B 1 139 ? -12.891 15.648 15.844 1 96.44 139 SER B O 1
ATOM 3299 N N . MET B 1 140 ? -13.414 14.633 13.953 1 94.88 140 MET B N 1
ATOM 3300 C CA . MET B 1 140 ? -13.531 15.828 13.117 1 94.88 140 MET B CA 1
ATOM 3301 C C . MET B 1 140 ? -14.961 16 12.625 1 94.88 140 MET B C 1
ATOM 3303 O O . MET B 1 140 ? -15.352 15.422 11.617 1 94.88 140 MET B O 1
ATOM 3307 N N . ASN B 1 141 ? -15.781 16.828 13.359 1 90.81 141 ASN B N 1
ATOM 3308 C CA . ASN B 1 141 ? -17.203 17 13.062 1 90.81 141 ASN B CA 1
ATOM 3309 C C . ASN B 1 141 ? -17.938 15.68 13.047 1 90.81 141 ASN B C 1
ATOM 3311 O O . ASN B 1 141 ? -18.625 15.352 12.078 1 90.81 141 ASN B O 1
ATOM 3315 N N . GLY B 1 142 ? -17.625 14.875 14 1 92.56 142 GLY B N 1
ATOM 3316 C CA . GLY B 1 142 ? -18.312 13.602 14.156 1 92.56 142 GLY B CA 1
ATOM 3317 C C . GLY B 1 142 ? -17.703 12.484 13.336 1 92.56 142 GLY B C 1
ATOM 3318 O O . GLY B 1 142 ? -18.156 11.336 13.414 1 92.56 142 GLY B O 1
ATOM 3319 N N . THR B 1 143 ? -16.75 12.828 12.578 1 96.12 143 THR B N 1
ATOM 3320 C CA . THR B 1 143 ? -16.062 11.852 11.742 1 96.12 143 THR B CA 1
ATOM 3321 C C . THR B 1 143 ? -14.719 11.469 12.344 1 96.12 143 THR B C 1
ATOM 3323 O O . THR B 1 143 ? -13.938 12.344 12.727 1 96.12 143 THR B O 1
ATOM 3326 N N . LYS B 1 144 ? -14.453 10.195 12.5 1 97.31 144 LYS B N 1
ATOM 3327 C CA . LYS B 1 144 ? -13.133 9.758 12.938 1 97.31 144 LYS B CA 1
ATOM 3328 C C . LYS B 1 144 ? -12.086 9.977 11.852 1 97.31 144 LYS B C 1
ATOM 3330 O O . LYS B 1 144 ? -12.195 9.406 10.758 1 97.31 144 LYS B O 1
ATOM 3335 N N . ALA B 1 145 ? -11.133 10.789 12.164 1 98.31 145 ALA B N 1
ATOM 3336 C CA . ALA B 1 145 ? -10.094 11.148 11.211 1 98.31 145 ALA B CA 1
ATOM 3337 C C . ALA B 1 145 ? -8.703 10.875 11.789 1 98.31 145 ALA B C 1
ATOM 3339 O O . ALA B 1 145 ? -8.5 10.961 13 1 98.31 145 ALA B O 1
ATOM 3340 N N . GLY B 1 146 ? -7.781 10.445 10.922 1 98.19 146 GLY B N 1
ATOM 3341 C CA . GLY B 1 146 ? -6.391 10.25 11.297 1 98.19 146 GLY B CA 1
ATOM 3342 C C . GLY B 1 146 ? -5.441 11.203 10.602 1 98.19 146 GLY B C 1
ATOM 3343 O O . GLY B 1 146 ? -5.781 11.781 9.57 1 98.19 146 GLY B O 1
ATOM 3344 N N . LEU B 1 147 ? -4.27 11.383 11.234 1 98.12 147 LEU B N 1
ATOM 3345 C CA . LEU B 1 147 ? -3.242 12.266 10.695 1 98.12 147 LEU B CA 1
ATOM 3346 C C . LEU B 1 147 ? -1.938 11.508 10.469 1 98.12 147 LEU B C 1
ATOM 3348 O O . LEU B 1 147 ? -1.558 10.664 11.281 1 98.12 147 LEU B O 1
ATOM 3352 N N . ALA B 1 148 ? -1.272 11.758 9.398 1 98.12 148 ALA B N 1
ATOM 3353 C CA . ALA B 1 148 ? 0.105 11.352 9.133 1 98.12 148 ALA B CA 1
ATOM 3354 C C . ALA B 1 148 ? 0.816 12.359 8.234 1 98.12 148 ALA B C 1
ATOM 3356 O O . ALA B 1 148 ? 0.204 13.32 7.77 1 98.12 148 ALA B O 1
ATOM 3357 N N . ILE B 1 149 ? 2.141 12.203 8.109 1 98.56 149 ILE B N 1
ATOM 3358 C CA . ILE B 1 149 ? 2.908 13.242 7.438 1 98.56 149 ILE B CA 1
ATOM 3359 C C . ILE B 1 149 ? 3.797 12.617 6.363 1 98.56 149 ILE B C 1
ATOM 3361 O O . ILE B 1 149 ? 4.66 11.789 6.668 1 98.56 149 ILE B O 1
ATOM 3365 N N . CYS B 1 150 ? 3.561 12.953 5.148 1 98.38 150 CYS B N 1
ATOM 3366 C CA . CYS B 1 150 ? 4.477 12.82 4.02 1 98.38 150 CYS B CA 1
ATOM 3367 C C . CYS B 1 150 ? 5.055 11.406 3.951 1 98.38 150 CYS B C 1
ATOM 3369 O O . CYS B 1 150 ? 4.324 10.445 3.725 1 98.38 150 CYS B O 1
ATOM 3371 N N . TYR B 1 151 ? 6.336 11.195 4.344 1 97.75 151 TYR B N 1
ATOM 3372 C CA . TYR B 1 151 ? 7.086 9.945 4.258 1 97.75 151 TYR B CA 1
ATOM 3373 C C . TYR B 1 151 ? 6.387 8.828 5.023 1 97.75 151 TYR B C 1
ATOM 3375 O O . TYR B 1 151 ? 6.551 7.648 4.707 1 97.75 151 TYR B O 1
ATOM 3383 N N . ASP B 1 152 ? 5.574 9.148 5.93 1 97.69 152 ASP B N 1
ATOM 3384 C CA . ASP B 1 152 ? 4.789 8.164 6.672 1 97.69 152 ASP B CA 1
ATOM 3385 C C . ASP B 1 152 ? 3.883 7.367 5.734 1 97.69 152 ASP B C 1
ATOM 3387 O O . ASP B 1 152 ? 3.535 6.223 6.027 1 97.69 152 ASP B O 1
ATOM 3391 N N . ALA B 1 153 ? 3.539 7.941 4.598 1 98.12 153 ALA B N 1
ATOM 3392 C CA . ALA B 1 153 ? 2.648 7.281 3.646 1 98.12 153 ALA B CA 1
ATOM 3393 C C . ALA B 1 153 ? 3.332 6.086 2.996 1 98.12 153 ALA B C 1
ATOM 3395 O O . ALA B 1 153 ? 2.67 5.23 2.4 1 98.12 153 ALA B O 1
ATOM 3396 N N . PHE B 1 154 ? 4.617 6.059 3.014 1 98.06 154 PHE B N 1
ATOM 3397 C CA . PHE B 1 154 ? 5.363 4.965 2.406 1 98.06 154 PHE B CA 1
ATOM 3398 C C . PHE B 1 154 ? 5.266 3.705 3.262 1 98.06 154 PHE B C 1
ATOM 3400 O O . PHE B 1 154 ? 5.633 2.617 2.814 1 98.06 154 PHE B O 1
ATOM 3407 N N . TYR B 1 155 ? 4.797 3.807 4.418 1 97.38 155 TYR B N 1
ATOM 3408 C CA . TYR B 1 155 ? 4.66 2.715 5.379 1 97.38 155 TYR B CA 1
ATOM 3409 C C . TYR B 1 155 ? 3.193 2.387 5.629 1 97.38 155 TYR B C 1
ATOM 3411 O O . TYR B 1 155 ? 2.547 3.016 6.469 1 97.38 155 TYR B O 1
ATOM 3419 N N . PRO B 1 156 ? 2.699 1.337 4.941 1 97.5 156 PRO B N 1
ATOM 3420 C CA . PRO B 1 156 ? 1.272 1.021 5.031 1 97.5 156 PRO B CA 1
ATOM 3421 C C . PRO B 1 156 ? 0.823 0.721 6.457 1 97.5 156 PRO B C 1
ATOM 3423 O O . PRO B 1 156 ? -0.37 0.798 6.762 1 97.5 156 PRO B O 1
ATOM 3426 N N . GLU B 1 157 ? 1.756 0.392 7.375 1 95.56 157 GLU B N 1
ATOM 3427 C CA . GLU B 1 157 ? 1.444 0.119 8.773 1 95.56 157 GLU B CA 1
ATOM 3428 C C . GLU B 1 157 ? 0.772 1.32 9.438 1 95.56 157 GLU B C 1
ATOM 3430 O O . GLU B 1 157 ? -0.112 1.157 10.281 1 95.56 157 GLU B O 1
ATOM 3435 N N . VAL B 1 158 ? 1.182 2.51 9.031 1 96.44 158 VAL B N 1
ATOM 3436 C CA . VAL B 1 158 ? 0.613 3.729 9.594 1 96.44 158 VAL B CA 1
ATOM 3437 C C . VAL B 1 158 ? -0.859 3.842 9.203 1 96.44 158 VAL B C 1
ATOM 3439 O O . VAL B 1 158 ? -1.726 4.004 10.07 1 96.44 158 VAL B O 1
ATOM 3442 N N . SER B 1 159 ? -1.136 3.697 7.914 1 97.19 159 SER B N 1
ATOM 3443 C CA . SER B 1 159 ? -2.5 3.816 7.406 1 97.19 159 SER B CA 1
ATOM 3444 C C . SER B 1 159 ? -3.396 2.719 7.973 1 97.19 159 SER B C 1
ATOM 3446 O O . SER B 1 159 ? -4.547 2.975 8.328 1 97.19 159 SER B O 1
ATOM 3448 N N . ARG B 1 160 ? -2.871 1.501 7.961 1 96.62 160 ARG B N 1
ATOM 3449 C CA . ARG B 1 160 ? -3.631 0.375 8.492 1 96.62 160 ARG B CA 1
ATOM 3450 C C . ARG B 1 160 ? -3.996 0.607 9.953 1 96.62 160 ARG B C 1
ATOM 3452 O O . ARG B 1 160 ? -5.125 0.329 10.375 1 96.62 160 ARG B O 1
ATOM 3459 N N . SER B 1 161 ? -3.031 1.128 10.734 1 95.06 161 SER B N 1
ATOM 3460 C CA . SER B 1 161 ? -3.283 1.428 12.141 1 95.06 161 SER B CA 1
ATOM 3461 C C . SER B 1 161 ? -4.418 2.434 12.297 1 95.06 161 SER B C 1
ATOM 3463 O O . SER B 1 161 ? -5.266 2.291 13.18 1 95.06 161 SER B O 1
ATOM 3465 N N . LEU B 1 162 ? -4.43 3.434 11.461 1 96.62 162 LEU B N 1
ATOM 3466 C CA . LEU B 1 162 ? -5.492 4.434 11.508 1 96.62 162 LEU B CA 1
ATOM 3467 C C . LEU B 1 162 ? -6.852 3.797 11.219 1 96.62 162 LEU B C 1
ATOM 3469 O O . LEU B 1 162 ? -7.832 4.086 11.906 1 96.62 162 LEU B O 1
ATOM 3473 N N . MET B 1 163 ? -6.891 2.92 10.234 1 95 163 MET B N 1
ATOM 3474 C CA . MET B 1 163 ? -8.133 2.232 9.898 1 95 163 MET B CA 1
ATOM 3475 C C . MET B 1 163 ? -8.617 1.38 11.07 1 95 163 MET B C 1
ATOM 3477 O O . MET B 1 163 ? -9.805 1.397 11.414 1 95 163 MET B O 1
ATOM 3481 N N . LEU B 1 164 ? -7.688 0.633 11.672 1 94.06 164 LEU B N 1
ATOM 3482 C CA . LEU B 1 164 ? -8.031 -0.266 12.766 1 94.06 164 LEU B CA 1
ATOM 3483 C C . LEU B 1 164 ? -8.562 0.515 13.961 1 94.06 164 LEU B C 1
ATOM 3485 O O . LEU B 1 164 ? -9.352 -0.009 14.75 1 94.06 164 LEU B O 1
ATOM 3489 N N . LYS B 1 165 ? -8.172 1.793 14.039 1 94.5 165 LYS B N 1
ATOM 3490 C CA . LYS B 1 165 ? -8.656 2.662 15.109 1 94.5 165 LYS B CA 1
ATOM 3491 C C . LYS B 1 165 ? -9.984 3.316 14.727 1 94.5 165 LYS B C 1
ATOM 3493 O O . LYS B 1 165 ? -10.531 4.109 15.492 1 94.5 165 LYS B O 1
ATOM 3498 N N . GLY B 1 166 ? -10.43 3.068 13.5 1 94.56 166 GLY B N 1
ATOM 3499 C CA . GLY B 1 166 ? -11.773 3.473 13.109 1 94.56 166 GLY B CA 1
ATOM 3500 C C . GLY B 1 166 ? -11.789 4.684 12.195 1 94.56 166 GLY B C 1
ATOM 3501 O O . GLY B 1 166 ? -12.852 5.215 11.875 1 94.56 166 GLY B O 1
ATOM 3502 N N . ALA B 1 167 ? -10.648 5.125 11.734 1 97.31 167 ALA B N 1
ATOM 3503 C CA . ALA B 1 167 ? -10.594 6.309 10.883 1 97.31 167 ALA B CA 1
ATOM 3504 C C . ALA B 1 167 ? -11.391 6.102 9.602 1 97.31 167 ALA B C 1
ATOM 3506 O O . ALA B 1 167 ? -11.281 5.055 8.953 1 97.31 167 ALA B O 1
ATOM 3507 N N . ARG B 1 168 ? -12.203 7.07 9.281 1 98.38 168 ARG B N 1
ATOM 3508 C CA . ARG B 1 168 ? -12.953 7.098 8.031 1 98.38 168 ARG B CA 1
ATOM 3509 C C . ARG B 1 168 ? -12.305 8.039 7.023 1 98.38 168 ARG B C 1
ATOM 3511 O O . ARG B 1 168 ? -12.57 7.953 5.824 1 98.38 168 ARG B O 1
ATOM 3518 N N . VAL B 1 169 ? -11.531 8.93 7.523 1 98.75 169 VAL B N 1
ATOM 3519 C CA . VAL B 1 169 ? -10.742 9.875 6.742 1 98.75 169 VAL B CA 1
ATOM 3520 C C . VAL B 1 169 ? -9.297 9.875 7.238 1 98.75 169 VAL B C 1
ATOM 3522 O O . VAL B 1 169 ? -9.047 9.938 8.445 1 98.75 169 VAL B O 1
ATOM 3525 N N . GLN B 1 170 ? -8.375 9.703 6.355 1 98.81 170 GLN B N 1
ATOM 3526 C CA . GLN B 1 170 ? -6.961 9.859 6.676 1 98.81 170 GLN B CA 1
ATOM 3527 C C . GLN B 1 170 ? -6.371 11.078 5.973 1 98.81 170 GLN B C 1
ATOM 3529 O O . GLN B 1 170 ? -6.562 11.258 4.77 1 98.81 170 GLN B O 1
ATOM 3534 N N . VAL B 1 171 ? -5.703 11.922 6.695 1 98.88 171 VAL B N 1
ATOM 3535 C CA . VAL B 1 171 ? -5.121 13.141 6.141 1 98.88 171 VAL B CA 1
ATOM 3536 C C . VAL B 1 171 ? -3.6 13.039 6.156 1 98.88 171 VAL B C 1
ATOM 3538 O O . VAL B 1 171 ? -3 12.75 7.191 1 98.88 171 VAL B O 1
ATOM 3541 N N . TYR B 1 172 ? -3.008 13.219 5.016 1 98.88 172 TYR B N 1
ATOM 3542 C CA . TYR B 1 172 ? -1.56 13.312 4.867 1 98.88 172 TYR B CA 1
ATOM 3543 C C . TYR B 1 172 ? -1.147 14.711 4.422 1 98.88 172 TYR B C 1
ATOM 3545 O O . TYR B 1 172 ? -1.495 15.148 3.322 1 98.88 172 TYR B O 1
ATOM 3553 N N . ILE B 1 173 ? -0.413 15.398 5.238 1 98.94 173 ILE B N 1
ATOM 3554 C CA . ILE B 1 173 ? 0.182 16.656 4.801 1 98.94 173 ILE B CA 1
ATOM 3555 C C . ILE B 1 173 ? 1.644 16.438 4.418 1 98.94 173 ILE B C 1
ATOM 3557 O O . ILE B 1 173 ? 2.334 15.617 5.035 1 98.94 173 ILE B O 1
ATOM 3561 N N . SER B 1 174 ? 2.072 17.109 3.336 1 98.75 174 SER B N 1
ATOM 3562 C CA . SER B 1 174 ? 3.355 16.719 2.766 1 98.75 174 SER B CA 1
ATOM 3563 C C . SER B 1 174 ? 4.129 17.922 2.252 1 98.75 174 SER B C 1
ATOM 3565 O O . SER B 1 174 ? 3.537 18.969 1.936 1 98.75 174 SER B O 1
ATOM 3567 N N . ALA B 1 175 ? 5.391 17.844 2.275 1 98 175 ALA B N 1
ATOM 3568 C CA . ALA B 1 175 ? 6.344 18.609 1.474 1 98 175 ALA B CA 1
ATOM 3569 C C . ALA B 1 175 ? 7.203 17.688 0.614 1 98 175 ALA B C 1
ATOM 3571 O O . ALA B 1 175 ? 8.391 17.5 0.88 1 98 175 ALA B O 1
ATOM 3572 N N . ALA B 1 176 ? 6.609 17.172 -0.387 1 97.62 176 ALA B N 1
ATOM 3573 C CA . ALA B 1 176 ? 7.25 16.172 -1.243 1 97.62 176 ALA B CA 1
ATOM 3574 C C . ALA B 1 176 ? 7.75 16.812 -2.539 1 97.62 176 ALA B C 1
ATOM 3576 O O . ALA B 1 176 ? 7.004 17.516 -3.221 1 97.62 176 ALA B O 1
ATOM 3577 N N . PRO B 1 177 ? 8.93 16.562 -2.881 1 96.94 177 PRO B N 1
ATOM 3578 C CA . PRO B 1 177 ? 9.469 17.125 -4.125 1 96.94 177 PRO B CA 1
ATOM 3579 C C . PRO B 1 177 ? 9.078 16.312 -5.355 1 96.94 177 PRO B C 1
ATOM 3581 O O . PRO B 1 177 ? 8.469 15.242 -5.223 1 96.94 177 PRO B O 1
ATOM 3584 N N . ASP B 1 178 ? 9.484 16.734 -6.492 1 95.88 178 ASP B N 1
ATOM 3585 C CA . ASP B 1 178 ? 9.102 16.203 -7.797 1 95.88 178 ASP B CA 1
ATOM 3586 C C . ASP B 1 178 ? 9.477 14.727 -7.922 1 95.88 178 ASP B C 1
ATOM 3588 O O . ASP B 1 178 ? 8.711 13.93 -8.461 1 95.88 178 ASP B O 1
ATOM 3592 N N . MET B 1 179 ? 10.602 14.398 -7.512 1 92.81 179 MET B N 1
ATOM 3593 C CA . MET B 1 179 ? 11.109 13.039 -7.688 1 92.81 179 MET B CA 1
ATOM 3594 C C . MET B 1 179 ? 10.242 12.031 -6.945 1 92.81 179 MET B C 1
ATOM 3596 O O . MET B 1 179 ? 10.32 10.828 -7.195 1 92.81 179 MET B O 1
ATOM 3600 N N . SER B 1 180 ? 9.359 12.531 -6.059 1 95.75 180 SER B N 1
ATOM 3601 C CA . SER B 1 180 ? 8.523 11.641 -5.258 1 95.75 180 SER B CA 1
ATOM 3602 C C . SER B 1 180 ? 7.09 11.617 -5.77 1 95.75 180 SER B C 1
ATOM 3604 O O . SER B 1 180 ? 6.242 10.906 -5.223 1 95.75 180 SER B O 1
ATOM 3606 N N . ARG B 1 181 ? 6.805 12.352 -6.816 1 97.38 181 ARG B N 1
ATOM 3607 C CA . ARG B 1 181 ? 5.438 12.508 -7.297 1 97.38 181 ARG B CA 1
ATOM 3608 C C . ARG B 1 181 ? 4.816 11.156 -7.633 1 97.38 181 ARG B C 1
ATOM 3610 O O . ARG B 1 181 ? 3.729 10.836 -7.148 1 97.38 181 ARG B O 1
ATOM 3617 N N . PRO B 1 182 ? 5.484 10.242 -8.406 1 96.75 182 PRO B N 1
ATOM 3618 C CA . PRO B 1 182 ? 4.859 8.953 -8.703 1 96.75 182 PRO B CA 1
ATOM 3619 C C . PRO B 1 182 ? 4.594 8.125 -7.445 1 96.75 182 PRO B C 1
ATOM 3621 O O . PRO B 1 182 ? 3.609 7.383 -7.391 1 96.75 182 PRO B O 1
ATOM 3624 N N . HIS B 1 183 ? 5.418 8.234 -6.465 1 97.69 183 HIS B N 1
ATOM 3625 C CA . HIS B 1 183 ? 5.238 7.508 -5.215 1 97.69 183 HIS B CA 1
ATOM 3626 C C . HIS B 1 183 ? 3.979 7.961 -4.488 1 97.69 183 HIS B C 1
ATOM 3628 O O . HIS B 1 183 ? 3.115 7.141 -4.164 1 97.69 183 HIS B O 1
ATOM 3634 N N . PHE B 1 184 ? 3.869 9.234 -4.316 1 98.44 184 PHE B N 1
ATOM 3635 C CA . PHE B 1 184 ? 2.742 9.727 -3.537 1 98.44 184 PHE B CA 1
ATOM 3636 C C . PHE B 1 184 ? 1.429 9.5 -4.277 1 98.44 184 PHE B C 1
ATOM 3638 O O . PHE B 1 184 ? 0.418 9.156 -3.664 1 98.44 184 PHE B O 1
ATOM 3645 N N . GLU B 1 185 ? 1.425 9.68 -5.551 1 97.94 185 GLU B N 1
ATOM 3646 C CA . GLU B 1 185 ? 0.2 9.445 -6.309 1 97.94 185 GLU B CA 1
ATOM 3647 C C . GLU B 1 185 ? -0.237 7.984 -6.207 1 97.94 185 GLU B C 1
ATOM 3649 O O . GLU B 1 185 ? -1.433 7.691 -6.156 1 97.94 185 GLU B O 1
ATOM 3654 N N . THR B 1 186 ? 0.69 7.121 -6.168 1 98.56 186 THR B N 1
ATOM 3655 C CA . THR B 1 186 ? 0.387 5.699 -6.039 1 98.56 186 THR B CA 1
ATOM 3656 C C . THR B 1 186 ? 0.015 5.352 -4.602 1 98.56 186 THR B C 1
ATOM 3658 O O . THR B 1 186 ? -1.013 4.715 -4.359 1 98.56 186 THR B O 1
ATOM 3661 N N . PHE B 1 187 ? 0.785 5.789 -3.645 1 98.81 187 PHE B N 1
ATOM 3662 C CA . PHE B 1 187 ? 0.615 5.383 -2.254 1 98.81 187 PHE B CA 1
ATOM 3663 C C . PHE B 1 187 ? -0.688 5.934 -1.685 1 98.81 187 PHE B C 1
ATOM 3665 O O . PHE B 1 187 ? -1.395 5.234 -0.955 1 98.81 187 PHE B O 1
ATOM 3672 N N . ILE B 1 188 ? -1.005 7.172 -1.956 1 98.88 188 ILE B N 1
ATOM 3673 C CA . ILE B 1 188 ? -2.217 7.758 -1.397 1 98.88 188 ILE B CA 1
ATOM 3674 C C . ILE B 1 188 ? -3.439 6.992 -1.896 1 98.88 188 ILE B C 1
ATOM 3676 O O . ILE B 1 188 ? -4.359 6.707 -1.126 1 98.88 188 ILE B O 1
ATOM 3680 N N . ARG B 1 189 ? -3.43 6.676 -3.172 1 98.75 189 ARG B N 1
ATOM 3681 C CA . ARG B 1 189 ? -4.52 5.863 -3.711 1 98.75 189 ARG B CA 1
ATOM 3682 C C . ARG B 1 189 ? -4.543 4.484 -3.066 1 98.75 189 ARG B C 1
ATOM 3684 O O . ARG B 1 189 ? -5.609 3.977 -2.711 1 98.75 189 ARG B O 1
ATOM 3691 N N . ALA B 1 190 ? -3.414 3.869 -2.961 1 98.81 190 ALA B N 1
ATOM 3692 C CA . ALA B 1 190 ? -3.322 2.551 -2.34 1 98.81 190 ALA B CA 1
ATOM 3693 C C . ALA B 1 190 ? -3.828 2.586 -0.9 1 98.81 190 ALA B C 1
ATOM 3695 O O . ALA B 1 190 ? -4.566 1.694 -0.472 1 98.81 190 ALA B O 1
ATOM 3696 N N . ARG B 1 191 ? -3.371 3.668 -0.145 1 98.81 191 ARG B N 1
ATOM 3697 C CA . ARG B 1 191 ? -3.809 3.797 1.241 1 98.81 191 ARG B CA 1
ATOM 3698 C C . ARG B 1 191 ? -5.328 3.912 1.328 1 98.81 191 ARG B C 1
ATOM 3700 O O . ARG B 1 191 ? -5.949 3.336 2.223 1 98.81 191 ARG B O 1
ATOM 3707 N N . ALA B 1 192 ? -5.898 4.621 0.425 1 98.81 192 ALA B N 1
ATOM 3708 C CA . ALA B 1 192 ? -7.352 4.754 0.418 1 98.81 192 ALA B CA 1
ATOM 3709 C C . ALA B 1 192 ? -8.023 3.412 0.151 1 98.81 192 ALA B C 1
ATOM 3711 O O . ALA B 1 192 ? -8.914 2.998 0.896 1 98.81 192 ALA B O 1
ATOM 3712 N N . MET B 1 193 ? -7.57 2.729 -0.837 1 98.56 193 MET B N 1
ATOM 3713 C CA . MET B 1 193 ? -8.227 1.513 -1.316 1 98.56 193 MET B CA 1
ATOM 3714 C C . MET B 1 193 ? -8.047 0.371 -0.321 1 98.56 193 MET B C 1
ATOM 3716 O O . MET B 1 193 ? -8.992 -0.359 -0.03 1 98.56 193 MET B O 1
ATOM 3720 N N . GLU B 1 194 ? -6.848 0.211 0.222 1 98.06 194 GLU B N 1
ATOM 3721 C CA . GLU B 1 194 ? -6.582 -0.953 1.064 1 98.06 194 GLU B CA 1
ATOM 3722 C C . GLU B 1 194 ? -7.176 -0.77 2.459 1 98.06 194 GLU B C 1
ATOM 3724 O O . GLU B 1 194 ? -7.305 -1.734 3.217 1 98.06 194 GLU B O 1
ATOM 3729 N N . ASN B 1 195 ? -7.496 0.452 2.822 1 98.06 195 ASN B N 1
ATOM 3730 C CA . ASN B 1 195 ? -8.125 0.715 4.109 1 98.06 195 ASN B CA 1
ATOM 3731 C C . ASN B 1 195 ? -9.594 1.106 3.941 1 98.06 195 ASN B C 1
ATOM 3733 O O . ASN B 1 195 ? -10.297 1.321 4.93 1 98.06 195 ASN B O 1
ATOM 3737 N N . VAL B 1 196 ? -10.055 1.213 2.717 1 97.75 196 VAL B N 1
ATOM 3738 C CA . VAL B 1 196 ? -11.414 1.621 2.359 1 97.75 196 VAL B CA 1
ATOM 3739 C C . VAL B 1 196 ? -11.805 2.855 3.166 1 97.75 196 VAL B C 1
ATOM 3741 O O . VAL B 1 196 ? -12.797 2.83 3.904 1 97.75 196 VAL B O 1
ATOM 3744 N N . SER B 1 197 ? -11.117 3.922 2.998 1 98.44 197 SER B N 1
ATOM 3745 C CA . SER B 1 197 ? -11.328 5.219 3.637 1 98.44 197 SER B CA 1
ATOM 3746 C C . SER B 1 197 ? -11.008 6.363 2.682 1 98.44 197 SER B C 1
ATOM 3748 O O . SER B 1 197 ? -10.359 6.16 1.654 1 98.44 197 SER B O 1
ATOM 3750 N N . PHE B 1 198 ? -11.562 7.5 2.951 1 98.81 198 PHE B N 1
ATOM 3751 C CA . PHE B 1 198 ? -11.102 8.688 2.24 1 98.81 198 PHE B CA 1
ATOM 3752 C C . PHE B 1 198 ? -9.672 9.031 2.637 1 98.81 198 PHE B C 1
ATOM 3754 O O . PHE B 1 198 ? -9.297 8.906 3.805 1 98.81 198 PHE B O 1
ATOM 3761 N N . VAL B 1 199 ? -8.914 9.406 1.691 1 98.94 199 VAL B N 1
ATOM 3762 C CA . VAL B 1 199 ? -7.574 9.898 1.987 1 98.94 199 VAL B CA 1
ATOM 3763 C C . VAL B 1 199 ? -7.375 11.273 1.35 1 98.94 199 VAL B C 1
ATOM 3765 O O . VAL B 1 199 ? -7.672 11.461 0.167 1 98.94 199 VAL B O 1
ATOM 3768 N N . ILE B 1 200 ? -6.98 12.219 2.16 1 98.94 200 ILE B N 1
ATOM 3769 C CA . ILE B 1 200 ? -6.719 13.586 1.737 1 98.94 200 ILE B CA 1
ATOM 3770 C C . ILE B 1 200 ? -5.219 13.859 1.774 1 98.94 200 ILE B C 1
ATOM 3772 O O . ILE B 1 200 ? -4.559 13.609 2.787 1 98.94 200 ILE B O 1
ATOM 3776 N N . TYR B 1 201 ? -4.734 14.266 0.676 1 98.94 201 TYR B N 1
ATOM 3777 C CA . TYR B 1 201 ? -3.314 14.555 0.532 1 98.94 201 TYR B CA 1
ATOM 3778 C C . TYR B 1 201 ? -3.096 16.031 0.176 1 98.94 201 TYR B C 1
ATOM 3780 O O . TYR B 1 201 ? -3.607 16.5 -0.839 1 98.94 201 TYR B O 1
ATOM 3788 N N . VAL B 1 202 ? -2.387 16.766 0.985 1 98.94 202 VAL B N 1
ATOM 3789 C CA . VAL B 1 202 ? -2.072 18.156 0.695 1 98.94 202 VAL B CA 1
ATOM 3790 C C . VAL B 1 202 ? -0.558 18.359 0.675 1 98.94 202 VAL B C 1
ATOM 3792 O O . VAL B 1 202 ? 0.115 18.141 1.688 1 98.94 202 VAL B O 1
ATOM 3795 N N . ASN B 1 203 ? -0.024 18.734 -0.44 1 98.88 203 ASN B N 1
ATOM 3796 C CA . ASN B 1 203 ? 1.407 18.906 -0.673 1 98.88 203 ASN B CA 1
ATOM 3797 C C . ASN B 1 203 ? 1.765 20.359 -0.937 1 98.88 203 ASN B C 1
ATOM 3799 O O . ASN B 1 203 ? 0.932 21.125 -1.416 1 98.88 203 ASN B O 1
ATOM 3803 N N . THR B 1 204 ? 2.961 20.703 -0.589 1 98.44 204 THR B N 1
ATOM 3804 C CA . THR B 1 204 ? 3.4 22.078 -0.801 1 98.44 204 THR B CA 1
ATOM 3805 C C . THR B 1 204 ? 3.844 22.297 -2.246 1 98.44 204 THR B C 1
ATOM 3807 O O . THR B 1 204 ? 3.834 21.359 -3.047 1 98.44 204 THR B O 1
ATOM 3810 N N . ILE B 1 205 ? 4.098 23.516 -2.578 1 97.81 205 ILE B N 1
ATOM 3811 C CA . ILE B 1 205 ? 4.633 23.906 -3.875 1 97.81 205 ILE B CA 1
ATOM 3812 C C . ILE B 1 205 ? 5.836 24.828 -3.678 1 97.81 205 ILE B C 1
ATOM 3814 O O . ILE B 1 205 ? 6.156 25.203 -2.551 1 97.81 205 ILE B O 1
ATOM 3818 N N . GLY B 1 206 ? 6.465 25.078 -4.824 1 94.94 206 GLY B N 1
ATOM 3819 C CA . GLY B 1 206 ? 7.586 26 -4.773 1 94.94 206 GLY B CA 1
ATOM 3820 C C . GLY B 1 206 ? 8.891 25.375 -5.246 1 94.94 206 GLY B C 1
ATOM 3821 O O . GLY B 1 206 ? 8.945 24.188 -5.531 1 94.94 206 GLY B O 1
ATOM 3822 N N . GLN B 1 207 ? 9.875 26.234 -5.395 1 93.06 207 GLN B N 1
ATOM 3823 C CA . GLN B 1 207 ? 11.234 25.859 -5.77 1 93.06 207 GLN B CA 1
ATOM 3824 C C . GLN B 1 207 ? 12.25 26.422 -4.773 1 93.06 207 GLN B C 1
ATOM 3826 O O . GLN B 1 207 ? 12.281 27.625 -4.516 1 93.06 207 GLN B O 1
ATOM 3831 N N . TYR B 1 208 ? 12.984 25.5 -4.207 1 87.62 208 TYR B N 1
ATOM 3832 C CA . TYR B 1 208 ? 14.008 25.891 -3.24 1 87.62 208 TYR B CA 1
ATOM 3833 C C . TYR B 1 208 ? 15.336 25.203 -3.543 1 87.62 208 TYR B C 1
ATOM 3835 O O . TYR B 1 208 ? 15.43 23.969 -3.518 1 87.62 208 TYR B O 1
ATOM 3843 N N . ASP B 1 209 ? 16.391 25.953 -3.779 1 86.31 209 ASP B N 1
ATOM 3844 C CA . ASP B 1 209 ? 17.734 25.422 -4.004 1 86.31 209 ASP B CA 1
ATOM 3845 C C . ASP B 1 209 ? 17.719 24.281 -5.023 1 86.31 209 ASP B C 1
ATOM 3847 O O . ASP B 1 209 ? 18.25 23.203 -4.762 1 86.31 209 ASP B O 1
ATOM 3851 N N . GLY B 1 210 ? 17 24.422 -6.039 1 87.88 210 GLY B N 1
ATOM 3852 C CA . GLY B 1 210 ? 16.969 23.438 -7.113 1 87.88 210 GLY B CA 1
ATOM 3853 C C . GLY B 1 210 ? 16 22.312 -6.863 1 87.88 210 GLY B C 1
ATOM 3854 O O . GLY B 1 210 ? 15.836 21.422 -7.707 1 87.88 210 GLY B O 1
ATOM 3855 N N . LEU B 1 211 ? 15.43 22.328 -5.734 1 90.75 211 LEU B N 1
ATOM 3856 C CA . LEU B 1 211 ? 14.43 21.328 -5.395 1 90.75 211 LEU B CA 1
ATOM 3857 C C . LEU B 1 211 ? 13.016 21.859 -5.602 1 90.75 211 LEU B C 1
ATOM 3859 O O . LEU B 1 211 ? 12.641 22.875 -5.016 1 90.75 211 LEU B O 1
ATOM 3863 N N . GLY B 1 212 ? 12.289 21.234 -6.512 1 96 212 GLY B N 1
ATOM 3864 C CA . GLY B 1 212 ? 10.922 21.641 -6.777 1 96 212 GLY B CA 1
ATOM 3865 C C . GLY B 1 212 ? 9.891 20.75 -6.098 1 96 212 GLY B C 1
ATOM 3866 O O . GLY B 1 212 ? 10.062 19.531 -6.031 1 96 212 GLY B O 1
ATOM 3867 N N . PHE B 1 213 ? 8.906 21.391 -5.551 1 97.88 213 PHE B N 1
ATOM 3868 C CA . PHE B 1 213 ? 7.785 20.688 -4.941 1 97.88 213 PHE B CA 1
ATOM 3869 C C . PHE B 1 213 ? 6.57 20.719 -5.859 1 97.88 213 PHE B C 1
ATOM 3871 O O . PHE B 1 213 ? 6.195 21.781 -6.371 1 97.88 213 PHE B O 1
ATOM 3878 N N . PHE B 1 214 ? 5.871 19.562 -6 1 98.31 214 PHE B N 1
ATOM 3879 C CA . PHE B 1 214 ? 5.012 19.406 -7.168 1 98.31 214 PHE B CA 1
ATOM 3880 C C . PHE B 1 214 ? 3.57 19.781 -6.832 1 98.31 214 PHE B C 1
ATOM 3882 O O . PHE B 1 214 ? 2.736 19.922 -7.73 1 98.31 214 PHE B O 1
ATOM 3889 N N . GLY B 1 215 ? 3.254 20.109 -5.578 1 98.69 215 GLY B N 1
ATOM 3890 C CA . GLY B 1 215 ? 1.849 20.266 -5.242 1 98.69 215 GLY B CA 1
ATOM 3891 C C . GLY B 1 215 ? 0.998 19.078 -5.617 1 98.69 215 GLY B C 1
ATOM 3892 O O . GLY B 1 215 ? 1.311 17.938 -5.246 1 98.69 215 GLY B O 1
ATOM 3893 N N . GLY B 1 216 ? 0.015 19.375 -6.438 1 98.69 216 GLY B N 1
ATOM 3894 C CA . GLY B 1 216 ? -0.838 18.281 -6.871 1 98.69 216 GLY B CA 1
ATOM 3895 C C . GLY B 1 216 ? -1.632 17.656 -5.738 1 98.69 216 GLY B C 1
ATOM 3896 O O . GLY B 1 216 ? -1.82 16.438 -5.703 1 98.69 216 GLY B O 1
ATOM 3897 N N . SER B 1 217 ? -2.062 18.438 -4.734 1 98.94 217 SER B N 1
ATOM 3898 C CA . SER B 1 217 ? -2.9 17.969 -3.637 1 98.94 217 SER B CA 1
ATOM 3899 C C . SER B 1 217 ? -4.184 17.328 -4.156 1 98.94 217 SER B C 1
ATOM 3901 O O . SER B 1 217 ? -4.73 17.75 -5.172 1 98.94 217 SER B O 1
ATOM 3903 N N . PHE B 1 218 ? -4.641 16.25 -3.465 1 98.88 218 PHE B N 1
ATOM 3904 C CA . PHE B 1 218 ? -5.84 15.602 -3.996 1 98.88 218 PHE B CA 1
ATOM 3905 C C . PHE B 1 218 ? -6.531 14.773 -2.92 1 98.88 218 PHE B C 1
ATOM 3907 O O . PHE B 1 218 ? -5.977 14.555 -1.842 1 98.88 218 PHE B O 1
ATOM 3914 N N . ILE B 1 219 ? -7.77 14.445 -3.199 1 98.88 219 ILE B N 1
ATOM 3915 C CA . ILE B 1 219 ? -8.594 13.594 -2.354 1 98.88 219 ILE B CA 1
ATOM 3916 C C . ILE B 1 219 ? -8.961 12.32 -3.109 1 98.88 219 ILE B C 1
ATOM 3918 O O . ILE B 1 219 ? -9.328 12.367 -4.285 1 98.88 219 ILE B O 1
ATOM 3922 N N . VAL B 1 220 ? -8.797 11.203 -2.439 1 98.75 220 VAL B N 1
ATOM 3923 C CA . VAL B 1 220 ? -9.156 9.914 -3.01 1 98.75 220 VAL B CA 1
ATOM 3924 C C . VAL B 1 220 ? -10.312 9.297 -2.221 1 98.75 220 VAL B C 1
ATOM 3926 O O . VAL B 1 220 ? -10.312 9.328 -0.988 1 98.75 220 VAL B O 1
ATOM 3929 N N . ASP B 1 221 ? -11.305 8.805 -2.932 1 98.56 221 ASP B N 1
ATOM 3930 C CA . ASP B 1 221 ? -12.398 8.125 -2.234 1 98.56 221 ASP B CA 1
ATOM 3931 C C . ASP B 1 221 ? -12.016 6.688 -1.884 1 98.56 221 ASP B C 1
ATOM 3933 O O . ASP B 1 221 ? -10.938 6.219 -2.246 1 98.56 221 ASP B O 1
ATOM 3937 N N . PRO B 1 222 ? -12.859 5.992 -1.142 1 98.12 222 PRO B N 1
ATOM 3938 C CA . PRO B 1 222 ? -12.477 4.684 -0.605 1 98.12 222 PRO B CA 1
ATOM 3939 C C . PRO B 1 222 ? -12.266 3.637 -1.696 1 98.12 222 PRO B C 1
ATOM 3941 O O . PRO B 1 222 ? -11.727 2.561 -1.43 1 98.12 222 PRO B O 1
ATOM 3944 N N . LEU B 1 223 ? -12.656 3.9 -2.902 1 96.81 223 LEU B N 1
ATOM 3945 C CA . LEU B 1 223 ? -12.469 2.934 -3.977 1 96.81 223 LEU B CA 1
ATOM 3946 C C . LEU B 1 223 ? -11.352 3.371 -4.914 1 96.81 223 LEU B C 1
ATOM 3948 O O . LEU B 1 223 ? -11.094 2.715 -5.926 1 96.81 223 LEU B O 1
ATOM 3952 N N . GLY B 1 224 ? -10.742 4.488 -4.598 1 97.38 224 GLY B N 1
ATOM 3953 C CA . GLY B 1 224 ? -9.523 4.852 -5.312 1 97.38 224 GLY B CA 1
ATOM 3954 C C . GLY B 1 224 ? -9.742 5.949 -6.336 1 97.38 224 GLY B C 1
ATOM 3955 O O . GLY B 1 224 ? -8.812 6.328 -7.051 1 97.38 224 GLY B O 1
ATOM 3956 N N . GLU B 1 225 ? -10.867 6.457 -6.422 1 97.31 225 GLU B N 1
ATOM 3957 C CA . GLU B 1 225 ? -11.148 7.527 -7.375 1 97.31 225 GLU B CA 1
ATOM 3958 C C . GLU B 1 225 ? -10.703 8.883 -6.828 1 97.31 225 GLU B C 1
ATOM 3960 O O . GLU B 1 225 ? -10.992 9.219 -5.68 1 97.31 225 GLU B O 1
ATOM 3965 N N . VAL B 1 226 ? -9.969 9.656 -7.656 1 98.31 226 VAL B N 1
ATOM 3966 C CA . VAL B 1 226 ? -9.609 11.023 -7.289 1 98.31 226 VAL B CA 1
ATOM 3967 C C . VAL B 1 226 ? -10.82 11.93 -7.434 1 98.31 226 VAL B C 1
ATOM 3969 O O . VAL B 1 226 ? -11.328 12.133 -8.539 1 98.31 226 VAL B O 1
ATOM 3972 N N . VAL B 1 227 ? -11.273 12.492 -6.355 1 97.75 227 VAL B N 1
ATOM 3973 C CA . VAL B 1 227 ? -12.531 13.227 -6.422 1 97.75 227 VAL B CA 1
ATOM 3974 C C . VAL B 1 227 ? -12.25 14.727 -6.477 1 97.75 227 VAL B C 1
ATOM 3976 O O . VAL B 1 227 ? -13.141 15.516 -6.797 1 97.75 227 VAL B O 1
ATOM 3979 N N . ALA B 1 228 ? -11.102 15.203 -6.168 1 98.56 228 ALA B N 1
ATOM 3980 C CA . ALA B 1 228 ? -10.625 16.578 -6.277 1 98.56 228 ALA B CA 1
ATOM 3981 C C . ALA B 1 228 ? -9.109 16.625 -6.402 1 98.56 228 ALA B C 1
ATOM 3983 O O . ALA B 1 228 ? -8.406 15.82 -5.789 1 98.56 228 ALA B O 1
ATOM 3984 N N . LYS B 1 229 ? -8.594 17.5 -7.172 1 98.69 229 LYS B N 1
ATOM 3985 C CA . LYS B 1 229 ? -7.152 17.609 -7.371 1 98.69 229 LYS B CA 1
ATOM 3986 C C . LYS B 1 229 ? -6.738 19.047 -7.66 1 98.69 229 LYS B C 1
ATOM 3988 O O . LYS B 1 229 ? -7.348 19.719 -8.5 1 98.69 229 LYS B O 1
ATOM 3993 N N . ALA B 1 230 ? -5.754 19.5 -6.938 1 98.88 230 ALA B N 1
ATOM 3994 C CA . ALA B 1 230 ? -5.156 20.812 -7.188 1 98.88 230 ALA B CA 1
ATOM 3995 C C . ALA B 1 230 ? -4.148 20.75 -8.328 1 98.88 230 ALA B C 1
ATOM 3997 O O . ALA B 1 230 ? -3.676 19.672 -8.688 1 98.88 230 ALA B O 1
ATOM 3998 N N . LYS B 1 231 ? -3.842 21.875 -8.922 1 98.56 231 LYS B N 1
ATOM 3999 C CA . LYS B 1 231 ? -2.893 21.969 -10.031 1 98.56 231 LYS B CA 1
ATOM 4000 C C . LYS B 1 231 ? -1.473 21.656 -9.562 1 98.56 231 LYS B C 1
ATOM 4002 O O . LYS B 1 231 ? -1.137 21.875 -8.398 1 98.56 231 LYS B O 1
ATOM 4007 N N . TYR B 1 232 ? -0.707 21.203 -10.539 1 98.31 232 TYR B N 1
ATOM 4008 C CA . TYR B 1 232 ? 0.709 21.016 -10.25 1 98.31 232 TYR B CA 1
ATOM 4009 C C . TYR B 1 232 ? 1.461 22.344 -10.297 1 98.31 232 TYR B C 1
ATOM 4011 O O . TYR B 1 232 ? 1.131 23.219 -11.102 1 98.31 232 TYR B O 1
ATOM 4019 N N . TYR B 1 233 ? 2.41 22.547 -9.383 1 96.88 233 TYR B N 1
ATOM 4020 C CA . TYR B 1 233 ? 3.527 23.484 -9.438 1 96.88 233 TYR B CA 1
ATOM 4021 C C . TYR B 1 233 ? 3.045 24.906 -9.25 1 96.88 233 TYR B C 1
ATOM 4023 O O . TYR B 1 233 ? 3.766 25.859 -9.562 1 96.88 233 TYR B O 1
ATOM 4031 N N . GLU B 1 234 ? 1.842 25.094 -8.82 1 97.19 234 GLU B N 1
ATOM 4032 C CA . GLU B 1 234 ? 1.361 26.438 -8.516 1 97.19 234 GLU B CA 1
ATOM 4033 C C . GLU B 1 234 ? 0.467 26.453 -7.281 1 97.19 234 GLU B C 1
ATOM 4035 O O . GLU B 1 234 ? -0.105 25.422 -6.918 1 97.19 234 GLU B O 1
ATOM 4040 N N . GLU B 1 235 ? 0.385 27.562 -6.656 1 98.12 235 GLU B N 1
ATOM 4041 C CA . GLU B 1 235 ? -0.585 27.688 -5.57 1 98.12 235 GLU B CA 1
ATOM 4042 C C . GLU B 1 235 ? -2.008 27.469 -6.078 1 98.12 235 GLU B C 1
ATOM 4044 O O . GLU B 1 235 ? -2.354 27.891 -7.18 1 98.12 235 GLU B O 1
ATOM 4049 N N . ASP B 1 236 ? -2.668 26.734 -5.426 1 98.5 236 ASP B N 1
ATOM 4050 C CA . ASP B 1 236 ? -4.047 26.406 -5.773 1 98.5 236 ASP B CA 1
ATOM 4051 C C . ASP B 1 236 ? -4.852 26.031 -4.531 1 98.5 236 ASP B C 1
ATOM 4053 O O . ASP B 1 236 ? -4.289 25.578 -3.531 1 98.5 236 ASP B O 1
ATOM 4057 N N . THR B 1 237 ? -6.102 26.438 -4.445 1 98.62 237 THR B N 1
ATOM 4058 C CA . THR B 1 237 ? -7.039 25.984 -3.42 1 98.62 237 THR B CA 1
ATOM 4059 C C . THR B 1 237 ? -8.227 25.25 -4.051 1 98.62 237 THR B C 1
ATOM 4061 O O . THR B 1 237 ? -8.859 25.766 -4.973 1 98.62 237 THR B O 1
ATOM 4064 N N . VAL B 1 238 ? -8.453 24.062 -3.668 1 98.56 238 VAL B N 1
ATOM 4065 C CA . VAL B 1 238 ? -9.562 23.25 -4.164 1 98.56 238 VAL B CA 1
ATOM 4066 C C . VAL B 1 238 ? -10.484 22.875 -3.01 1 98.56 238 VAL B C 1
ATOM 4068 O O . VAL B 1 238 ? -10.023 22.453 -1.948 1 98.56 238 VAL B O 1
ATOM 4071 N N . VAL B 1 239 ? -11.773 23.109 -3.197 1 98.5 239 VAL B N 1
ATOM 4072 C CA . VAL B 1 239 ? -12.766 22.75 -2.195 1 98.5 239 VAL B CA 1
ATOM 4073 C C . VAL B 1 239 ? -13.602 21.562 -2.693 1 98.5 239 VAL B C 1
ATOM 4075 O O . VAL B 1 239 ? -14.062 21.562 -3.836 1 98.5 239 VAL B O 1
ATOM 4078 N N . ALA B 1 240 ? -13.719 20.562 -1.873 1 98.25 240 ALA B N 1
ATOM 4079 C CA . ALA B 1 240 ? -14.523 19.391 -2.217 1 98.25 240 ALA B CA 1
ATOM 4080 C C . ALA B 1 240 ? -15.367 18.938 -1.031 1 98.25 240 ALA B C 1
ATOM 4082 O O . ALA B 1 240 ? -14.945 19.047 0.122 1 98.25 240 ALA B O 1
ATOM 4083 N N . GLU B 1 241 ? -16.516 18.453 -1.36 1 98.06 241 GLU B N 1
ATOM 4084 C CA . GLU B 1 241 ? -17.375 17.859 -0.337 1 98.06 241 GLU B CA 1
ATOM 4085 C C . GLU B 1 241 ? -17.266 16.344 -0.34 1 98.06 241 GLU B C 1
ATOM 4087 O O . GLU B 1 241 ? -17.328 15.711 -1.396 1 98.06 241 GLU B O 1
ATOM 4092 N N . ILE B 1 242 ? -16.984 15.797 0.85 1 97.88 242 ILE B N 1
ATOM 4093 C CA . ILE B 1 242 ? -16.969 14.336 0.959 1 97.88 242 ILE B CA 1
ATOM 4094 C C . ILE B 1 242 ? -17.953 13.898 2.045 1 97.88 242 ILE B C 1
ATOM 4096 O O . ILE B 1 242 ? -18.25 14.656 2.971 1 97.88 242 ILE B O 1
ATOM 4100 N N . ASP B 1 243 ? -18.469 12.688 1.907 1 97.75 243 ASP B N 1
ATOM 4101 C CA . ASP B 1 243 ? -19.406 12.109 2.871 1 97.75 243 ASP B CA 1
ATOM 4102 C C . ASP B 1 243 ? -18.797 10.867 3.535 1 97.75 243 ASP B C 1
ATOM 4104 O O . ASP B 1 243 ? -19.047 9.742 3.1 1 97.75 243 ASP B O 1
ATOM 4108 N N . PRO B 1 244 ? -18.156 11.133 4.688 1 96.69 244 PRO B N 1
ATOM 4109 C CA . PRO B 1 244 ? -17.547 10 5.383 1 96.69 244 PRO B CA 1
ATOM 4110 C C . PRO B 1 244 ? -18.562 8.969 5.852 1 96.69 244 PRO B C 1
ATOM 4112 O O . PRO B 1 244 ? -18.203 7.84 6.184 1 96.69 244 PRO B O 1
ATOM 4115 N N . GLY B 1 245 ? -19.781 9.336 5.891 1 94.88 245 GLY B N 1
ATOM 4116 C CA . GLY B 1 245 ? -20.828 8.406 6.254 1 94.88 245 GLY B CA 1
ATOM 4117 C C . GLY B 1 245 ? -21 7.273 5.254 1 94.88 245 GLY B C 1
ATOM 4118 O O . GLY B 1 245 ? -21.594 6.238 5.574 1 94.88 245 GLY B O 1
ATOM 4119 N N . LEU B 1 246 ? -20.438 7.426 4.109 1 95.38 246 LEU B N 1
ATOM 4120 C CA . LEU B 1 246 ? -20.594 6.434 3.051 1 95.38 246 LEU B CA 1
ATOM 4121 C C . LEU B 1 246 ? -19.531 5.34 3.186 1 95.38 246 LEU B C 1
ATOM 4123 O O . LEU B 1 246 ? -19.594 4.328 2.48 1 95.38 246 LEU B O 1
ATOM 4127 N N . VAL B 1 247 ? -18.641 5.477 4.086 1 97.25 247 VAL B N 1
ATOM 4128 C CA . VAL B 1 247 ? -17.531 4.539 4.219 1 97.25 247 VAL B CA 1
ATOM 4129 C C . VAL B 1 247 ? -18.062 3.143 4.527 1 97.25 247 VAL B C 1
ATOM 4131 O O . VAL B 1 247 ? -17.531 2.145 4.035 1 97.25 247 VAL B O 1
ATOM 4134 N N . ASP B 1 248 ? -19.125 3.031 5.32 1 95.75 248 ASP B N 1
ATOM 4135 C CA . ASP B 1 248 ? -19.719 1.728 5.617 1 95.75 248 ASP B CA 1
ATOM 4136 C C . ASP B 1 248 ? -20.172 1.029 4.34 1 95.75 248 ASP B C 1
ATOM 4138 O O . ASP B 1 248 ? -20 -0.182 4.191 1 95.75 248 ASP B O 1
ATOM 4142 N N . ASN B 1 249 ? -20.766 1.819 3.5 1 96.12 249 ASN B N 1
ATOM 4143 C CA . ASN B 1 249 ? -21.188 1.272 2.217 1 96.12 249 ASN B CA 1
ATOM 4144 C C . ASN B 1 249 ? -20 0.781 1.393 1 96.12 249 ASN B C 1
ATOM 4146 O O . ASN B 1 249 ? -20.047 -0.305 0.812 1 96.12 249 ASN B O 1
ATOM 4150 N N . TYR B 1 250 ? -18.984 1.561 1.364 1 95.38 250 TYR B N 1
ATOM 4151 C CA . TYR B 1 250 ? -17.797 1.175 0.625 1 95.38 250 TYR B CA 1
ATOM 4152 C C . TYR B 1 250 ? -17.172 -0.096 1.201 1 95.38 250 TYR B C 1
ATOM 4154 O O . TYR B 1 250 ? -16.734 -0.973 0.456 1 95.38 250 TYR B O 1
ATOM 4162 N N . ARG B 1 251 ? -17.156 -0.193 2.533 1 94.56 251 ARG B N 1
ATOM 4163 C CA . ARG B 1 251 ? -16.562 -1.341 3.209 1 94.56 251 ARG B CA 1
ATOM 4164 C C . ARG B 1 251 ? -17.391 -2.602 2.98 1 94.56 251 ARG B C 1
ATOM 4166 O O . ARG B 1 251 ? -16.875 -3.717 3.096 1 94.56 251 ARG B O 1
ATOM 4173 N N . SER B 1 252 ? -18.656 -2.443 2.639 1 92.56 252 SER B N 1
ATOM 4174 C CA . SER B 1 252 ? -19.484 -3.59 2.27 1 92.56 252 SER B CA 1
ATOM 4175 C C . SER B 1 252 ? -19.156 -4.078 0.864 1 92.56 252 SER B C 1
ATOM 4177 O O . SER B 1 252 ? -19.297 -5.262 0.561 1 92.56 252 SER B O 1
ATOM 4179 N N . ILE B 1 253 ? -18.719 -3.156 0.062 1 91 253 ILE B N 1
ATOM 4180 C CA . ILE B 1 253 ? -18.359 -3.475 -1.312 1 91 253 ILE B CA 1
ATOM 4181 C C . ILE B 1 253 ? -16.984 -4.164 -1.334 1 91 253 ILE B C 1
ATOM 4183 O O . ILE B 1 253 ? -16.797 -5.164 -2.033 1 91 253 ILE B O 1
ATOM 4187 N N . ARG B 1 254 ? -16.078 -3.648 -0.648 1 92.94 254 ARG B N 1
ATOM 4188 C CA . ARG B 1 254 ? -14.734 -4.203 -0.479 1 92.94 254 ARG B CA 1
ATOM 4189 C C . ARG B 1 254 ? -14.43 -4.453 0.993 1 92.94 254 ARG B C 1
ATOM 4191 O O . ARG B 1 254 ? -13.781 -3.635 1.646 1 92.94 254 ARG B O 1
ATOM 4198 N N . PRO B 1 255 ? -14.727 -5.684 1.43 1 93.88 255 PRO B N 1
ATOM 4199 C CA . PRO B 1 255 ? -14.672 -5.926 2.873 1 93.88 255 PRO B CA 1
ATOM 4200 C C . PRO B 1 255 ? -13.273 -6.309 3.355 1 93.88 255 PRO B C 1
ATOM 4202 O O . PRO B 1 255 ? -13.109 -7.32 4.043 1 93.88 255 PRO B O 1
ATOM 4205 N N . ILE B 1 256 ? -12.344 -5.488 3.123 1 93.69 256 ILE B N 1
ATOM 4206 C CA . ILE B 1 256 ? -10.945 -5.73 3.447 1 93.69 256 ILE B CA 1
ATOM 4207 C C . ILE B 1 256 ? -10.773 -5.82 4.961 1 93.69 256 ILE B C 1
ATOM 4209 O O . ILE B 1 256 ? -10.102 -6.723 5.465 1 93.69 256 ILE B O 1
ATOM 4213 N N . LEU B 1 257 ? -11.43 -4.871 5.648 1 91.31 257 LEU B N 1
ATOM 4214 C CA . LEU B 1 257 ? -11.336 -4.875 7.105 1 91.31 257 LEU B CA 1
ATOM 4215 C C . LEU B 1 257 ? -11.898 -6.172 7.676 1 91.31 257 LEU B C 1
ATOM 4217 O O . LEU B 1 257 ? -11.32 -6.75 8.602 1 91.31 257 LEU B O 1
ATOM 4221 N N . LYS B 1 258 ? -13.016 -6.621 7.156 1 89.81 258 LYS B N 1
ATOM 4222 C CA . LYS B 1 258 ? -13.648 -7.855 7.609 1 89.81 258 LYS B CA 1
ATOM 4223 C C . LYS B 1 258 ? -12.727 -9.055 7.418 1 89.81 258 LYS B C 1
ATOM 4225 O O . LYS B 1 258 ? -12.719 -9.977 8.234 1 89.81 258 LYS B O 1
ATOM 4230 N N . ASP B 1 259 ? -11.945 -9.031 6.387 1 92.12 259 ASP B N 1
ATOM 4231 C CA . ASP B 1 259 ? -11.125 -10.18 6.008 1 92.12 259 ASP B CA 1
ATOM 4232 C C . ASP B 1 259 ? -9.727 -10.07 6.605 1 92.12 259 ASP B C 1
ATOM 4234 O O . ASP B 1 259 ? -8.891 -10.961 6.422 1 92.12 259 ASP B O 1
ATOM 4238 N N . TYR B 1 260 ? -9.461 -8.938 7.262 1 91.81 260 TYR B N 1
ATOM 4239 C CA . TYR B 1 260 ? -8.188 -8.758 7.957 1 91.81 260 TYR B CA 1
ATOM 4240 C C . TYR B 1 260 ? -8.141 -9.594 9.234 1 91.81 260 TYR B C 1
ATOM 4242 O O . TYR B 1 260 ? -9.102 -9.617 10 1 91.81 260 TYR B O 1
ATOM 4250 N N . THR B 1 261 ? -7.016 -10.32 9.422 1 88.12 261 THR B N 1
ATOM 4251 C CA . THR B 1 261 ? -6.965 -11.258 10.547 1 88.12 261 THR B CA 1
ATOM 4252 C C . THR B 1 261 ? -5.711 -11.031 11.383 1 88.12 261 THR B C 1
ATOM 4254 O O . THR B 1 261 ? -4.793 -10.32 10.961 1 88.12 261 THR B O 1
ATOM 4257 N N . TRP B 1 262 ? -5.711 -11.656 12.484 1 87.06 262 TRP B N 1
ATOM 4258 C CA . TRP B 1 262 ? -4.582 -11.617 13.414 1 87.06 262 TRP B CA 1
ATOM 4259 C C . TRP B 1 262 ? -3.314 -12.148 12.75 1 87.06 262 TRP B C 1
ATOM 4261 O O . TRP B 1 262 ? -2.211 -11.68 13.031 1 87.06 262 TRP B O 1
ATOM 4271 N N . ASP B 1 263 ? -3.451 -13.055 11.891 1 88.62 263 ASP B N 1
ATOM 4272 C CA . ASP B 1 263 ? -2.309 -13.672 11.227 1 88.62 263 ASP B CA 1
ATOM 4273 C C . ASP B 1 263 ? -1.556 -12.664 10.367 1 88.62 263 ASP B C 1
ATOM 4275 O O . ASP B 1 263 ? -0.342 -12.781 10.18 1 88.62 263 ASP B O 1
ATOM 4279 N N . ASP B 1 264 ? -2.256 -11.664 9.883 1 89.88 264 ASP B N 1
ATOM 4280 C CA . ASP B 1 264 ? -1.616 -10.625 9.086 1 89.88 264 ASP B CA 1
ATOM 4281 C C . ASP B 1 264 ? -0.58 -9.859 9.914 1 89.88 264 ASP B C 1
ATOM 4283 O O . ASP B 1 264 ? 0.517 -9.57 9.43 1 89.88 264 ASP B O 1
ATOM 4287 N N . VAL B 1 265 ? -0.835 -9.625 11.18 1 89.19 265 VAL B N 1
ATOM 4288 C CA . VAL B 1 265 ? 0.058 -8.883 12.062 1 89.19 265 VAL B CA 1
ATOM 4289 C C . VAL B 1 265 ? 1.089 -9.836 12.672 1 89.19 265 VAL B C 1
ATOM 4291 O O . VAL B 1 265 ? 2.264 -9.477 12.805 1 89.19 265 VAL B O 1
ATOM 4294 N N . ARG B 1 266 ? 0.613 -10.992 13 1 86.88 266 ARG B N 1
ATOM 4295 C CA . ARG B 1 266 ? 1.471 -11.969 13.656 1 86.88 266 ARG B CA 1
ATOM 4296 C C . ARG B 1 266 ? 2.664 -12.328 12.781 1 86.88 266 ARG B C 1
ATOM 4298 O O . ARG B 1 266 ? 3.801 -12.367 13.258 1 86.88 266 ARG B O 1
ATOM 4305 N N . TYR B 1 267 ? 2.404 -12.57 11.586 1 85.38 267 TYR B N 1
ATOM 4306 C CA . TYR B 1 267 ? 3.479 -12.977 10.688 1 85.38 267 TYR B CA 1
ATOM 4307 C C . TYR B 1 267 ? 4.414 -11.805 10.391 1 85.38 267 TYR B C 1
ATOM 4309 O O . TYR B 1 267 ? 5.617 -12 10.211 1 85.38 267 TYR B O 1
ATOM 4317 N N . LEU B 1 268 ? 3.842 -10.648 10.297 1 87.94 268 LEU B N 1
ATOM 4318 C CA . LEU B 1 268 ? 4.676 -9.461 10.125 1 87.94 268 LEU B CA 1
ATOM 4319 C C . LEU B 1 268 ? 5.629 -9.297 11.305 1 87.94 268 LEU B C 1
ATOM 4321 O O . LEU B 1 268 ? 6.82 -9.039 11.117 1 87.94 268 LEU B O 1
ATOM 4325 N N . LEU B 1 269 ? 5.109 -9.508 12.492 1 86.19 269 LEU B N 1
ATOM 4326 C CA . LEU B 1 269 ? 5.902 -9.422 13.711 1 86.19 269 LEU B CA 1
ATOM 4327 C C . LEU B 1 269 ? 6.992 -10.492 13.727 1 86.19 269 LEU B C 1
ATOM 4329 O O . LEU B 1 269 ? 8.148 -10.203 14.062 1 86.19 269 LEU B O 1
ATOM 4333 N N . LYS B 1 270 ? 6.625 -11.664 13.367 1 83.94 270 LYS B N 1
ATOM 4334 C CA . LYS B 1 270 ? 7.566 -12.781 13.328 1 83.94 270 LYS B CA 1
ATOM 4335 C C . LYS B 1 270 ? 8.719 -12.492 12.367 1 83.94 270 LYS B C 1
ATOM 4337 O O . LYS B 1 270 ? 9.883 -12.719 12.703 1 83.94 270 LYS B O 1
ATOM 4342 N N . ASN B 1 271 ? 8.445 -12.023 11.312 1 85.75 271 ASN B N 1
ATOM 4343 C CA . ASN B 1 271 ? 9.461 -11.828 10.281 1 85.75 271 ASN B CA 1
ATOM 4344 C C . ASN B 1 271 ? 10.32 -10.602 10.578 1 85.75 271 ASN B C 1
ATOM 4346 O O . ASN B 1 271 ? 11.477 -10.539 10.156 1 85.75 271 ASN B O 1
ATOM 4350 N N . TYR B 1 272 ? 9.719 -9.602 11.188 1 82.06 272 TYR B N 1
ATOM 4351 C CA . TYR B 1 272 ? 10.547 -8.492 11.641 1 82.06 272 TYR B CA 1
ATOM 4352 C C . TYR B 1 272 ? 11.609 -8.977 12.625 1 82.06 272 TYR B C 1
ATOM 4354 O O . TYR B 1 272 ? 12.781 -8.602 12.516 1 82.06 272 TYR B O 1
ATOM 4362 N N . ARG B 1 273 ? 11.18 -9.805 13.508 1 75.94 273 ARG B N 1
ATOM 4363 C CA . ARG B 1 273 ? 12.078 -10.297 14.547 1 75.94 273 ARG B CA 1
ATOM 4364 C C . ARG B 1 273 ? 13.156 -11.195 13.961 1 75.94 273 ARG B C 1
ATOM 4366 O O . ARG B 1 273 ? 14.305 -11.164 14.398 1 75.94 273 ARG B O 1
ATOM 4373 N N . SER B 1 274 ? 12.742 -12.008 12.961 1 67.81 274 SER B N 1
ATOM 4374 C CA . SER B 1 274 ? 13.672 -12.953 12.352 1 67.81 274 SER B CA 1
ATOM 4375 C C . SER B 1 274 ? 14.664 -12.234 11.438 1 67.81 274 SER B C 1
ATOM 4377 O O . SER B 1 274 ? 15.812 -12.656 11.312 1 67.81 274 SER B O 1
ATOM 4379 N N . GLY B 1 275 ? 14.18 -11.344 10.625 1 61.75 275 GLY B N 1
ATOM 4380 C CA . GLY B 1 275 ? 15.031 -10.578 9.734 1 61.75 275 GLY B CA 1
ATOM 4381 C C . GLY B 1 275 ? 16 -9.672 10.477 1 61.75 275 GLY B C 1
ATOM 4382 O O . GLY B 1 275 ? 17.156 -9.539 10.07 1 61.75 275 GLY B O 1
ATOM 4383 N N . TYR B 1 276 ? 15.484 -8.719 11.383 1 55.25 276 TYR B N 1
ATOM 4384 C CA . TYR B 1 276 ? 16.312 -7.766 12.117 1 55.25 276 TYR B CA 1
ATOM 4385 C C . TYR B 1 276 ? 17.109 -8.469 13.203 1 55.25 276 TYR B C 1
ATOM 4387 O O . TYR B 1 276 ? 18.031 -7.879 13.781 1 55.25 276 TYR B O 1
ATOM 4395 N N . ARG B 1 277 ? 16.75 -9.664 13.773 1 44.59 277 ARG B N 1
ATOM 4396 C CA . ARG B 1 277 ? 17.734 -10.336 14.617 1 44.59 277 ARG B CA 1
ATOM 4397 C C . ARG B 1 277 ? 19.062 -10.508 13.898 1 44.59 277 ARG B C 1
ATOM 4399 O O . ARG B 1 277 ? 20.047 -10.953 14.492 1 44.59 277 ARG B O 1
ATOM 4406 N N . VAL B 1 278 ? 19.047 -10.461 12.586 1 33.41 278 VAL B N 1
ATOM 4407 C CA . VAL B 1 278 ? 20.422 -10.547 12.078 1 33.41 278 VAL B CA 1
ATOM 4408 C C . VAL B 1 278 ? 21.141 -9.234 12.32 1 33.41 278 VAL B C 1
ATOM 4410 O O . VAL B 1 278 ? 22.328 -9.102 12 1 33.41 278 VAL B O 1
ATOM 4413 N N . TYR B 1 279 ? 20.375 -7.961 12.328 1 29.25 279 TYR B N 1
ATOM 4414 C CA . TYR B 1 279 ? 21.297 -6.875 12.641 1 29.25 279 TYR B CA 1
ATOM 4415 C C . TYR B 1 279 ? 21.406 -6.684 14.148 1 29.25 279 TYR B C 1
ATOM 4417 O O . TYR B 1 279 ? 20.422 -6.809 14.883 1 29.25 279 TYR B O 1
#

Nearest PDB structures (foldseek):
  5g3p-assembly1_D  TM=9.096E-01  e=2.044E-23  Bacillus cereus
  4lf0-assembly1_A  TM=8.759E-01  e=4.243E-23  Bacillus sp. (in: firmicutes)
  2uxy-assembly1_A  TM=8.730E-01  e=6.906E-23  Pseudomonas aeruginosa
  2plq-assembly1_A  TM=8.754E-01  e=1.829E-22  Aeribacillus pallidus
  5ny2-assembly1_A  TM=8.446E-01  e=8.810E-23  Nesterenkonia sp. 10004

InterPro domains:
  IPR003010 Carbon-nitrogen hydrolase [PF00795] (4-251)
  IPR003010 Carbon-nitrogen hydrolase [PS50263] (2-244)
  IPR036526 Carbon-nitrogen hydrolase superfamily [G3DSA:3.60.110.10] (1-267)
  IPR036526 Carbon-nitrogen hydrolase superfamily [SSF56317] (2-268)
  IPR050345 Aliphatic Amidase/Beta-Ureidopropionase [PTHR43674] (3-252)

Secondary structure (DSSP, 8-state):
-EEEEEEE-PPPTT-HHHHHHHHHHHHHHH--SSS-EEEE--TTTTT-GGGTTHHHHH-B-TTSHHHHHHHHHHHHHT-EEEEEEEEEPTTT--EEEEEEEEETTEEEEEEE------STT--GGGT-PPP-SPPPEEEETTEEEEEEEGGGGG-HHHHHHHHHTT-SEEEEEE--BGGGHHHHHHHHHHHHHHHTSEEEEEE-EEEETTEEEEB--EEE-TTS-EEEEPPBSS-EEEEEEE-GGGHHHHHHHS-HHHH--HHHHHHHHHHHHHHHTT-/-EEEEEEE-PPPTT-HHHHHHHHHHHHHHH--SSS-EEEE--TTTTT-GGGTTHHHHH-B-TTSHHHHHHHHHHHHHT-EEEEEEEEE-TTT--EEEEEEEEETTEEEEEEE------STT--GGGT-PPP-SPPPEEEETTEEEEEEEGGGGG-HHHHHHHHHTT-SEEEEEE--BGGGHHHHHHHHHHHHHHHTSEEEEEE-EEEETTEEEEB--EEE-TTS-EEEEPPBTS-EEEEEEE-GGGHHHHHHHS-HHHH--HHHHHHHHHHHHHHHTT-

Organism: Caldivirga maquilingensis (strain ATCC 700844 / DSM 13496 / JCM 10307 / IC-167) (NCBI:txid397948)

Radius of gyration: 24.73 Å; Cα contacts (8 Å, |Δi|>4): 1392; chains: 2; bounding box: 43×72×56 Å

Solvent-accessible surface area (backbone atoms only — not comparable to full-atom values): 27513 Å² total; per-residue (Å²): 109,40,37,38,32,40,41,26,46,60,48,49,64,66,29,41,68,62,37,48,48,54,51,42,55,48,36,68,73,64,43,83,56,78,46,39,35,35,42,33,33,12,33,24,30,33,37,15,68,86,28,59,75,48,46,78,71,67,37,34,38,85,86,28,69,66,49,52,52,49,15,50,43,12,40,76,22,29,22,34,36,35,37,13,35,42,32,22,38,83,88,78,60,50,32,27,50,25,40,38,32,26,23,60,91,26,83,66,44,66,30,50,34,52,51,61,57,64,52,93,94,38,58,41,59,80,67,30,51,70,28,82,69,72,69,38,66,36,73,57,86,86,36,37,28,20,52,49,40,43,65,36,60,59,39,60,44,56,55,48,32,29,35,44,70,55,27,36,32,38,38,32,24,13,72,49,39,52,93,44,46,71,53,50,64,34,32,49,32,36,51,8,39,54,51,33,14,32,25,38,37,24,17,17,30,49,75,52,96,91,44,44,20,35,28,46,23,34,32,24,35,37,84,43,49,72,77,43,69,35,52,65,61,41,74,36,74,41,76,45,78,45,57,64,80,48,35,64,60,50,34,68,75,52,48,50,74,78,68,56,54,69,63,50,49,50,47,34,46,51,29,48,55,62,42,49,65,73,105,108,39,37,38,32,41,41,26,46,60,50,49,64,65,30,40,67,62,37,48,49,53,49,42,55,47,36,70,73,65,43,84,57,79,47,39,35,35,42,33,32,11,33,24,32,33,37,14,67,85,28,59,75,49,45,78,72,68,37,34,38,86,85,27,69,67,50,52,52,48,16,50,44,12,39,75,21,29,21,34,37,35,38,12,35,42,32,22,40,84,85,79,59,49,32,25,50,24,40,37,33,26,24,59,89,27,82,64,44,65,30,51,34,53,52,61,58,65,53,94,93,39,58,41,60,79,67,30,51,69,29,83,68,76,70,38,67,35,73,58,85,86,36,37,28,21,52,49,41,44,64,35,60,58,39,61,46,56,54,49,32,28,35,45,70,55,28,36,33,37,38,34,24,14,71,50,39,52,93,44,46,71,54,51,64,33,32,50,32,33,51,7,40,54,50,34,15,33,25,39,38,25,18,17,30,49,75,53,97,89,44,42,19,36,29,47,22,33,32,24,36,35,83,42,49,73,78,43,69,35,52,66,61,42,73,36,74,40,76,42,76,46,54,64,82,48,35,63,59,49,32,68,74,51,47,50,74,78,68,58,54,68,65,50,48,50,49,35,47,51,28,48,52,62,44,48,66,71,102

Foldseek 3Di:
DAKEKQFAEAADAQALPVQLVVVLVVLVVPQPQPLRYEYEAAFQRRNGPPNPPSLLVRAEAQPDDSQVSVLVSQQVSNYKYWYWHFHQDPPPRFTFTKIFIAHNVTTFDIDTAADQDPDDPGNRVVRHDHTDDQFDWGARPNATETEYEAVVLVPLVNLQSSLVVPHQEYEYHYADFDVCVVVCLVSQLVSLQLSLHKYWYHYYADDDPNTTGWTFTFIAGSNRDTPDTFHTRDGDMDIDDDDSVCSVVSCVVPVNVVVDDPVVVVVVVVVVCVVVVVD/DAKEKQFAEAADAQALPVLLVVVLVVLVVPQPQPLRYEYEAAFQRRNGPPNPPSLLVRAEAQPDDSQVSVLVSQQVSNYKYWYWHFHQDPPPRFTFTKIFIAHNVTTFDIDTAADQDPDDPGNRVVRHDHTPDQFDWGARPNATETEYEAVVLVPLVNLQSSLVVPHQEYEYHYADFDVCVVVCLVSQLVSLQLSLHKYWYHYYADDDPNTTGWTFTFIAGSNRDTPDTFHTRDGDMDIDDDDSVCSVVSCVVPVNVVVDDPVVVVVVVVVVCVVVVVD

pLDDT: mean 95.11, std 8.11, range [29.12, 98.94]